Protein AF-0000000074730691 (afdb_homodimer)

Organism: NCBI:txid2562239

Secondary structure (DSSP, 8-state):
--EEEE----SS-GGGHHHHHHHHHHT--EEEE-TT-SSTTSSBGGGSSSHHHHT---SSS-B-SS-EEEE--TTS--EEEE-HHHHHHHHHHHHT---SSHHHHHHHHHHHHHHHHHHHHHHHHHSSS-TTS-GGGGHHHHHHHHHHHHHTHHHHHHHHHHHHHHHH-TTS-TTSSSS--HHHHHHHHHHHHHHHHH-STTTTTHHHHS--HHHHHHHHHHHTSHHHHHHHTSTTSPPP-SSS--/--EEEE----SS-GGGHHHHHHHHHHT--EEEE-TT-SSTTSSBGGGSSSHHHHT---SSS-B-SS-EEEE--TTS--EEEE-HHHHHHHHHHHHT---SSHHHHHHHHHHHHHHHHHHHHHHHHHSSS-TTS-GGGGHHHHHHHHHHHHHTHHHHHHHHHHHHHHHH-TTS-TTSSSS--HHHHHHHHHHHHHHHHH-STTTTTHHHHS--HHHHHHHHHHHTSHHHHHHHTSTTSPPP-SSS--

Radius of gyration: 21.45 Å; Cα contacts (8 Å, |Δi|>4): 894; chains: 2; bounding box: 54×54×55 Å

Nearest PDB structures (foldseek):
  3h1n-assembly1_A  TM=8.561E-01  e=8.899E-10  Bordetella bronchiseptica RB50
  4q5q-assembly1_A  TM=7.748E-01  e=6.238E-08  Dermatophagoides pteronyssinus
  1u3i-assembly1_A-2  TM=7.941E-01  e=4.385E-07  Schistosoma mansoni
  2c8u-assembly1_B  TM=7.578E-01  e=3.590E-07  Schistosoma haematobium
  2f8f-assembly1_A  TM=7.803E-01  e=9.282E-07  Schistosoma haematobium

Foldseek 3Di:
DFKEWEAAPDLACPLCVLVVLLCLLLVHDYYYDDPQCAELLRQALCHNPDPVSSVDDNHPDRHHHDGWIWGDDPPDDTDTYHDSLVSQQVSCVVRVQDFDDPQLNVLLSVLLVLLVVLLVVLLCLLVVPHSVDHSVVVVVSSLVSNLVCLVPVNLVSLVVQLVQLVVLPALAASSNGRGHGSSLSSLLLSLVLCQLQQCDVSNPHSSVVRPRVRSVRNNVSSCVSPSNVVVVPDPVHRHHPNRRSD/DFKEWEAAPDLACPLCVLVVLLCLLLVHDYYYDDPQCAELLRQALCHNPDPVSSVDDNHPDRHHHDGWIWGDDPPDDTDTYHDSLVSQQVSCVVRVQDFDDPQLNVLLSVLLVLLVVLLVVLLCLLVVPHSVDHSVVVVVSSLVSNLVCLVPVNLVSLVVQLVQLVVLPALAASSNGRGHGSSLSSLLLSLVLCQLQQCDVSNPHSSVVRPRVRSVRNNVSSCVSPSNVVVVPDPVHRHHPNRRSD

Solvent-accessible surface area (backbone atoms only — not comparable to full-atom values): 25293 Å² total; per-residue (Å²): 124,48,33,31,39,36,38,82,87,60,83,33,40,45,77,46,39,41,54,50,48,50,35,41,54,67,68,52,75,69,45,79,40,58,74,58,48,53,40,57,77,18,44,19,40,73,42,14,83,40,41,78,32,20,63,61,84,71,40,100,38,84,34,50,51,72,34,26,39,37,36,52,50,88,96,50,78,66,36,55,37,22,45,62,64,26,37,34,52,43,50,17,61,78,69,73,26,60,64,94,42,72,57,36,41,31,41,28,40,24,51,29,50,49,34,50,49,50,49,51,54,54,24,39,22,26,23,64,87,45,77,88,48,58,37,79,82,41,43,72,61,11,54,52,38,34,45,52,36,59,72,41,64,49,43,30,52,48,29,44,52,25,52,40,35,55,73,34,33,79,68,48,28,51,55,52,55,96,55,60,37,51,28,45,35,37,44,40,46,47,53,52,30,43,44,71,58,32,46,39,77,90,47,63,26,33,48,76,66,48,93,38,68,53,44,55,48,32,44,54,46,59,50,61,38,68,50,38,35,53,46,71,73,35,87,83,50,53,47,69,64,73,58,43,69,37,123,48,33,34,38,36,37,80,86,61,85,33,40,44,79,47,38,42,54,49,49,50,34,41,55,66,67,52,74,70,46,79,40,58,74,58,49,54,42,54,78,19,44,20,38,74,44,14,85,38,40,78,32,20,63,60,84,71,40,99,39,84,32,51,51,74,35,26,39,38,37,51,49,89,98,50,77,67,35,54,34,21,46,63,64,28,37,34,52,42,50,17,61,78,69,73,25,61,63,92,41,71,57,38,39,31,42,28,39,24,50,30,49,49,34,52,49,50,48,48,53,54,26,39,23,24,22,63,88,45,79,87,47,58,37,81,83,40,43,72,63,9,54,54,39,36,45,53,36,57,72,41,63,49,42,31,51,48,29,45,52,25,51,39,34,55,71,34,33,79,68,47,28,50,52,52,54,96,55,57,37,49,30,46,36,36,44,41,46,46,52,51,30,42,43,71,57,32,45,40,78,91,48,63,26,33,48,76,66,48,94,39,67,53,45,56,48,31,43,54,47,58,48,61,37,68,50,38,35,53,46,69,73,35,89,82,50,53,47,68,64,72,58,44,69,37

InterPro domains:
  IPR004046 Glutathione S-transferase, C-terminal [PF14497] (135-235)
  IPR010987 Glutathione S-transferase, C-terminal-like [PS50405] (101-240)
  IPR036249 Thioredoxin-like superfamily [SSF52833] (2-96)
  IPR036282 Glutathione S-transferase, C-terminal domain superfamily [SSF47616] (99-241)
  IPR050213 Glutathione S-transferase superfamily [PTHR11571] (4-235)

pLDDT: mean 95.88, std 3.87, range [75.12, 98.88]

Sequence (492 aa):
MEWTLVYHDGPFKGRVEPLKLLLEDAGAEYAVSHENLYGPEGLMDAFRGSAEAAVKDTAPFPVMFPPVLWHRPPGKEEVFVNQTAACLTYLATALGYQPASAAEQARVDQITQNCVDYIGEGRGSFHPVNNKESYSSQKEQADKASLEWSKSRMHIWLQHLEKVVKRSGLERPVAGGASVSCADFMLFHALDATEAQFNTEFYGKAWDAASVPGLKAYKAWMASRPKLQAYLASDRRKPWAGDSMMMEWTLVYHDGPFKGRVEPLKLLLEDAGAEYAVSHENLYGPEGLMDAFRGSAEAAVKDTAPFPVMFPPVLWHRPPGKEEVFVNQTAACLTYLATALGYQPASAAEQARVDQITQNCVDYIGEGRGSFHPVNNKESYSSQKEQADKASLEWSKSRMHIWLQHLEKVVKRSGLERPVAGGASVSCADFMLFHALDATEAQFNTEFYGKAWDAASVPGLKAYKAWMASRPKLQAYLASDRRKPWAGDSMM

Structure (mmCIF, N/CA/C/O backbone):
data_AF-0000000074730691-model_v1
#
loop_
_entity.id
_entity.type
_entity.pdbx_description
1 polymer 'GST C-terminal domain-containing protein'
#
loop_
_atom_site.group_PDB
_atom_site.id
_atom_site.type_symbol
_atom_site.label_atom_id
_atom_site.label_alt_id
_atom_site.label_comp_id
_atom_site.label_asym_id
_atom_site.label_entity_id
_atom_site.label_seq_id
_atom_site.pdbx_PDB_ins_code
_atom_site.Cartn_x
_atom_site.Cartn_y
_atom_site.Cartn_z
_atom_site.occupancy
_atom_site.B_iso_or_equiv
_atom_site.auth_seq_id
_atom_site.auth_comp_id
_atom_site.auth_asym_id
_atom_site.auth_atom_id
_atom_site.pdbx_PDB_model_num
ATOM 1 N N . MET A 1 1 ? -6.453 -7.918 26.797 1 75.12 1 MET A N 1
ATOM 2 C CA . MET A 1 1 ? -6.605 -6.645 26.094 1 75.12 1 MET A CA 1
ATOM 3 C C . MET A 1 1 ? -7.129 -6.863 24.672 1 75.12 1 MET A C 1
ATOM 5 O O . MET A 1 1 ? -6.645 -7.742 23.953 1 75.12 1 MET A O 1
ATOM 9 N N . GLU A 1 2 ? -8.102 -6.051 24.375 1 92.12 2 GLU A N 1
ATOM 10 C CA . GLU A 1 2 ? -8.812 -6.246 23.109 1 92.12 2 GLU A CA 1
ATOM 11 C C . GLU A 1 2 ? -7.945 -5.852 21.922 1 92.12 2 GLU A C 1
ATOM 13 O O . GLU A 1 2 ? -7.863 -6.586 20.938 1 92.12 2 GLU A O 1
ATOM 18 N N . TRP A 1 3 ? -7.211 -4.734 22.078 1 98.38 3 TRP A N 1
ATOM 19 C CA . TRP A 1 3 ? -6.359 -4.227 21 1 98.38 3 TRP A CA 1
ATOM 20 C C . TRP A 1 3 ? -4.887 -4.301 21.406 1 98.38 3 TRP A C 1
ATOM 22 O O . TRP A 1 3 ? -4.492 -3.775 22.438 1 98.38 3 T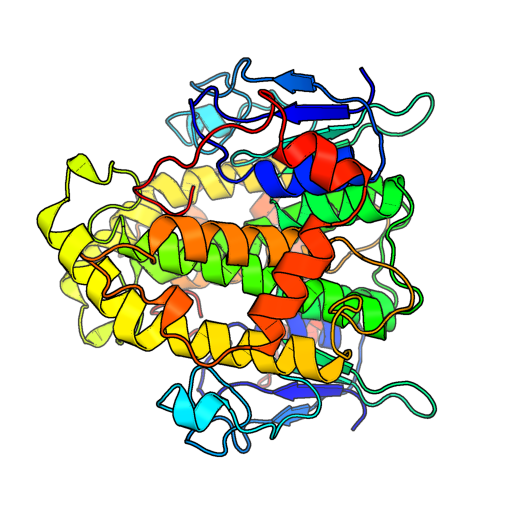RP A O 1
ATOM 32 N N . THR A 1 4 ? -4.059 -4.977 20.562 1 98.62 4 THR A N 1
ATOM 33 C CA . THR A 1 4 ? -2.607 -4.996 20.719 1 98.62 4 THR A CA 1
ATOM 34 C C . THR A 1 4 ? -1.917 -4.602 19.422 1 98.62 4 THR A C 1
ATOM 36 O O . THR A 1 4 ? -2.268 -5.098 18.344 1 98.62 4 THR A O 1
ATOM 39 N N . LEU A 1 5 ? -1.054 -3.646 19.531 1 98.62 5 LEU A N 1
ATOM 40 C CA . LEU A 1 5 ? -0.142 -3.32 18.438 1 98.62 5 LEU A CA 1
ATOM 41 C C . LEU A 1 5 ? 1.191 -4.039 18.609 1 98.62 5 LEU A C 1
ATOM 43 O O . LEU A 1 5 ? 1.876 -3.854 19.625 1 98.62 5 LEU A O 1
ATOM 47 N N . VAL A 1 6 ? 1.51 -4.914 17.656 1 98.38 6 VAL A N 1
ATOM 48 C CA . VAL A 1 6 ? 2.791 -5.613 17.672 1 98.38 6 VAL A CA 1
ATOM 49 C C . VAL A 1 6 ? 3.811 -4.84 16.828 1 98.38 6 VAL A C 1
ATOM 51 O O . VAL A 1 6 ? 3.645 -4.691 15.625 1 98.38 6 VAL A O 1
ATOM 54 N N . TYR A 1 7 ? 4.891 -4.344 17.484 1 97.38 7 TYR A N 1
ATOM 55 C CA . TYR A 1 7 ? 5.852 -3.475 16.812 1 97.38 7 TYR A CA 1
ATOM 56 C C . TYR A 1 7 ? 7.207 -3.527 17.5 1 97.38 7 TYR A C 1
ATOM 58 O O . TYR A 1 7 ? 7.332 -4.082 18.594 1 97.38 7 TYR A O 1
ATOM 66 N N . HIS A 1 8 ? 8.242 -2.93 16.906 1 94.31 8 HIS A N 1
ATOM 67 C CA . HIS A 1 8 ? 9.586 -2.861 17.453 1 94.31 8 HIS A CA 1
ATOM 68 C C . HIS A 1 8 ? 9.602 -2.111 18.781 1 94.31 8 HIS A C 1
ATOM 70 O O . HIS A 1 8 ? 8.82 -1.178 18.984 1 94.31 8 HIS A O 1
ATOM 76 N N . ASP A 1 9 ? 10.562 -2.475 19.625 1 88.88 9 ASP A N 1
ATOM 77 C CA . ASP A 1 9 ? 10.758 -1.773 20.891 1 88.88 9 ASP A CA 1
ATOM 78 C C . ASP A 1 9 ? 11.727 -0.601 20.734 1 88.88 9 ASP A C 1
ATOM 80 O O . ASP A 1 9 ? 12.508 -0.306 21.625 1 88.88 9 ASP A O 1
ATOM 84 N N . GLY A 1 10 ? 11.609 0.202 19.781 1 85.94 10 GLY A N 1
ATOM 85 C CA . GLY A 1 10 ? 12.516 1.321 19.578 1 85.94 10 GLY A CA 1
ATOM 86 C C . GLY A 1 10 ? 12.023 2.609 20.203 1 85.94 10 GLY A C 1
ATOM 87 O O . GLY A 1 10 ? 10.852 2.73 20.547 1 85.94 10 GLY A O 1
ATOM 88 N N . PRO A 1 11 ? 12.945 3.551 20.375 1 89.25 11 PRO A N 1
ATOM 89 C CA . PRO A 1 11 ? 12.633 4.82 21.031 1 89.25 11 PRO A CA 1
ATOM 90 C C . PRO A 1 11 ? 11.992 5.836 20.094 1 89.25 11 PRO A C 1
ATOM 92 O O . PRO A 1 11 ? 12.211 7.039 20.234 1 89.25 11 PRO A O 1
ATOM 95 N N . PHE A 1 12 ? 11.336 5.363 19.109 1 91.38 12 PHE A N 1
ATOM 96 C CA . PHE A 1 12 ? 10.805 6.285 18.109 1 91.38 12 PHE A CA 1
ATOM 97 C C . PHE A 1 12 ? 9.391 5.891 17.703 1 91.38 12 PHE A C 1
ATOM 99 O O . PHE A 1 12 ? 8.945 4.777 18 1 91.38 12 PHE A O 1
ATOM 106 N N . LYS A 1 13 ? 8.609 6.746 17.109 1 93.75 13 LYS A N 1
ATOM 107 C CA . LYS A 1 13 ? 7.219 6.562 16.688 1 93.75 13 LYS A CA 1
ATOM 108 C C . LYS A 1 13 ? 7.09 5.391 15.719 1 93.75 13 LYS A C 1
ATOM 110 O O . LYS A 1 13 ? 6.355 4.438 15.984 1 93.75 13 LYS A O 1
ATOM 115 N N . GLY A 1 14 ? 7.848 5.484 14.625 1 91.94 14 GLY A N 1
ATOM 116 C CA . GLY A 1 14 ? 7.867 4.441 13.617 1 91.94 14 GLY A CA 1
ATOM 117 C C . GLY A 1 14 ? 6.562 4.32 12.859 1 91.94 14 GLY A C 1
ATOM 118 O O . GLY A 1 14 ? 5.746 5.246 12.859 1 91.94 14 GLY A O 1
ATOM 119 N N . ARG A 1 15 ? 6.348 3.199 12.211 1 94.69 15 ARG A N 1
ATOM 120 C CA . ARG A 1 15 ? 5.234 2.984 11.297 1 94.69 15 ARG A CA 1
ATOM 121 C C . ARG A 1 15 ? 3.969 2.59 12.055 1 94.69 15 ARG A C 1
ATOM 123 O O . ARG A 1 15 ? 2.885 2.52 11.469 1 94.69 15 ARG A O 1
ATOM 130 N N . VAL A 1 16 ? 4.039 2.451 13.336 1 97.56 16 VAL A N 1
ATOM 131 C CA . VAL A 1 16 ? 2.9 2.049 14.156 1 97.56 16 VAL A CA 1
ATOM 132 C C . VAL A 1 16 ? 2.102 3.281 14.57 1 97.56 16 VAL A C 1
ATOM 134 O O . VAL A 1 16 ? 0.935 3.172 14.953 1 97.56 16 VAL A O 1
ATOM 137 N N . GLU A 1 17 ? 2.682 4.445 14.438 1 98.06 17 GLU A N 1
ATOM 138 C CA . GLU A 1 17 ? 2.131 5.668 15.016 1 98.06 17 GLU A CA 1
ATOM 139 C C . GLU A 1 17 ? 0.767 5.996 14.414 1 98.06 17 GLU A C 1
ATOM 141 O O . GLU A 1 17 ? -0.149 6.406 15.133 1 98.06 17 GLU A O 1
ATOM 146 N N . PRO A 1 18 ? 0.534 5.875 13.109 1 98.5 18 PRO A N 1
ATOM 147 C CA . PRO A 1 18 ? -0.805 6.172 12.594 1 98.5 18 PRO A CA 1
ATOM 148 C C . PRO A 1 18 ? -1.89 5.312 13.242 1 98.5 18 PRO A C 1
ATOM 150 O O . PRO A 1 18 ? -3.029 5.762 13.398 1 98.5 18 PRO A O 1
ATOM 153 N N . LEU A 1 19 ? -1.543 4.074 13.602 1 98.81 19 LEU A N 1
ATOM 154 C CA . LEU A 1 19 ? -2.504 3.211 14.281 1 98.81 19 LEU A CA 1
ATOM 155 C C . LEU A 1 19 ? -2.814 3.738 15.68 1 98.81 19 LEU A C 1
ATOM 157 O O . LEU A 1 19 ? -3.975 3.746 16.094 1 98.81 19 LEU A O 1
ATOM 161 N N . LYS A 1 20 ? -1.768 4.191 16.359 1 98.69 20 LYS A N 1
ATOM 162 C CA . LYS A 1 20 ? -1.961 4.793 17.672 1 98.69 20 LYS A CA 1
ATOM 163 C C . LYS A 1 20 ? -2.846 6.031 17.594 1 98.69 20 LYS A C 1
ATOM 165 O O . LYS A 1 20 ? -3.725 6.234 18.438 1 98.69 20 LYS A O 1
ATOM 170 N N . LEU A 1 21 ? -2.611 6.844 16.562 1 98.88 21 LEU A N 1
ATOM 171 C CA . LEU A 1 21 ? -3.391 8.07 16.406 1 98.88 21 LEU A CA 1
ATOM 172 C C . LEU A 1 21 ? -4.879 7.754 16.312 1 98.88 21 LEU A C 1
ATOM 174 O O . LEU A 1 21 ? -5.699 8.406 16.953 1 98.88 21 LEU A O 1
ATOM 178 N N . LEU A 1 22 ? -5.242 6.781 15.477 1 98.88 22 LEU A N 1
ATOM 179 C CA . LEU A 1 22 ? -6.648 6.43 15.305 1 98.88 22 LEU A CA 1
ATOM 180 C C . LEU A 1 22 ? -7.215 5.836 16.594 1 98.88 22 LEU A C 1
ATOM 182 O O . LEU A 1 22 ? -8.32 6.191 17.016 1 98.88 22 LEU A O 1
ATOM 186 N N . LEU A 1 23 ? -6.457 4.957 17.266 1 98.88 23 LEU A N 1
ATOM 187 C CA . LEU A 1 23 ? -6.898 4.348 18.531 1 98.88 23 LEU A CA 1
ATOM 188 C C . LEU A 1 23 ? -7.102 5.41 19.594 1 98.88 23 LEU A C 1
ATOM 190 O O . LEU A 1 23 ? -8.086 5.367 20.344 1 98.88 23 LEU A O 1
ATOM 194 N N . GLU A 1 24 ? -6.156 6.363 19.656 1 98.81 24 GLU A N 1
ATOM 195 C CA . GLU A 1 24 ? -6.258 7.461 20.609 1 98.81 24 GLU A CA 1
ATOM 196 C C . GLU A 1 24 ? -7.488 8.32 20.344 1 98.81 24 GLU A C 1
ATOM 198 O O . GLU A 1 24 ? -8.227 8.664 21.266 1 98.81 24 GLU A O 1
ATOM 203 N N . ASP A 1 25 ? -7.691 8.648 19.094 1 98.81 25 ASP A N 1
ATOM 204 C CA . ASP A 1 25 ? -8.844 9.469 18.734 1 98.81 25 ASP A CA 1
ATOM 205 C C . ASP A 1 25 ? -10.148 8.758 19.078 1 98.81 25 ASP A C 1
ATOM 207 O O . ASP A 1 25 ? -11.133 9.398 19.453 1 98.81 25 ASP A O 1
ATOM 211 N N . ALA A 1 26 ? -10.195 7.477 18.953 1 98.5 26 ALA A N 1
ATOM 212 C CA . ALA A 1 26 ? -11.375 6.668 19.234 1 98.5 26 ALA A CA 1
ATOM 213 C C . ALA A 1 26 ? -11.562 6.477 20.734 1 98.5 26 ALA A C 1
ATOM 215 O O . ALA A 1 26 ? -12.617 6.027 21.188 1 98.5 26 ALA A O 1
ATOM 216 N N . GLY A 1 27 ? -10.531 6.75 21.5 1 98.12 27 GLY A N 1
ATOM 217 C CA . GLY A 1 27 ? -10.578 6.508 22.938 1 98.12 27 GLY A CA 1
ATOM 218 C C . GLY A 1 27 ? -10.461 5.039 23.297 1 98.12 27 GLY A C 1
ATOM 219 O O . GLY A 1 27 ? -10.938 4.613 24.344 1 98.12 27 GLY A O 1
ATOM 220 N N . ALA A 1 28 ? -9.883 4.258 22.406 1 98 28 ALA A N 1
ATOM 221 C CA . ALA A 1 28 ? -9.742 2.822 22.641 1 98 28 ALA A CA 1
ATOM 222 C C . ALA A 1 28 ? -8.461 2.518 23.406 1 98 28 ALA A C 1
ATOM 224 O O . ALA A 1 28 ? -7.398 3.057 23.109 1 98 28 ALA A O 1
ATOM 225 N N . GLU A 1 29 ? -8.609 1.664 24.422 1 97.5 29 GLU A N 1
ATOM 226 C CA . GLU A 1 29 ? -7.426 1.18 25.125 1 97.5 29 GLU A CA 1
ATOM 227 C C . GLU A 1 29 ? -6.676 0.145 24.281 1 97.5 29 GLU A C 1
ATOM 229 O O . GLU A 1 29 ? -7.289 -0.693 23.625 1 97.5 29 GLU A O 1
ATOM 234 N N . TYR A 1 30 ? -5.348 0.269 24.344 1 98.31 30 TYR A N 1
ATOM 235 C CA . TYR A 1 30 ? -4.535 -0.683 23.594 1 98.31 30 TYR A CA 1
ATOM 236 C C . TYR A 1 30 ? -3.195 -0.92 24.281 1 98.31 30 TYR A C 1
ATOM 238 O O . TYR A 1 30 ? -2.766 -0.115 25.109 1 98.31 30 TYR A O 1
ATOM 246 N N . ALA A 1 31 ? -2.584 -2.037 23.891 1 97.69 31 ALA A N 1
ATOM 247 C CA . ALA A 1 31 ? -1.223 -2.352 24.328 1 97.69 31 ALA A CA 1
ATOM 248 C C . ALA A 1 31 ? -0.264 -2.365 23.141 1 97.69 31 ALA A C 1
ATOM 250 O O . ALA A 1 31 ? -0.681 -2.584 22 1 97.69 31 ALA A O 1
ATOM 251 N N . VAL A 1 32 ? 0.966 -2.104 23.406 1 96.94 32 VAL A N 1
ATOM 252 C CA . VAL A 1 32 ? 2.029 -2.314 22.438 1 96.94 32 VAL A CA 1
ATOM 253 C C . VAL A 1 32 ? 2.922 -3.471 22.875 1 96.94 32 VAL A C 1
ATOM 255 O O . VAL A 1 32 ? 3.426 -3.473 24 1 96.94 32 VAL A O 1
ATOM 258 N N . SER A 1 33 ? 3.047 -4.43 22 1 97.38 33 SER A N 1
ATOM 259 C CA . SER A 1 33 ? 3.857 -5.602 22.312 1 97.38 33 SER A CA 1
ATOM 260 C C . SER A 1 33 ? 5.066 -5.699 21.391 1 97.38 33 SER A C 1
ATOM 262 O O . SER A 1 33 ? 4.961 -5.43 20.188 1 97.38 33 SER A O 1
ATOM 264 N N . HIS A 1 34 ? 6.191 -6.125 21.953 1 96.88 34 HIS A N 1
ATOM 265 C CA . HIS A 1 34 ? 7.406 -6.371 21.203 1 96.88 34 HIS A CA 1
ATOM 266 C C . HIS A 1 34 ? 7.906 -7.797 21.406 1 96.88 34 HIS A C 1
ATOM 268 O O . HIS A 1 34 ? 9.086 -8.086 21.172 1 96.88 34 HIS A O 1
ATOM 274 N N . GLU A 1 35 ? 7.047 -8.594 21.75 1 95.69 35 GLU A N 1
ATOM 275 C CA . GLU A 1 35 ? 7.441 -9.953 22.109 1 95.69 35 GLU A CA 1
ATOM 276 C C . GLU A 1 35 ? 7.594 -10.828 20.859 1 95.69 35 GLU A C 1
ATOM 278 O O . GLU A 1 35 ? 6.785 -10.742 19.938 1 95.69 35 GLU A O 1
ATOM 283 N N . ASN A 1 36 ? 8.68 -11.609 20.781 1 96.44 36 ASN A N 1
ATOM 284 C CA . ASN A 1 36 ? 8.914 -12.68 19.812 1 96.44 36 ASN A CA 1
ATOM 285 C C . ASN A 1 36 ? 8.836 -12.164 18.375 1 96.44 36 ASN A C 1
ATOM 287 O O . ASN A 1 36 ? 8.234 -12.812 17.516 1 96.44 36 ASN A O 1
ATOM 291 N N . LEU A 1 37 ? 9.453 -11.086 18.141 1 96.19 37 LEU A N 1
ATOM 292 C CA . LEU A 1 37 ? 9.383 -10.484 16.812 1 96.19 37 LEU A CA 1
ATOM 293 C C . LEU A 1 37 ? 10.43 -11.094 15.883 1 96.19 37 LEU A C 1
ATOM 295 O O . LEU A 1 37 ? 10.242 -11.133 14.664 1 96.19 37 LEU A O 1
ATOM 299 N N . TYR A 1 38 ? 11.438 -11.562 16.438 1 94.88 38 TYR A N 1
ATOM 300 C CA . TYR A 1 38 ? 12.633 -11.875 15.672 1 94.88 38 TYR A CA 1
ATOM 301 C C . TYR A 1 38 ? 13.023 -13.344 15.828 1 94.88 38 TYR A C 1
ATOM 303 O O . TYR A 1 38 ? 12.555 -14.016 16.75 1 94.88 38 TYR A O 1
ATOM 311 N N . GLY A 1 39 ? 13.945 -13.773 14.891 1 95.94 39 GLY A N 1
ATOM 312 C CA . GLY A 1 39 ? 14.555 -15.086 15 1 95.94 39 GLY A CA 1
ATOM 313 C C . GLY A 1 39 ? 13.734 -16.188 14.352 1 95.94 39 GLY A C 1
ATOM 314 O O . GLY A 1 39 ? 12.617 -15.938 13.883 1 95.94 39 GLY A O 1
ATOM 315 N N . PRO A 1 40 ? 14.258 -17.344 14.266 1 95.38 40 PRO A N 1
ATOM 316 C CA . PRO A 1 40 ? 13.656 -18.453 13.523 1 95.38 40 PRO A CA 1
ATOM 317 C C . PRO A 1 40 ? 12.266 -18.828 14.031 1 95.38 40 PRO A C 1
ATOM 319 O O . PRO A 1 40 ? 11.461 -19.406 13.289 1 95.38 40 PRO A O 1
ATOM 322 N N . GLU A 1 41 ? 11.961 -18.484 15.266 1 95.5 41 GLU A N 1
ATOM 323 C CA . GLU A 1 41 ? 10.656 -18.797 15.844 1 95.5 41 GLU A CA 1
ATOM 324 C C . GLU A 1 41 ? 9.805 -17.547 16.016 1 95.5 41 GLU A C 1
ATOM 326 O O . GLU A 1 41 ? 8.742 -17.594 16.625 1 95.5 41 GLU A O 1
ATOM 331 N N . GLY A 1 42 ? 10.281 -16.453 15.516 1 97.19 42 GLY A N 1
ATOM 332 C CA . GLY A 1 42 ? 9.602 -15.18 15.672 1 97.19 42 GLY A CA 1
ATOM 333 C C . GLY A 1 42 ? 8.289 -15.117 14.914 1 97.19 42 GLY A C 1
ATOM 334 O O . GLY A 1 42 ? 7.996 -15.984 14.094 1 97.19 42 GLY A O 1
ATOM 335 N N . LEU A 1 43 ? 7.527 -14.055 15.18 1 97.62 43 LEU A N 1
ATOM 336 C CA . LEU A 1 43 ? 6.211 -13.859 14.578 1 97.62 43 LEU A CA 1
ATOM 337 C C . LEU A 1 43 ? 6.332 -13.367 13.141 1 97.62 43 LEU A C 1
ATOM 339 O O . LEU A 1 43 ? 5.457 -13.633 12.312 1 97.62 43 LEU A O 1
ATOM 343 N N . MET A 1 44 ? 7.41 -12.625 12.883 1 98 44 MET A N 1
ATOM 344 C CA . MET A 1 44 ? 7.547 -11.938 11.602 1 98 44 MET A CA 1
ATOM 345 C C . MET A 1 44 ? 8.352 -12.781 10.617 1 98 44 MET A C 1
ATOM 347 O O . MET A 1 44 ? 9.547 -13.008 10.82 1 98 44 MET A O 1
ATOM 351 N N . ASP A 1 45 ? 7.77 -13.117 9.5 1 97.88 45 ASP A N 1
ATOM 352 C CA . ASP A 1 45 ? 8.438 -13.984 8.531 1 97.88 45 ASP A CA 1
ATOM 353 C C . ASP A 1 45 ? 9.68 -13.32 7.957 1 97.88 45 ASP A C 1
ATOM 355 O O . ASP A 1 45 ? 10.688 -13.984 7.707 1 97.88 45 ASP A O 1
ATOM 359 N N . ALA A 1 46 ? 9.688 -12.023 7.805 1 96 46 ALA A N 1
ATOM 360 C CA . ALA A 1 46 ? 10.797 -11.273 7.219 1 96 46 ALA A CA 1
ATOM 361 C C . ALA A 1 46 ? 12.039 -11.336 8.109 1 96 46 ALA A C 1
ATOM 363 O O . ALA A 1 46 ? 13.148 -11.086 7.648 1 96 46 ALA A O 1
ATOM 364 N N . PHE A 1 47 ? 11.812 -11.664 9.352 1 95.75 47 PHE A N 1
ATOM 365 C CA . PHE A 1 47 ? 12.906 -11.555 10.297 1 95.75 47 PHE A CA 1
ATOM 366 C C . PHE A 1 47 ? 13.312 -12.93 10.82 1 95.75 47 PHE A C 1
ATOM 368 O O . PHE A 1 47 ? 13.984 -13.039 11.852 1 95.75 47 PHE A O 1
ATOM 375 N N . ARG A 1 48 ? 12.93 -13.922 10.148 1 95.81 48 ARG A N 1
ATOM 376 C CA . ARG A 1 48 ? 13.203 -15.273 10.617 1 95.81 48 ARG A CA 1
ATOM 377 C C . ARG A 1 48 ? 14.594 -15.734 10.188 1 95.81 48 ARG A C 1
ATOM 379 O O . ARG A 1 48 ? 15.086 -16.766 10.656 1 95.81 48 ARG A O 1
ATOM 386 N N . GLY A 1 49 ? 15.242 -15.078 9.281 1 91.5 49 GLY A N 1
ATOM 387 C CA . GLY A 1 49 ? 16.625 -15.305 8.93 1 91.5 49 GLY A CA 1
ATOM 388 C C . GLY A 1 49 ? 16.797 -16.156 7.688 1 91.5 49 GLY A C 1
ATOM 389 O O . GLY A 1 49 ? 17.844 -16.109 7.023 1 91.5 49 GLY A O 1
ATOM 390 N N . SER A 1 50 ? 15.789 -17.031 7.422 1 93.81 50 SER A N 1
ATOM 391 C CA . SER A 1 50 ? 15.883 -17.875 6.234 1 93.81 50 SER A CA 1
ATOM 392 C C . SER A 1 50 ? 14.508 -18.328 5.758 1 93.81 50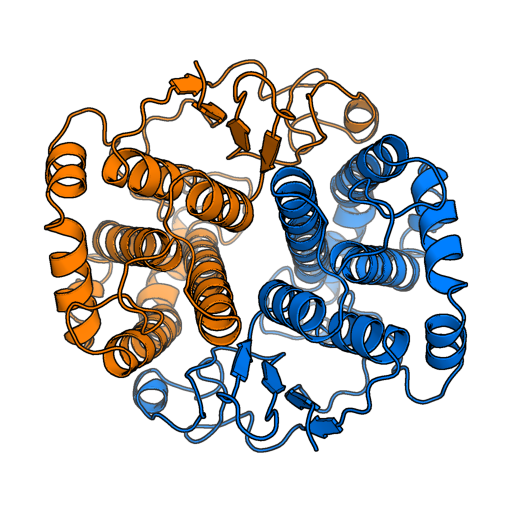 SER A C 1
ATOM 394 O O . SER A 1 50 ? 13.531 -18.266 6.512 1 93.81 50 SER A O 1
ATOM 396 N N . ALA A 1 51 ? 14.477 -18.75 4.5 1 93.69 51 ALA A N 1
ATOM 397 C CA . ALA A 1 51 ? 13.25 -19.312 3.953 1 93.69 51 ALA A CA 1
ATOM 398 C C . ALA A 1 51 ? 12.836 -20.578 4.711 1 93.69 51 ALA A C 1
ATOM 400 O O . ALA A 1 51 ? 11.641 -20.828 4.902 1 93.69 51 ALA A O 1
ATOM 401 N N . GLU A 1 52 ? 13.773 -21.391 5.141 1 94 52 GLU A N 1
ATOM 402 C CA . GLU A 1 52 ? 13.5 -22.594 5.906 1 94 52 GLU A CA 1
ATOM 403 C C . GLU A 1 52 ? 12.812 -22.266 7.227 1 94 52 GLU A C 1
ATOM 405 O O . GLU A 1 52 ? 11.875 -22.953 7.637 1 94 52 GLU A O 1
ATOM 410 N N . ALA A 1 53 ? 13.25 -21.219 7.758 1 93.81 53 ALA A N 1
ATOM 411 C CA . ALA A 1 53 ? 12.648 -20.797 9.023 1 93.81 53 ALA A CA 1
ATOM 412 C C . ALA A 1 53 ? 11.266 -20.203 8.805 1 93.81 53 ALA A C 1
ATOM 414 O O . ALA A 1 53 ? 10.398 -20.312 9.672 1 93.81 53 ALA A O 1
ATOM 415 N N . ALA A 1 54 ? 11.047 -19.672 7.633 1 93.06 54 ALA A N 1
ATOM 416 C CA . ALA A 1 54 ? 9.797 -18.984 7.332 1 93.06 54 ALA A CA 1
ATOM 417 C C . ALA A 1 54 ? 8.664 -19.984 7.109 1 93.06 54 ALA A C 1
ATOM 419 O O . ALA A 1 54 ? 7.492 -19.609 7.082 1 93.06 54 ALA A O 1
ATOM 420 N N . VAL A 1 55 ? 8.984 -21.281 7.113 1 94 55 VAL A N 1
ATOM 421 C CA . VAL A 1 55 ? 7.988 -22.328 6.891 1 94 55 VAL A CA 1
ATOM 422 C C . VAL A 1 55 ? 7.125 -22.484 8.141 1 94 55 VAL A C 1
ATOM 424 O O . VAL A 1 55 ? 5.949 -22.844 8.039 1 94 55 VAL A O 1
ATOM 427 N N . LYS A 1 56 ? 7.707 -22.141 9.25 1 93 56 LYS A N 1
ATOM 428 C CA . LYS A 1 56 ? 7.023 -22.359 10.523 1 93 56 LYS A CA 1
ATOM 429 C C . LYS A 1 56 ? 5.848 -21.391 10.68 1 93 56 LYS A C 1
ATOM 431 O O . LYS A 1 56 ? 5.953 -20.219 10.328 1 93 56 LYS A O 1
ATOM 436 N N . ASP A 1 57 ? 4.773 -21.953 11.094 1 92.06 57 ASP A N 1
ATOM 437 C CA . ASP A 1 57 ? 3.562 -21.172 11.344 1 92.06 57 ASP A CA 1
ATOM 438 C C . ASP A 1 57 ? 3.396 -20.875 12.828 1 92.06 57 ASP A C 1
ATOM 440 O O . ASP A 1 57 ? 2.795 -21.656 13.57 1 92.06 57 ASP A O 1
ATOM 444 N N . THR A 1 58 ? 3.846 -19.672 13.242 1 93.69 58 THR A N 1
ATOM 445 C CA . THR A 1 58 ? 3.939 -19.375 14.672 1 93.69 58 THR A CA 1
ATOM 446 C C . THR A 1 58 ? 3.002 -18.234 15.055 1 93.69 58 THR A C 1
ATOM 448 O O . THR A 1 58 ? 2.883 -17.891 16.234 1 93.69 58 THR A O 1
ATOM 451 N N . ALA A 1 59 ? 2.377 -17.594 14.109 1 95.81 59 ALA A N 1
ATOM 452 C CA . ALA A 1 59 ? 1.473 -16.469 14.352 1 95.81 59 ALA A CA 1
ATOM 453 C C . ALA A 1 59 ? 0.017 -16.891 14.172 1 95.81 59 ALA A C 1
ATOM 455 O O . ALA A 1 59 ? -0.271 -17.875 13.492 1 95.81 59 ALA A O 1
ATOM 456 N N . PRO A 1 60 ? -0.908 -16.172 14.797 1 95.88 60 PRO A N 1
ATOM 457 C CA . PRO A 1 60 ? -2.322 -16.484 14.57 1 95.88 60 PRO A CA 1
ATOM 458 C C . PRO A 1 60 ? -2.705 -16.469 13.094 1 95.88 60 PRO A C 1
ATOM 460 O O . PRO A 1 60 ? -3.551 -17.25 12.664 1 95.88 60 PRO A O 1
ATOM 463 N N . PHE A 1 61 ? -2.139 -15.641 12.336 1 96.88 61 PHE A N 1
ATOM 464 C CA . PHE A 1 61 ? -2.129 -15.57 10.883 1 96.88 61 PHE A CA 1
ATOM 465 C C . PHE A 1 61 ? -0.772 -15.102 10.367 1 96.88 61 PHE A C 1
ATOM 467 O O . PHE A 1 61 ? -0.119 -14.273 11 1 96.88 61 PHE A O 1
ATOM 474 N N . PRO A 1 62 ? -0.33 -15.633 9.227 1 97.69 62 PRO A N 1
ATOM 475 C CA . PRO A 1 62 ? 1.012 -15.266 8.766 1 97.69 62 PRO A CA 1
ATOM 476 C C . PRO A 1 62 ? 1.158 -13.766 8.516 1 97.69 62 PRO A C 1
ATOM 478 O O . PRO A 1 62 ? 0.323 -13.156 7.84 1 97.69 62 PRO A O 1
ATOM 481 N N . VAL A 1 63 ? 2.213 -13.148 9.086 1 98.5 63 VAL A N 1
ATOM 482 C CA . VAL A 1 63 ? 2.52 -11.734 8.875 1 98.5 63 VAL A CA 1
ATOM 483 C C . VAL A 1 63 ? 3.988 -11.578 8.492 1 98.5 63 VAL A C 1
ATOM 485 O O . VAL A 1 63 ? 4.848 -12.312 8.977 1 98.5 63 VAL A O 1
ATOM 488 N N . MET A 1 64 ? 4.27 -10.641 7.609 1 97.62 64 MET A N 1
ATOM 489 C CA . MET A 1 64 ? 5.609 -10.477 7.062 1 97.62 64 MET A CA 1
ATOM 490 C C . MET A 1 64 ? 6.453 -9.57 7.953 1 97.62 64 MET A C 1
ATOM 492 O O . MET A 1 64 ? 7.594 -9.898 8.281 1 97.62 64 MET A O 1
ATOM 496 N N . PHE A 1 65 ? 6.047 -8.43 8.289 1 96.5 65 PHE A N 1
ATOM 497 C CA . PHE A 1 65 ? 6.773 -7.426 9.055 1 96.5 65 PHE A CA 1
ATOM 498 C C . PHE A 1 65 ? 5.816 -6.566 9.875 1 96.5 65 PHE A C 1
ATOM 500 O O . PHE A 1 65 ? 4.613 -6.539 9.602 1 96.5 65 PHE A O 1
ATOM 507 N N . PRO A 1 66 ? 6.234 -5.984 10.953 1 97.12 66 PRO A N 1
ATOM 508 C CA . PRO A 1 66 ? 5.406 -5.055 11.727 1 97.12 66 PRO A CA 1
ATOM 509 C C . PRO A 1 66 ? 5.16 -3.736 11 1 97.12 66 PRO A C 1
ATOM 511 O O . PRO A 1 66 ? 5.902 -3.391 10.07 1 97.12 66 PRO A O 1
ATOM 514 N N . PRO A 1 67 ? 4.137 -2.986 11.375 1 97.94 67 PRO A N 1
ATOM 515 C CA . PRO A 1 67 ? 3.238 -3.199 12.508 1 97.94 67 PRO A CA 1
ATOM 516 C C . PRO A 1 67 ? 2.182 -4.266 12.234 1 97.94 67 PRO A C 1
ATOM 518 O O . PRO A 1 67 ? 1.815 -4.496 11.078 1 97.94 67 PRO A O 1
ATOM 521 N N . VAL A 1 68 ? 1.812 -4.906 13.297 1 98.75 68 VAL A N 1
ATOM 522 C CA . VAL A 1 68 ? 0.71 -5.863 13.266 1 98.75 68 VAL A CA 1
ATOM 523 C C . VAL A 1 68 ? -0.382 -5.422 14.242 1 98.75 68 VAL A C 1
ATOM 525 O O . VAL A 1 68 ? -0.091 -4.996 15.359 1 98.75 68 VAL A O 1
ATOM 528 N N . LEU A 1 69 ? -1.595 -5.395 13.758 1 98.88 69 LEU A N 1
ATOM 529 C CA . LEU A 1 69 ? -2.768 -5.195 14.602 1 98.88 69 LEU A CA 1
ATOM 530 C C . LEU A 1 69 ? -3.354 -6.531 15.039 1 98.88 69 LEU A C 1
ATOM 532 O O . LEU A 1 69 ? -3.678 -7.379 14.203 1 98.88 69 LEU A O 1
ATOM 536 N N . TRP A 1 70 ? -3.361 -6.77 16.281 1 98.69 70 TRP A N 1
ATOM 537 C CA . TRP A 1 70 ? -3.959 -7.949 16.906 1 98.69 70 TRP A CA 1
ATOM 538 C C . TRP A 1 70 ? -5.227 -7.582 17.672 1 98.69 70 TRP A C 1
ATOM 540 O O . TRP A 1 70 ? -5.156 -6.938 18.719 1 98.69 70 TRP A O 1
ATOM 550 N N . HIS A 1 71 ? -6.387 -7.895 17.094 1 98.75 71 HIS A N 1
ATOM 551 C CA . HIS A 1 71 ? -7.68 -7.617 17.719 1 98.75 71 HIS A CA 1
ATOM 552 C C . HIS A 1 71 ? -8.359 -8.898 18.172 1 98.75 71 HIS A C 1
ATOM 554 O O . HIS A 1 71 ? -8.547 -9.828 17.375 1 98.75 71 HIS A O 1
ATOM 560 N N . ARG A 1 72 ? -8.695 -9.016 19.438 1 97.5 72 ARG A N 1
ATOM 561 C CA . ARG A 1 72 ? -9.352 -10.172 20.047 1 97.5 72 ARG A CA 1
ATOM 562 C C . ARG A 1 72 ? -10.703 -9.789 20.641 1 97.5 72 ARG A C 1
ATOM 564 O O . ARG A 1 72 ? -10.891 -9.852 21.859 1 97.5 72 ARG A O 1
ATOM 571 N N . PRO A 1 73 ? -11.633 -9.5 19.688 1 95 73 PRO A N 1
ATOM 572 C CA . PRO A 1 73 ? -12.953 -9.117 20.188 1 95 73 PRO A CA 1
ATOM 573 C C . PRO A 1 73 ? -13.703 -10.289 20.828 1 95 73 PRO A C 1
ATOM 575 O O . PRO A 1 73 ? -13.664 -11.406 20.312 1 95 73 PRO A O 1
ATOM 578 N N . PRO A 1 74 ? -14.445 -10.008 21.938 1 92.31 74 PRO A N 1
ATOM 579 C CA . PRO A 1 74 ? -15.195 -11.094 22.562 1 92.31 74 PRO A CA 1
ATOM 580 C C . PRO A 1 74 ? -16.25 -11.703 21.641 1 92.31 74 PRO A C 1
ATOM 582 O O . PRO A 1 74 ? -17.078 -10.984 21.078 1 92.31 74 PRO A O 1
ATOM 585 N N . GLY A 1 75 ? -16.25 -12.953 21.438 1 92.06 75 GLY A N 1
ATOM 586 C CA . GLY A 1 75 ? -17.281 -13.688 20.703 1 92.06 75 GLY A CA 1
ATOM 587 C C . GLY A 1 75 ? -17.141 -13.578 19.203 1 92.06 75 GLY A C 1
ATOM 588 O O . GLY A 1 75 ? -18.031 -13.992 18.453 1 92.06 75 GLY A O 1
ATOM 589 N N . LYS A 1 76 ? -16.062 -12.953 18.75 1 91.69 76 LYS A N 1
ATOM 590 C CA . LYS A 1 76 ? -15.867 -12.781 17.312 1 91.69 76 LYS A CA 1
ATOM 591 C C . LYS A 1 76 ? -14.508 -13.32 16.875 1 91.69 76 LYS A C 1
ATOM 593 O O . LYS A 1 76 ? -13.695 -13.719 17.703 1 91.69 76 LYS A O 1
ATOM 598 N N . GLU A 1 77 ? -14.359 -13.453 15.602 1 93.5 77 GLU A N 1
ATOM 599 C CA . GLU A 1 77 ? -13.109 -13.93 15.023 1 93.5 77 GLU A CA 1
ATOM 600 C C . GLU A 1 77 ? -11.953 -12.984 15.352 1 93.5 77 GLU A C 1
ATOM 602 O O . GLU A 1 77 ? -12.102 -11.758 15.266 1 93.5 77 GLU A O 1
ATOM 607 N N . GLU A 1 78 ? -10.852 -13.586 15.773 1 96 78 GLU A N 1
ATOM 608 C CA . GLU A 1 78 ? -9.617 -12.844 16.016 1 96 78 GLU A CA 1
ATOM 609 C C . GLU A 1 78 ? -9.031 -12.312 14.711 1 96 78 GLU A C 1
ATOM 611 O O . GLU A 1 78 ? -9.141 -12.961 13.664 1 96 78 GLU A O 1
ATOM 616 N N . VAL A 1 79 ? -8.484 -11.055 14.828 1 98.19 79 VAL A N 1
ATOM 617 C CA . VAL A 1 79 ? -7.836 -10.453 13.664 1 98.19 79 VAL A CA 1
ATOM 618 C C . VAL A 1 79 ? -6.363 -10.203 13.969 1 98.19 79 VAL A C 1
ATOM 620 O O . VAL A 1 79 ? -6.031 -9.547 14.961 1 98.19 79 VAL A O 1
ATOM 623 N N . PHE A 1 80 ? -5.465 -10.773 13.188 1 98.5 80 PHE A N 1
ATOM 624 C CA . PHE A 1 80 ? -4.016 -10.609 13.242 1 98.5 80 PHE A CA 1
ATOM 625 C C . PHE A 1 80 ? -3.457 -10.258 11.867 1 98.5 80 PHE A C 1
ATOM 627 O O . PHE A 1 80 ? -3.205 -11.148 11.055 1 98.5 80 PHE A O 1
ATOM 634 N N . VAL A 1 81 ? -3.258 -8.859 11.664 1 98.31 81 VAL A N 1
ATOM 635 C CA . VAL A 1 81 ? -2.92 -8.453 10.305 1 98.31 81 VAL A CA 1
ATOM 636 C C . VAL A 1 81 ? -1.812 -7.406 10.336 1 98.31 81 VAL A C 1
ATOM 638 O O . VAL A 1 81 ? -1.724 -6.613 11.281 1 98.31 81 VAL A O 1
ATOM 641 N N . ASN A 1 82 ? -0.986 -7.453 9.312 1 98.56 82 ASN A N 1
ATOM 642 C CA . ASN A 1 82 ? 0.04 -6.43 9.141 1 98.56 82 ASN A CA 1
ATOM 643 C C . ASN A 1 82 ? -0.338 -5.438 8.047 1 98.56 82 ASN A C 1
ATOM 645 O O . ASN A 1 82 ? -1.47 -5.445 7.559 1 98.56 82 ASN A O 1
ATOM 649 N N . GLN A 1 83 ? 0.594 -4.555 7.637 1 98.44 83 GLN A N 1
ATOM 650 C CA . GLN A 1 83 ? 0.431 -3.471 6.676 1 98.44 83 GLN A CA 1
ATOM 651 C C . GLN A 1 83 ? -0.329 -2.301 7.289 1 98.44 83 GLN A C 1
ATOM 653 O O . GLN A 1 83 ? -1.516 -2.418 7.602 1 98.44 83 GLN A O 1
ATOM 658 N N . THR A 1 84 ? 0.301 -1.184 7.336 1 98.38 84 THR A N 1
ATOM 659 C CA . THR A 1 84 ? -0.249 0.005 7.98 1 98.38 84 THR A CA 1
ATOM 660 C C . THR A 1 84 ? -1.625 0.34 7.41 1 98.38 84 THR A C 1
ATOM 662 O O . THR A 1 84 ? -2.584 0.533 8.164 1 98.38 84 THR A O 1
ATOM 665 N N . ALA A 1 85 ? -1.764 0.324 6.102 1 98.5 85 ALA A N 1
ATOM 666 C CA . ALA A 1 85 ? -3.031 0.692 5.477 1 98.5 85 ALA A CA 1
ATOM 667 C C . ALA A 1 85 ? -4.121 -0.327 5.801 1 98.5 85 ALA A C 1
ATOM 669 O O . ALA A 1 85 ? -5.27 0.043 6.055 1 98.5 85 ALA A O 1
ATOM 670 N N . ALA A 1 86 ? -3.766 -1.629 5.809 1 98.69 86 ALA A N 1
ATOM 671 C CA . ALA A 1 86 ? -4.734 -2.67 6.145 1 98.69 86 ALA A CA 1
ATOM 672 C C . ALA A 1 86 ? -5.18 -2.555 7.598 1 98.69 86 ALA A C 1
ATOM 674 O O . ALA A 1 86 ? -6.367 -2.676 7.902 1 98.69 86 ALA A O 1
ATOM 675 N N . CYS A 1 87 ? -4.223 -2.314 8.477 1 98.88 87 CYS A N 1
ATOM 676 C CA . CYS A 1 87 ? -4.527 -2.131 9.891 1 98.88 87 CYS A CA 1
ATOM 677 C C . CYS A 1 87 ? -5.469 -0.951 10.102 1 98.88 87 CYS A C 1
ATOM 679 O O . CYS A 1 87 ? -6.461 -1.063 10.82 1 98.88 87 CYS A O 1
ATOM 681 N N . LEU A 1 88 ? -5.164 0.127 9.414 1 98.88 88 LEU A N 1
ATOM 682 C CA . LEU A 1 88 ? -5.957 1.343 9.555 1 98.88 88 LEU A CA 1
ATOM 683 C C . LEU A 1 88 ? -7.379 1.123 9.047 1 98.88 88 LEU A C 1
ATOM 685 O O . LEU A 1 88 ? -8.344 1.579 9.672 1 98.88 88 LEU A O 1
ATOM 689 N N . THR A 1 89 ? -7.488 0.439 7.934 1 98.5 89 THR A N 1
ATOM 690 C CA . THR A 1 89 ? -8.812 0.156 7.391 1 98.5 89 THR A CA 1
ATOM 691 C C . THR A 1 89 ? -9.625 -0.69 8.359 1 98.5 89 THR A C 1
ATOM 693 O O . THR A 1 89 ? -10.812 -0.424 8.586 1 98.5 89 THR A O 1
ATOM 696 N N . TYR A 1 90 ? -9.016 -1.668 8.953 1 98.69 90 TYR A N 1
ATOM 697 C CA . TYR A 1 90 ? -9.734 -2.512 9.906 1 98.69 90 TYR A CA 1
ATOM 698 C C . TYR A 1 90 ? -10.133 -1.717 11.148 1 98.69 90 TYR A C 1
ATOM 700 O O . TYR A 1 90 ? -11.258 -1.834 11.625 1 98.69 90 TYR A O 1
ATOM 708 N N . LEU A 1 91 ? -9.203 -0.919 11.664 1 98.81 91 LEU A N 1
ATOM 709 C CA . LEU A 1 91 ? -9.508 -0.075 12.82 1 98.81 91 LEU A CA 1
ATOM 710 C C . LEU A 1 91 ? -10.695 0.833 12.523 1 98.81 91 LEU A C 1
ATOM 712 O O . LEU A 1 91 ? -11.586 0.988 13.359 1 98.81 91 LEU A O 1
ATOM 716 N N . ALA A 1 92 ? -10.641 1.402 11.344 1 98.62 92 ALA A N 1
ATOM 717 C CA . ALA A 1 92 ? -11.719 2.305 10.961 1 98.62 92 ALA A CA 1
ATOM 718 C C . ALA A 1 92 ? -13.07 1.585 10.977 1 98.62 92 ALA A C 1
ATOM 720 O O . ALA A 1 92 ? -14.062 2.127 11.453 1 98.62 92 ALA A O 1
ATOM 721 N N . THR A 1 93 ? -13.062 0.387 10.453 1 97.31 93 THR A N 1
ATOM 722 C CA . THR A 1 93 ? -14.281 -0.411 10.406 1 97.31 93 THR A CA 1
ATOM 723 C C . THR A 1 93 ? -14.742 -0.765 11.82 1 97.31 93 THR A C 1
ATOM 725 O O . THR A 1 93 ? -15.922 -0.611 12.148 1 97.31 93 THR A O 1
ATOM 728 N N . ALA A 1 94 ? -13.875 -1.157 12.656 1 97.56 94 ALA A N 1
ATOM 729 C CA . ALA A 1 94 ? -14.195 -1.669 13.984 1 97.56 94 ALA A CA 1
ATOM 730 C C . ALA A 1 94 ? -14.594 -0.535 14.922 1 97.56 94 ALA A C 1
ATOM 732 O O . ALA A 1 94 ? -15.383 -0.738 15.852 1 97.56 94 ALA A O 1
ATOM 733 N N . LEU A 1 95 ? -14.109 0.705 14.648 1 98.19 95 LEU A N 1
ATOM 734 C CA . LEU A 1 95 ? -14.25 1.759 15.648 1 98.19 95 LEU A CA 1
ATOM 735 C C . LEU A 1 95 ? -15.141 2.881 15.133 1 98.19 95 LEU A C 1
ATOM 737 O O . LEU A 1 95 ? -15.258 3.934 15.766 1 98.19 95 LEU A O 1
ATOM 741 N N . GLY A 1 96 ? -15.719 2.746 13.953 1 97.44 96 GLY A N 1
ATOM 742 C CA . GLY A 1 96 ? -16.75 3.664 13.5 1 97.44 96 GLY A CA 1
ATOM 743 C C . GLY A 1 96 ? -16.203 4.832 12.703 1 97.44 96 GLY A C 1
ATOM 744 O O . GLY A 1 96 ? -16.734 5.945 12.781 1 97.44 96 GLY A O 1
ATOM 745 N N . TYR A 1 97 ? -15.125 4.625 11.961 1 98.25 97 TYR A N 1
ATOM 746 C CA . TYR A 1 97 ? -14.516 5.664 11.141 1 98.25 97 TYR A CA 1
ATOM 747 C C . TYR A 1 97 ? -14.734 5.391 9.656 1 98.25 97 TYR A C 1
ATOM 749 O O . TYR A 1 97 ? -14.023 5.926 8.805 1 98.25 97 TYR A O 1
ATOM 757 N N . GLN A 1 98 ? -15.664 4.543 9.297 1 95.88 98 GLN A N 1
ATOM 758 C CA . GLN A 1 98 ? -15.875 4.117 7.918 1 95.88 98 GLN A CA 1
ATOM 759 C C . GLN A 1 98 ? -16.531 5.219 7.094 1 95.88 98 GLN A C 1
ATOM 761 O O . GLN A 1 98 ? -17.406 5.934 7.59 1 95.88 98 GLN A O 1
ATOM 766 N N . PRO A 1 99 ? -16.125 5.359 5.836 1 95.81 99 PRO A N 1
ATOM 767 C CA . PRO A 1 99 ? -16.812 6.277 4.918 1 95.81 99 PRO A CA 1
ATOM 768 C C . PRO A 1 99 ? -18.25 5.871 4.641 1 95.81 99 PRO A C 1
ATOM 770 O O . PRO A 1 99 ? -18.625 4.715 4.863 1 95.81 99 PRO A O 1
ATOM 773 N N . ALA A 1 100 ? -19 6.793 4.074 1 95.25 100 ALA A N 1
ATOM 774 C CA . ALA A 1 100 ? -20.438 6.594 3.904 1 95.25 100 ALA A CA 1
ATOM 775 C C . ALA A 1 100 ? -20.75 5.98 2.541 1 95.25 100 ALA A C 1
ATOM 777 O O . ALA A 1 100 ? -21.859 5.492 2.312 1 95.25 100 ALA A O 1
ATOM 778 N N . SER A 1 101 ? -19.828 6.078 1.62 1 96 101 SER A N 1
ATOM 779 C CA . SER A 1 101 ? -20.062 5.578 0.27 1 96 101 SER A CA 1
ATOM 780 C C . SER A 1 101 ? -18.828 4.879 -0.289 1 96 101 SER A C 1
ATOM 782 O O . SER A 1 101 ? -17.719 5.066 0.214 1 96 101 SER A O 1
ATOM 784 N N . ALA A 1 102 ? -19.062 4.086 -1.32 1 95.69 102 ALA A N 1
ATOM 785 C CA . ALA A 1 102 ? -17.969 3.393 -1.995 1 95.69 102 ALA A CA 1
ATOM 786 C C . ALA A 1 102 ? -17 4.387 -2.625 1 95.69 102 ALA A C 1
ATOM 788 O O . ALA A 1 102 ? -15.789 4.152 -2.645 1 95.69 102 ALA A O 1
ATOM 789 N N . ALA A 1 103 ? -17.531 5.473 -3.145 1 97 103 ALA A N 1
ATOM 790 C CA . ALA A 1 103 ? -16.688 6.5 -3.75 1 97 103 ALA A CA 1
ATOM 791 C C . ALA A 1 103 ? -15.789 7.16 -2.705 1 97 103 ALA A C 1
ATOM 793 O O . ALA A 1 103 ? -14.594 7.367 -2.941 1 97 103 ALA A O 1
ATOM 794 N N . GLU A 1 104 ? -16.359 7.465 -1.576 1 97.5 104 GLU A N 1
ATOM 795 C CA . GLU A 1 104 ? -15.57 8.031 -0.489 1 97.5 104 GLU A CA 1
ATOM 796 C C . GLU A 1 104 ? -14.508 7.047 -0.008 1 97.5 104 GLU A C 1
ATOM 798 O O . GLU A 1 104 ? -13.367 7.434 0.255 1 97.5 104 GLU A O 1
ATOM 803 N N . GLN A 1 105 ? -14.922 5.789 0.073 1 97.88 105 GLN A N 1
ATOM 804 C CA . GLN A 1 105 ? -13.977 4.758 0.483 1 97.88 105 GLN A CA 1
ATOM 805 C C . GLN A 1 105 ? -12.805 4.664 -0.494 1 97.88 105 GLN A C 1
ATOM 807 O O . GLN A 1 105 ? -11.656 4.492 -0.081 1 97.88 105 GLN A O 1
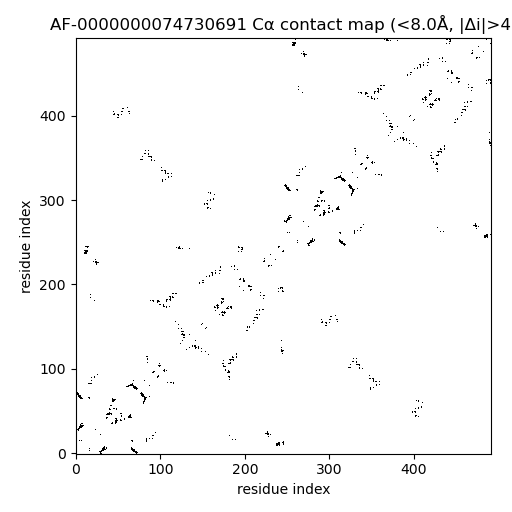ATOM 812 N N . ALA A 1 106 ? -13.062 4.793 -1.76 1 98.25 106 ALA A N 1
ATOM 813 C CA . ALA A 1 106 ? -12.008 4.754 -2.764 1 98.25 106 ALA A CA 1
ATOM 814 C C . ALA A 1 106 ? -11 5.883 -2.549 1 98.25 106 ALA A C 1
ATOM 816 O O . ALA A 1 106 ? -9.789 5.672 -2.635 1 98.25 106 ALA A O 1
ATOM 817 N N . ARG A 1 107 ? -11.5 7.035 -2.256 1 98.25 107 ARG A N 1
ATOM 818 C CA . ARG A 1 107 ? -10.617 8.172 -1.988 1 98.25 107 ARG A CA 1
ATOM 819 C C . ARG A 1 107 ? -9.812 7.949 -0.71 1 98.25 107 ARG A C 1
ATOM 821 O O . ARG A 1 107 ? -8.625 8.25 -0.66 1 98.25 107 ARG A O 1
ATOM 828 N N . VAL A 1 108 ? -10.5 7.414 0.29 1 98.75 108 VAL A N 1
ATOM 829 C CA . VAL A 1 108 ? -9.828 7.113 1.549 1 98.75 108 VAL A CA 1
ATOM 830 C C . VAL A 1 108 ? -8.656 6.168 1.295 1 98.75 108 VAL A C 1
ATOM 832 O O . VAL A 1 108 ? -7.535 6.414 1.753 1 98.75 108 VAL A O 1
ATOM 835 N N . ASP A 1 109 ? -8.93 5.137 0.527 1 98.69 109 ASP A N 1
ATOM 836 C CA . ASP A 1 109 ? -7.906 4.137 0.245 1 98.69 109 ASP A CA 1
ATOM 837 C C . ASP A 1 109 ? -6.746 4.742 -0.541 1 98.69 109 ASP A C 1
ATOM 839 O O . ASP A 1 109 ? -5.578 4.5 -0.22 1 98.69 109 ASP A O 1
ATOM 843 N N . GLN A 1 110 ? -7.027 5.52 -1.511 1 98.81 110 GLN A N 1
ATOM 844 C CA . GLN A 1 110 ? -5.984 6.148 -2.314 1 98.81 110 GLN A CA 1
ATOM 845 C C . GLN A 1 110 ? -5.113 7.07 -1.462 1 98.81 110 GLN A C 1
ATOM 847 O O . GLN A 1 110 ? -3.885 7.012 -1.531 1 98.81 110 GLN A O 1
ATOM 852 N N . ILE A 1 111 ? -5.773 7.922 -0.702 1 98.81 111 ILE A N 1
ATOM 853 C CA . ILE A 1 111 ? -5.047 8.906 0.091 1 98.81 111 ILE A CA 1
ATOM 854 C C . ILE A 1 111 ? -4.16 8.195 1.108 1 98.81 111 ILE A C 1
ATOM 856 O O . ILE A 1 111 ? -2.99 8.555 1.274 1 98.81 111 ILE A O 1
ATOM 860 N N . THR A 1 112 ? -4.734 7.164 1.742 1 98.88 112 THR A N 1
ATOM 861 C CA . THR A 1 112 ? -3.98 6.391 2.725 1 98.88 112 THR A CA 1
ATOM 862 C C . THR A 1 112 ? -2.752 5.754 2.084 1 98.88 112 THR A C 1
ATOM 864 O O . THR A 1 112 ? -1.637 5.895 2.59 1 98.88 112 THR A O 1
ATOM 867 N N . GLN A 1 113 ? -2.949 5.16 0.961 1 98.69 113 GLN A N 1
ATOM 868 C CA . GLN A 1 113 ? -1.858 4.457 0.293 1 98.69 113 GLN A CA 1
ATOM 869 C C . GLN A 1 113 ? -0.834 5.438 -0.268 1 98.69 113 GLN A C 1
ATOM 871 O O . GLN A 1 113 ? 0.367 5.164 -0.262 1 98.69 113 GLN A O 1
ATOM 876 N N . ASN A 1 114 ? -1.286 6.555 -0.797 1 98.75 114 ASN A N 1
ATOM 877 C CA . ASN A 1 114 ? -0.357 7.582 -1.249 1 98.75 114 ASN A CA 1
ATOM 878 C C . ASN A 1 114 ? 0.514 8.094 -0.105 1 98.75 114 ASN A C 1
ATOM 880 O O . ASN A 1 114 ? 1.707 8.336 -0.289 1 98.75 114 ASN A O 1
ATOM 884 N N . CYS A 1 115 ? -0.09 8.242 1.042 1 98.75 115 CYS A N 1
ATOM 885 C CA . CYS A 1 115 ? 0.68 8.68 2.201 1 98.75 115 CYS A CA 1
ATOM 886 C C . CYS A 1 115 ? 1.715 7.633 2.594 1 98.75 115 CYS A C 1
ATOM 888 O O . CYS A 1 115 ? 2.834 7.973 2.98 1 98.75 115 CYS A O 1
ATOM 890 N N . VAL A 1 116 ? 1.314 6.383 2.498 1 98.19 116 VAL A N 1
ATOM 891 C CA . VAL A 1 116 ? 2.252 5.301 2.777 1 98.19 116 VAL A CA 1
ATOM 892 C C . VAL A 1 116 ? 3.422 5.363 1.796 1 98.19 116 VAL A C 1
ATOM 894 O O . VAL A 1 116 ? 4.582 5.254 2.197 1 98.19 116 VAL A O 1
ATOM 897 N N . ASP A 1 117 ? 3.125 5.574 0.523 1 97.44 117 ASP A N 1
ATOM 898 C CA . ASP A 1 117 ? 4.16 5.703 -0.496 1 97.44 117 ASP A CA 1
ATOM 899 C C . ASP A 1 117 ? 5.055 6.914 -0.225 1 97.44 117 ASP A C 1
ATOM 901 O O . ASP A 1 117 ? 6.27 6.848 -0.414 1 97.44 117 ASP A O 1
ATOM 905 N N . TYR A 1 118 ? 4.461 8.016 0.149 1 98.25 118 TYR A N 1
ATOM 906 C CA . TYR A 1 118 ? 5.188 9.242 0.455 1 98.25 118 TYR A CA 1
ATOM 907 C C . TYR A 1 118 ? 6.211 9.016 1.558 1 98.25 118 TYR A C 1
ATOM 909 O O . TYR A 1 118 ? 7.387 9.359 1.405 1 98.25 118 TYR A O 1
ATOM 917 N N . ILE A 1 119 ? 5.758 8.383 2.615 1 97.19 119 ILE A N 1
ATOM 918 C CA . ILE A 1 119 ? 6.652 8.078 3.73 1 97.19 119 ILE A CA 1
ATOM 919 C C . ILE A 1 119 ? 7.738 7.109 3.271 1 97.19 119 ILE A C 1
ATOM 921 O O . ILE A 1 119 ? 8.906 7.258 3.641 1 97.19 119 ILE A O 1
ATOM 925 N N . GLY A 1 120 ? 7.309 6.141 2.49 1 95.06 120 GLY A N 1
ATOM 926 C CA . GLY A 1 120 ? 8.273 5.188 1.966 1 95.06 120 GLY A CA 1
ATOM 927 C C . GLY A 1 120 ? 9.359 5.836 1.133 1 95.06 120 GLY A C 1
ATOM 928 O O . GLY A 1 120 ? 10.539 5.512 1.286 1 95.06 120 GLY A O 1
ATOM 929 N N . GLU A 1 121 ? 8.992 6.727 0.245 1 94.56 121 GLU A N 1
ATOM 930 C CA . GLU A 1 121 ? 9.969 7.438 -0.582 1 94.56 121 GLU A CA 1
ATOM 931 C C . GLU A 1 121 ? 10.891 8.297 0.272 1 94.56 121 GLU A C 1
ATOM 933 O O . GLU A 1 121 ? 12.109 8.32 0.053 1 94.56 121 GLU A O 1
ATOM 938 N N . GLY A 1 122 ? 10.328 9.031 1.183 1 95.62 122 GLY A N 1
ATOM 939 C CA . GLY A 1 122 ? 11.133 9.828 2.09 1 95.62 122 GLY A CA 1
ATOM 940 C C . GLY A 1 122 ? 12.141 9 2.875 1 95.62 122 GLY A C 1
ATOM 941 O O . GLY A 1 122 ? 13.32 9.352 2.945 1 95.62 122 GLY A O 1
ATOM 942 N N . ARG A 1 123 ? 11.641 7.883 3.451 1 94.62 123 ARG A N 1
ATOM 943 C CA . ARG A 1 123 ? 12.531 6.988 4.184 1 94.62 123 ARG A CA 1
ATOM 944 C C . ARG A 1 123 ? 13.648 6.473 3.285 1 94.62 123 ARG A C 1
ATOM 946 O O . ARG A 1 123 ? 14.797 6.348 3.725 1 94.62 123 ARG A O 1
ATOM 953 N N . GLY A 1 124 ? 13.305 6.152 2.057 1 92.81 124 GLY A N 1
ATOM 954 C CA . GLY A 1 124 ? 14.297 5.68 1.104 1 92.81 124 GLY A CA 1
ATOM 955 C C . GLY A 1 124 ? 15.43 6.672 0.876 1 92.81 124 GLY A C 1
ATOM 956 O O . GLY A 1 124 ? 16.578 6.273 0.661 1 92.81 124 GLY A O 1
ATOM 957 N N . SER A 1 125 ? 15.133 7.945 0.919 1 94.12 125 SER A N 1
ATOM 958 C CA . SER A 1 125 ? 16.156 8.961 0.706 1 94.12 125 SER A CA 1
ATOM 959 C C . SER A 1 125 ? 17.156 9 1.861 1 94.12 125 SER A C 1
ATOM 961 O O . SER A 1 125 ? 18.281 9.461 1.698 1 94.12 125 SER A O 1
ATOM 963 N N . PHE A 1 126 ? 16.734 8.484 3.072 1 94.94 126 PHE A N 1
ATOM 964 C CA . PHE A 1 126 ? 17.609 8.406 4.227 1 94.94 126 PHE A CA 1
ATOM 965 C C . PHE A 1 126 ? 18.422 7.113 4.211 1 94.94 126 PHE A C 1
ATOM 967 O O . PHE A 1 126 ? 19.375 6.961 4.969 1 94.94 126 PHE A O 1
ATOM 974 N N . HIS A 1 127 ? 18 6.156 3.367 1 92.44 127 HIS A N 1
ATOM 975 C CA . HIS A 1 127 ? 18.656 4.855 3.234 1 92.44 127 HIS A CA 1
ATOM 976 C C . HIS A 1 127 ? 18.906 4.512 1.77 1 92.44 127 HIS A C 1
ATOM 978 O O . HIS A 1 127 ? 18.484 3.455 1.296 1 92.44 127 HIS A O 1
ATOM 984 N N . PRO A 1 128 ? 19.734 5.293 1.06 1 89.5 128 PRO A N 1
ATOM 985 C CA . PRO A 1 128 ? 19.797 5.215 -0.401 1 89.5 128 PRO A CA 1
ATOM 986 C C . PRO A 1 128 ? 20.688 4.062 -0.884 1 89.5 128 PRO A C 1
ATOM 988 O O . PRO A 1 128 ? 20.578 3.65 -2.043 1 89.5 128 PRO A O 1
ATOM 991 N N . VAL A 1 129 ? 21.594 3.588 -0.064 1 85.81 129 VAL A N 1
ATOM 992 C CA . VAL A 1 129 ? 22.531 2.549 -0.482 1 85.81 129 VAL A CA 1
ATOM 993 C C . VAL A 1 129 ? 21.969 1.173 -0.147 1 85.81 129 VAL A C 1
ATOM 995 O O . VAL A 1 129 ? 21.844 0.317 -1.024 1 85.81 129 VAL A O 1
ATOM 998 N N . ASN A 1 130 ? 21.672 0.993 1.08 1 82.56 130 ASN A N 1
ATOM 999 C CA . ASN A 1 130 ? 21.078 -0.232 1.599 1 82.56 130 ASN A CA 1
ATOM 1000 C C . ASN A 1 130 ? 19.906 0.068 2.541 1 82.56 130 ASN A C 1
ATOM 1002 O O . ASN A 1 130 ? 20.125 0.545 3.658 1 82.56 130 ASN A O 1
ATOM 1006 N N . ASN A 1 131 ? 18.766 -0.304 2.066 1 79.94 131 ASN A N 1
ATOM 1007 C CA . ASN A 1 131 ? 17.562 0.064 2.801 1 79.94 131 ASN A CA 1
ATOM 1008 C C . ASN A 1 131 ? 17.438 -0.721 4.102 1 79.94 131 ASN A C 1
ATOM 1010 O O . ASN A 1 131 ? 16.594 -0.408 4.941 1 79.94 131 ASN A O 1
ATOM 1014 N N . LYS A 1 132 ? 18.328 -1.672 4.32 1 79.62 132 LYS A N 1
ATOM 1015 C CA . LYS A 1 132 ? 18.281 -2.477 5.539 1 79.62 132 LYS A CA 1
ATOM 1016 C C . LYS A 1 132 ? 19.297 -1.996 6.562 1 79.62 132 LYS A C 1
ATOM 1018 O O . LYS A 1 132 ? 19.266 -2.414 7.723 1 79.62 132 LYS A O 1
ATOM 1023 N N . GLU A 1 133 ? 20.094 -1.092 6.129 1 82.06 133 GLU A N 1
ATOM 1024 C CA . GLU A 1 133 ? 21.141 -0.577 7.016 1 82.06 133 GLU A CA 1
ATOM 1025 C C . GLU A 1 133 ? 20.734 0.764 7.621 1 82.06 133 GLU A C 1
ATOM 1027 O O . GLU A 1 133 ? 19.812 1.418 7.133 1 82.06 133 GLU A O 1
ATOM 1032 N N . SER A 1 134 ? 21.453 1.099 8.625 1 84.5 134 SER A N 1
ATOM 1033 C CA . SER A 1 134 ? 21.125 2.326 9.344 1 84.5 134 SER A CA 1
ATOM 1034 C C . SER A 1 134 ? 21.562 3.559 8.555 1 84.5 134 SER A C 1
ATOM 1036 O O . SER A 1 134 ? 22.469 3.486 7.719 1 84.5 134 SER A O 1
ATOM 1038 N N . TYR A 1 135 ? 20.859 4.691 8.852 1 87.31 135 TYR A N 1
ATOM 1039 C CA . TYR A 1 135 ? 21.25 5.992 8.328 1 87.31 135 TYR A CA 1
ATOM 1040 C C . TYR A 1 135 ? 22.719 6.281 8.609 1 87.31 135 TYR A C 1
ATOM 1042 O O . TYR A 1 135 ? 23.453 6.73 7.723 1 87.31 135 TYR A O 1
ATOM 1050 N N . SER A 1 136 ? 23.141 5.941 9.773 1 88.81 136 SER A N 1
ATOM 1051 C CA . SER A 1 136 ? 24.484 6.273 10.219 1 88.81 136 SER A CA 1
ATOM 1052 C C . SER A 1 136 ? 25.547 5.539 9.391 1 88.81 136 SER A C 1
ATOM 1054 O O . SER A 1 136 ? 26.625 6.066 9.156 1 88.81 136 SER A O 1
ATOM 1056 N N . SER A 1 137 ? 25.234 4.398 8.859 1 91.56 137 SER A N 1
ATOM 1057 C CA . SER A 1 137 ? 26.203 3.59 8.117 1 91.56 137 SER A CA 1
ATOM 1058 C C . SER A 1 137 ? 26.328 4.074 6.676 1 91.56 137 SER A C 1
ATOM 1060 O O . SER A 1 137 ? 27.25 3.662 5.957 1 91.56 137 SER A O 1
ATOM 1062 N N . GLN A 1 138 ? 25.484 5 6.312 1 93.62 138 GLN A N 1
ATOM 1063 C CA . GLN A 1 138 ? 25.5 5.555 4.965 1 93.62 138 GLN A CA 1
ATOM 1064 C C . GLN A 1 138 ? 25.172 7.047 4.984 1 93.62 138 GLN A C 1
ATOM 1066 O O . GLN A 1 138 ? 24.438 7.543 4.125 1 93.62 138 GLN A O 1
ATOM 1071 N N . LYS A 1 139 ? 25.719 7.738 5.879 1 94.88 139 LYS A N 1
ATOM 1072 C CA . LYS A 1 139 ? 25.328 9.102 6.227 1 94.88 139 LYS A CA 1
ATOM 1073 C C . LYS A 1 139 ? 25.594 10.062 5.074 1 94.88 139 LYS A C 1
ATOM 1075 O O . LYS A 1 139 ? 24.75 10.906 4.75 1 94.88 139 LYS A O 1
ATOM 1080 N N . GLU A 1 140 ? 26.719 10 4.449 1 96 140 GLU A N 1
ATOM 1081 C CA . GLU A 1 140 ? 27.062 10.93 3.377 1 96 140 GLU A CA 1
ATOM 1082 C C . GLU A 1 140 ? 26.094 10.812 2.209 1 96 140 GLU A C 1
ATOM 1084 O O . GLU A 1 140 ? 25.578 11.82 1.729 1 96 140 GLU A O 1
ATOM 1089 N N . GLN A 1 141 ? 25.844 9.609 1.77 1 94.94 141 GLN A N 1
ATOM 1090 C CA . GLN A 1 141 ? 24.906 9.375 0.673 1 94.94 141 GLN A CA 1
ATOM 1091 C 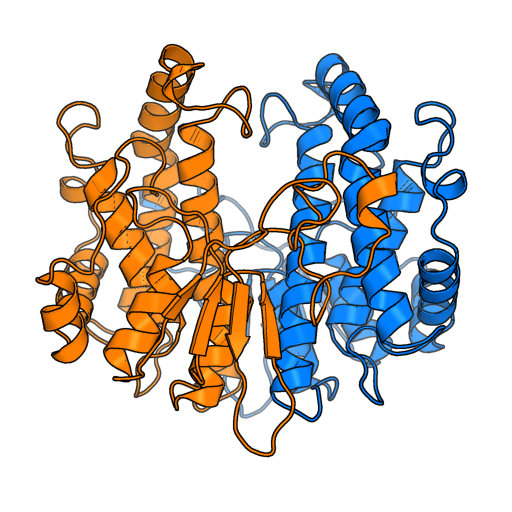C . GLN A 1 141 ? 23.484 9.727 1.081 1 94.94 141 GLN A C 1
ATOM 1093 O O . GLN A 1 141 ? 22.719 10.266 0.279 1 94.94 141 GLN A O 1
ATOM 1098 N N . ALA A 1 142 ? 23.203 9.445 2.324 1 95.56 142 ALA A N 1
ATOM 1099 C CA . ALA A 1 142 ? 21.859 9.711 2.846 1 95.56 142 ALA A CA 1
ATOM 1100 C C . ALA A 1 142 ? 21.594 11.219 2.922 1 95.56 142 ALA A C 1
ATOM 1102 O O . ALA A 1 142 ? 20.516 11.68 2.545 1 95.56 142 ALA A O 1
ATOM 1103 N N . ASP A 1 143 ? 22.562 11.969 3.412 1 96.69 143 ASP A N 1
ATOM 1104 C CA . ASP A 1 143 ? 22.422 13.414 3.508 1 96.69 143 ASP A CA 1
ATOM 1105 C C . ASP A 1 143 ? 22.203 14.039 2.129 1 96.69 143 ASP A C 1
ATOM 1107 O O . ASP A 1 143 ? 21.328 14.898 1.959 1 96.69 143 ASP A O 1
ATOM 1111 N N . LYS A 1 144 ? 22.969 13.57 1.22 1 96.88 144 LYS A N 1
ATOM 1112 C CA . LYS A 1 144 ? 22.844 14.086 -0.14 1 96.88 144 LYS A CA 1
ATOM 1113 C C . LYS A 1 144 ? 21.484 13.734 -0.732 1 96.88 144 LYS A C 1
ATOM 1115 O O . LYS A 1 144 ? 20.797 14.594 -1.29 1 96.88 144 LYS A O 1
ATOM 1120 N N . ALA A 1 145 ? 21.047 12.539 -0.637 1 95.69 145 ALA A N 1
ATOM 1121 C CA . ALA A 1 145 ? 19.812 12.047 -1.236 1 95.69 145 ALA A CA 1
ATOM 1122 C C . ALA A 1 145 ? 18.594 12.695 -0.579 1 95.69 145 ALA A C 1
ATOM 1124 O O . ALA A 1 145 ? 17.641 13.07 -1.263 1 95.69 145 ALA A O 1
ATOM 1125 N N . SER A 1 146 ? 18.641 12.742 0.727 1 97 146 SER A N 1
ATOM 1126 C CA . SER A 1 146 ? 17.516 13.312 1.435 1 97 146 SER A CA 1
ATOM 1127 C C . SER A 1 146 ? 17.391 14.812 1.163 1 97 146 SER A C 1
ATOM 1129 O O . SER A 1 146 ? 16.281 15.344 1.089 1 97 146 SER A O 1
ATOM 1131 N N . LEU A 1 147 ? 18.5 15.477 1.051 1 97.62 147 LEU A N 1
ATOM 1132 C CA . LEU A 1 147 ? 18.469 16.891 0.696 1 97.62 147 LEU A CA 1
ATOM 1133 C C . LEU A 1 147 ? 17.875 17.094 -0.695 1 97.62 147 LEU A C 1
ATOM 1135 O O . LEU A 1 147 ? 17.031 17.969 -0.896 1 97.62 147 LEU A O 1
ATOM 1139 N N . GLU A 1 148 ? 18.344 16.297 -1.629 1 96.62 148 GLU A N 1
ATOM 1140 C CA . GLU A 1 148 ? 17.812 16.391 -2.986 1 96.62 148 GLU A CA 1
ATOM 1141 C C . GLU A 1 148 ? 16.312 16.094 -3.018 1 96.62 148 GLU A C 1
ATOM 1143 O O . GLU A 1 148 ? 15.555 16.797 -3.689 1 96.62 148 GLU A O 1
ATOM 1148 N N . TRP A 1 149 ? 15.93 15.062 -2.342 1 96.44 149 TRP A N 1
ATOM 1149 C CA . TRP A 1 149 ? 14.516 14.703 -2.252 1 96.44 149 TRP A CA 1
ATOM 1150 C C . TRP A 1 149 ? 13.695 15.859 -1.682 1 96.44 149 TRP A C 1
ATOM 1152 O O . TRP A 1 149 ? 12.633 16.188 -2.203 1 96.44 149 TRP A O 1
ATOM 1162 N N . SER A 1 150 ? 14.188 16.531 -0.625 1 97.25 150 SER A N 1
ATOM 1163 C CA . SER A 1 150 ? 13.484 17.609 0.078 1 97.25 150 SER A CA 1
ATOM 1164 C C . SER A 1 150 ? 13.344 18.844 -0.8 1 97.25 150 SER A C 1
ATOM 1166 O O . SER A 1 150 ? 12.469 19.672 -0.57 1 97.25 150 SER A O 1
ATOM 1168 N N . LYS A 1 151 ? 14.133 18.875 -1.87 1 96.69 151 LYS A N 1
ATOM 1169 C CA . LYS A 1 151 ? 14.133 20.062 -2.729 1 96.69 151 LYS A CA 1
ATOM 1170 C C . LYS A 1 151 ? 13.273 19.828 -3.973 1 96.69 151 LYS A C 1
ATOM 1172 O O . LYS A 1 151 ? 12.922 20.781 -4.672 1 96.69 151 LYS A O 1
ATOM 1177 N N . SER A 1 152 ? 12.898 18.594 -4.219 1 95.44 152 SER A N 1
ATOM 1178 C CA . SER A 1 152 ? 12.25 18.328 -5.5 1 95.44 152 SER A CA 1
ATOM 1179 C C . SER A 1 152 ? 11.023 17.438 -5.324 1 95.44 152 SER A C 1
ATOM 1181 O O . SER A 1 152 ? 9.922 17.953 -5.09 1 95.44 152 SER A O 1
ATOM 1183 N N . ARG A 1 153 ? 11.25 16.109 -5.223 1 95.94 153 ARG A N 1
ATOM 1184 C CA . ARG A 1 153 ? 10.18 15.125 -5.211 1 95.94 153 ARG A CA 1
ATOM 1185 C C . ARG A 1 153 ? 9.211 15.383 -4.059 1 95.94 153 ARG A C 1
ATOM 1187 O O . ARG A 1 153 ? 7.996 15.234 -4.211 1 95.94 153 ARG A O 1
ATOM 1194 N N . MET A 1 154 ? 9.719 15.773 -2.891 1 97.81 154 MET A N 1
ATOM 1195 C CA . MET A 1 154 ? 8.883 16.062 -1.728 1 97.81 154 MET A CA 1
ATOM 1196 C C . MET A 1 154 ? 7.863 17.141 -2.043 1 97.81 154 MET A C 1
ATOM 1198 O O . MET A 1 154 ? 6.707 17.062 -1.631 1 97.81 154 MET A O 1
ATOM 1202 N N . HIS A 1 155 ? 8.234 18.109 -2.824 1 97.88 155 HIS A N 1
ATOM 1203 C CA . HIS A 1 155 ? 7.352 19.234 -3.119 1 97.88 155 HIS A CA 1
ATOM 1204 C C . HIS A 1 155 ? 6.254 18.828 -4.098 1 97.88 155 HIS A C 1
ATOM 1206 O O . HIS A 1 155 ? 5.137 19.344 -4.031 1 97.88 155 HIS A O 1
ATOM 1212 N N . ILE A 1 156 ? 6.543 17.922 -4.992 1 97.62 156 ILE A N 1
ATOM 1213 C CA . ILE A 1 156 ? 5.5 17.391 -5.867 1 97.62 156 ILE A CA 1
ATOM 1214 C C . ILE A 1 156 ? 4.449 16.672 -5.035 1 97.62 156 ILE A C 1
ATOM 1216 O O . ILE A 1 156 ? 3.248 16.875 -5.223 1 97.62 156 ILE A O 1
ATOM 1220 N N . TRP A 1 157 ? 4.91 15.859 -4.094 1 98.5 157 TRP A N 1
ATOM 1221 C CA . TRP A 1 157 ? 4.004 15.164 -3.18 1 98.5 157 TRP A CA 1
ATOM 1222 C C . TRP A 1 157 ? 3.154 16.156 -2.396 1 98.5 157 TRP A C 1
ATOM 1224 O O . TRP A 1 157 ? 1.936 16 -2.291 1 98.5 157 TRP A O 1
ATOM 1234 N N . LEU A 1 158 ? 3.816 17.156 -1.84 1 98.62 158 LEU A N 1
ATOM 1235 C CA . LEU A 1 158 ? 3.104 18.125 -1.011 1 98.62 158 LEU A CA 1
ATOM 1236 C C . LEU A 1 158 ? 2.061 18.875 -1.829 1 98.62 158 LEU A C 1
ATOM 1238 O O . LEU A 1 158 ? 0.952 19.125 -1.351 1 98.62 158 LEU A O 1
ATOM 1242 N N . GLN A 1 159 ? 2.404 19.203 -3.049 1 98.38 159 GLN A N 1
ATOM 1243 C CA . GLN A 1 159 ? 1.431 19.891 -3.898 1 98.38 159 GLN A CA 1
ATOM 1244 C C . GLN A 1 159 ? 0.265 18.969 -4.246 1 98.38 159 GLN A C 1
ATOM 1246 O O . GLN A 1 159 ? -0.884 19.406 -4.309 1 98.38 159 GLN A O 1
ATOM 1251 N N . HIS A 1 160 ? 0.541 17.719 -4.5 1 98.44 160 HIS A N 1
ATOM 1252 C CA . HIS A 1 160 ? -0.521 16.75 -4.707 1 98.44 160 HIS A CA 1
ATOM 1253 C C . HIS A 1 160 ? -1.475 16.703 -3.518 1 98.44 160 HIS A C 1
ATOM 1255 O O . HIS A 1 160 ? -2.693 16.781 -3.689 1 98.44 160 HIS A O 1
ATOM 1261 N N . LEU A 1 161 ? -0.916 16.594 -2.332 1 98.31 161 LEU A N 1
ATOM 1262 C CA . LEU A 1 161 ? -1.718 16.484 -1.117 1 98.31 161 LEU A CA 1
ATOM 1263 C C . LEU A 1 161 ? -2.455 17.797 -0.837 1 98.31 161 LEU A C 1
ATOM 1265 O O . LEU A 1 161 ? -3.574 17.781 -0.317 1 98.31 161 LEU A O 1
ATOM 1269 N N . GLU A 1 162 ? -1.844 18.891 -1.182 1 98.19 162 GLU A N 1
ATOM 1270 C CA . GLU A 1 162 ? -2.5 20.203 -1.079 1 98.19 162 GLU A CA 1
ATOM 1271 C C . GLU A 1 162 ? -3.768 20.25 -1.926 1 98.19 162 GLU A C 1
ATOM 1273 O O . GLU A 1 162 ? -4.809 20.719 -1.471 1 98.19 162 GLU A O 1
ATOM 1278 N N . LYS A 1 163 ? -3.68 19.719 -3.146 1 97.06 163 LYS A N 1
ATOM 1279 C CA . LYS A 1 163 ? -4.852 19.656 -4.016 1 97.06 163 LYS A CA 1
ATOM 1280 C C . LYS A 1 163 ? -5.945 18.781 -3.4 1 97.06 163 LYS A C 1
ATOM 1282 O O . LYS A 1 163 ? -7.129 19.125 -3.465 1 97.06 163 LYS A O 1
ATOM 1287 N N . VAL A 1 164 ? -5.547 17.719 -2.805 1 97.31 164 VAL A N 1
ATOM 1288 C CA . VAL A 1 164 ? -6.5 16.797 -2.197 1 97.31 164 VAL A CA 1
ATOM 1289 C C . VAL A 1 164 ? -7.242 17.5 -1.061 1 97.31 164 VAL A C 1
ATOM 1291 O O . VAL A 1 164 ? -8.469 17.438 -0.982 1 97.31 164 VAL A O 1
ATOM 1294 N N . VAL A 1 165 ? -6.535 18.172 -0.201 1 97.25 165 VAL A N 1
ATOM 1295 C CA . VAL A 1 165 ? -7.133 18.844 0.946 1 97.25 165 VAL A CA 1
ATOM 1296 C C . VAL A 1 165 ? -8.039 19.969 0.466 1 97.25 165 VAL A C 1
ATOM 1298 O O . VAL A 1 165 ? -9.117 20.188 1.024 1 97.25 165 VAL A O 1
ATOM 1301 N N . LYS A 1 166 ? -7.629 20.641 -0.547 1 95.31 166 LYS A N 1
ATOM 1302 C CA . LYS A 1 166 ? -8.422 21.75 -1.075 1 95.31 166 LYS A CA 1
ATOM 1303 C C . LYS A 1 166 ? -9.727 21.25 -1.684 1 95.31 166 LYS A C 1
ATOM 1305 O O . LYS A 1 166 ? -10.766 21.906 -1.584 1 95.31 166 LYS A O 1
ATOM 1310 N N . ARG A 1 167 ? -9.695 20.109 -2.25 1 93.62 167 ARG A N 1
ATOM 1311 C CA . ARG A 1 167 ? -10.883 19.516 -2.846 1 93.62 167 ARG A CA 1
ATOM 1312 C C . ARG A 1 167 ? -11.938 19.219 -1.782 1 93.62 167 ARG A C 1
ATOM 1314 O O . ARG A 1 167 ? -13.133 19.297 -2.047 1 93.62 167 ARG A O 1
ATOM 1321 N N . SER A 1 168 ? -11.523 18.781 -0.664 1 91.31 168 SER A N 1
ATOM 1322 C CA . SER A 1 168 ? -12.438 18.438 0.412 1 91.31 168 SER A CA 1
ATOM 1323 C C . SER A 1 168 ? -12.945 19.672 1.136 1 91.31 168 SER A C 1
ATOM 1325 O O . SER A 1 168 ? -14 19.641 1.773 1 91.31 168 SER A O 1
ATOM 1327 N N . GLY A 1 169 ? -12.219 20.766 1.059 1 89.06 169 GLY A N 1
ATOM 1328 C CA . GLY A 1 169 ? -12.461 21.953 1.862 1 89.06 169 GLY A CA 1
ATOM 1329 C C . GLY A 1 169 ? -11.531 22.062 3.053 1 89.06 169 GLY A C 1
ATOM 1330 O O . GLY A 1 169 ? -11.047 21.047 3.57 1 89.06 169 GLY A O 1
ATOM 1331 N N . LEU A 1 170 ? -11.273 23.266 3.453 1 84.88 170 LEU A N 1
ATOM 1332 C CA . LEU A 1 170 ? -10.297 23.516 4.504 1 84.88 170 LEU A CA 1
ATOM 1333 C C . LEU A 1 170 ? -10.812 23.031 5.855 1 84.88 170 LEU A C 1
ATOM 1335 O O . LEU A 1 170 ? -11.992 23.203 6.172 1 84.88 170 LEU A O 1
ATOM 1339 N N . GLU A 1 171 ? -9.938 22.375 6.547 1 91.5 171 GLU A N 1
ATOM 1340 C CA . GLU A 1 171 ? -10.219 21.891 7.895 1 91.5 171 GLU A CA 1
ATOM 1341 C C . GLU A 1 171 ? -11.422 20.953 7.902 1 91.5 171 GLU A C 1
ATOM 1343 O O . GLU A 1 171 ? -12.344 21.125 8.695 1 91.5 171 GLU A O 1
ATOM 1348 N N . ARG A 1 172 ? -11.391 20.031 6.961 1 95.69 172 ARG A N 1
ATOM 1349 C CA . ARG A 1 172 ? -12.414 19 6.77 1 95.69 172 ARG A CA 1
ATOM 1350 C C . ARG A 1 172 ? -11.773 17.641 6.527 1 95.69 172 ARG A C 1
ATOM 1352 O O . ARG A 1 172 ? -10.594 17.562 6.18 1 95.69 172 ARG A O 1
ATOM 1359 N N . PRO A 1 173 ? -12.594 16.594 6.719 1 98.12 173 PRO A N 1
ATOM 1360 C CA . PRO A 1 173 ? -12.055 15.273 6.379 1 98.12 173 PRO A CA 1
ATOM 1361 C C . PRO A 1 173 ? -11.539 15.195 4.945 1 98.12 173 PRO A C 1
ATOM 1363 O O . PRO A 1 173 ? -12.219 15.641 4.016 1 98.12 173 PRO A O 1
ATOM 1366 N N . VAL A 1 174 ? -10.398 14.617 4.738 1 98.12 174 VAL A N 1
ATOM 1367 C CA . VAL A 1 174 ? -9.617 14.789 3.523 1 98.12 174 VAL A CA 1
ATOM 1368 C C . VAL A 1 174 ? -10.273 14.031 2.371 1 98.12 174 VAL A C 1
ATOM 1370 O O . VAL A 1 174 ? -10.117 14.406 1.207 1 98.12 174 VAL A O 1
ATOM 1373 N N . ALA A 1 175 ? -11.055 13.023 2.705 1 96.12 175 ALA A N 1
ATOM 1374 C CA . ALA A 1 175 ? -11.688 12.25 1.639 1 96.12 175 ALA A CA 1
ATOM 1375 C C . ALA A 1 175 ? -13.016 12.867 1.226 1 96.12 175 ALA A C 1
ATOM 1377 O O . ALA A 1 175 ? -13.688 12.359 0.322 1 96.12 175 ALA A O 1
ATOM 1378 N N . GLY A 1 176 ? -13.516 13.938 1.858 1 92.81 176 GLY A N 1
ATOM 1379 C CA . GLY A 1 176 ? -14.672 14.719 1.459 1 92.81 176 GLY A CA 1
ATOM 1380 C C . GLY A 1 176 ? -15.93 14.344 2.219 1 92.81 176 GLY A C 1
ATOM 1381 O O 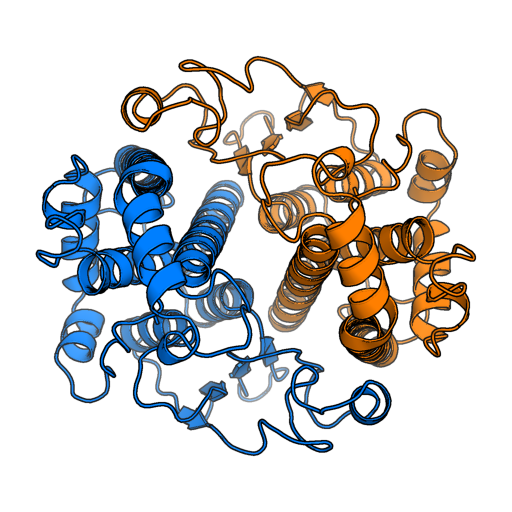. GLY A 1 176 ? -17 14.914 1.979 1 92.81 176 GLY A O 1
ATOM 1382 N N . GLY A 1 177 ? -15.953 13.438 3.121 1 92.62 177 GLY A N 1
ATOM 1383 C CA . GLY A 1 177 ? -17.125 13.039 3.885 1 92.62 177 GLY A CA 1
ATOM 1384 C C . GLY A 1 177 ? -17.359 13.891 5.117 1 92.62 177 GLY A C 1
ATOM 1385 O O . GLY A 1 177 ? -16.672 14.891 5.32 1 92.62 177 GLY A O 1
ATOM 1386 N N . ALA A 1 178 ? -18.359 13.477 5.859 1 94.44 178 ALA A N 1
ATOM 1387 C CA . ALA A 1 178 ? -18.797 14.25 7.02 1 94.44 178 ALA A CA 1
ATOM 1388 C C . ALA A 1 178 ? -17.906 13.969 8.234 1 94.44 178 ALA A C 1
ATOM 1390 O O . ALA A 1 178 ? -17.844 14.773 9.164 1 94.44 178 ALA A O 1
ATOM 1391 N N . SER A 1 179 ? -17.266 12.859 8.156 1 96.19 179 SER A N 1
ATOM 1392 C CA . SER A 1 179 ? -16.469 12.438 9.305 1 96.19 179 SER A CA 1
ATOM 1393 C C . SER A 1 179 ? -15.055 12.031 8.883 1 96.19 179 SER A C 1
ATOM 1395 O O . SER A 1 179 ? -14.836 11.625 7.738 1 96.19 179 SER A O 1
ATOM 1397 N N . VAL A 1 180 ? -14.133 12.148 9.852 1 98 180 VAL A N 1
ATOM 1398 C CA . VAL A 1 180 ? -12.766 11.719 9.578 1 98 180 VAL A CA 1
ATOM 1399 C C . VAL A 1 180 ? -12.734 10.211 9.336 1 98 180 VAL A C 1
ATOM 1401 O O . VAL A 1 180 ? -13.586 9.477 9.852 1 98 180 VAL A O 1
ATOM 1404 N N . SER A 1 181 ? -11.836 9.836 8.539 1 98.56 181 SER A N 1
ATOM 1405 C CA . SER A 1 181 ? -11.539 8.438 8.227 1 98.56 181 SER A CA 1
ATOM 1406 C C . SER A 1 181 ? -10.094 8.086 8.562 1 98.56 181 SER A C 1
ATOM 1408 O O . SER A 1 181 ? -9.352 8.922 9.086 1 98.56 181 SER A O 1
ATOM 1410 N N . CYS A 1 182 ? -9.703 6.84 8.258 1 98.75 182 CYS A N 1
ATOM 1411 C CA . CYS A 1 182 ? -8.328 6.449 8.547 1 98.75 182 CYS A CA 1
ATOM 1412 C C . CYS A 1 182 ? -7.344 7.25 7.707 1 98.75 182 CYS A C 1
ATOM 1414 O O . CYS A 1 182 ? -6.199 7.461 8.109 1 98.75 182 CYS A O 1
ATOM 1416 N N . ALA A 1 183 ? -7.781 7.766 6.559 1 98.88 183 ALA A N 1
ATOM 1417 C CA . ALA A 1 183 ? -6.918 8.57 5.703 1 98.88 183 ALA A CA 1
ATOM 1418 C C . ALA A 1 183 ? -6.453 9.836 6.426 1 98.88 183 ALA A C 1
ATOM 1420 O O . ALA A 1 183 ? -5.348 10.32 6.191 1 98.88 183 ALA A O 1
ATOM 1421 N N . ASP A 1 184 ? -7.277 10.375 7.25 1 98.88 184 ASP A N 1
ATOM 1422 C CA . ASP A 1 184 ? -6.945 11.609 7.949 1 98.88 184 ASP A CA 1
ATOM 1423 C C . ASP A 1 184 ? -5.801 11.398 8.938 1 98.88 184 ASP A C 1
ATOM 1425 O O . ASP A 1 184 ? -4.918 12.25 9.07 1 98.88 184 ASP A O 1
ATOM 1429 N N . PHE A 1 185 ? -5.789 10.258 9.57 1 98.88 185 PHE A N 1
ATOM 1430 C CA . PHE A 1 185 ? -4.734 9.961 10.531 1 98.88 185 PHE A CA 1
ATOM 1431 C C . PHE A 1 185 ? -3.42 9.664 9.82 1 98.88 185 PHE A C 1
ATOM 1433 O O . PHE A 1 185 ? -2.352 10.07 10.289 1 98.88 185 PHE A O 1
ATOM 1440 N N . MET A 1 186 ? -3.537 8.984 8.719 1 98.88 186 MET A N 1
ATOM 1441 C CA . MET A 1 186 ? -2.33 8.695 7.953 1 98.88 186 MET A CA 1
ATOM 1442 C C . MET A 1 186 ? -1.735 9.969 7.363 1 98.88 186 MET A C 1
ATOM 1444 O O . MET A 1 186 ? -0.518 10.156 7.383 1 98.88 186 MET A O 1
ATOM 1448 N N . LEU A 1 187 ? -2.602 10.812 6.82 1 98.81 187 LEU A N 1
ATOM 1449 C CA . LEU A 1 187 ? -2.119 12.062 6.258 1 98.81 187 LEU A CA 1
ATOM 1450 C C . LEU A 1 187 ? -1.522 12.953 7.344 1 98.81 187 LEU A C 1
ATOM 1452 O O . LEU A 1 187 ? -0.458 13.547 7.148 1 98.81 187 LEU A O 1
ATOM 1456 N N . PHE A 1 188 ? -2.184 13.039 8.484 1 98.81 188 PHE A N 1
ATOM 1457 C CA . PHE A 1 188 ? -1.622 13.812 9.594 1 98.81 188 PHE A CA 1
ATOM 1458 C C . PHE A 1 188 ? -0.224 13.312 9.938 1 98.81 188 PHE A C 1
ATOM 1460 O O . PHE A 1 188 ? 0.703 14.109 10.094 1 98.81 188 PHE A O 1
ATOM 1467 N N . HIS A 1 189 ? -0.085 12.016 10.055 1 98.69 189 HIS A N 1
ATOM 1468 C CA . HIS A 1 189 ? 1.208 11.43 10.391 1 98.69 189 HIS A CA 1
ATOM 1469 C C . HIS A 1 189 ? 2.266 11.805 9.359 1 98.69 189 HIS A C 1
ATOM 1471 O O . HIS A 1 189 ? 3.393 12.156 9.711 1 98.69 189 HIS A O 1
ATOM 1477 N N . ALA A 1 190 ? 1.916 11.719 8.109 1 98.5 190 ALA A N 1
ATOM 1478 C CA . ALA A 1 190 ? 2.848 12.031 7.031 1 98.5 190 ALA A CA 1
ATOM 1479 C C . ALA A 1 190 ? 3.309 13.484 7.113 1 98.5 190 ALA A C 1
ATOM 1481 O O . ALA A 1 190 ? 4.496 13.781 6.953 1 98.5 190 ALA A O 1
ATOM 1482 N N . LEU A 1 191 ? 2.371 14.359 7.348 1 98.5 191 LEU A N 1
ATOM 1483 C CA . LEU A 1 191 ? 2.697 15.781 7.43 1 98.5 191 LEU A CA 1
ATOM 1484 C C . LEU A 1 191 ? 3.535 16.078 8.672 1 98.5 191 LEU A C 1
ATOM 1486 O O . LEU A 1 191 ? 4.488 16.859 8.609 1 98.5 191 LEU A O 1
ATOM 1490 N N . ASP A 1 192 ? 3.141 15.43 9.75 1 98.12 192 ASP A N 1
ATOM 1491 C CA . ASP A 1 192 ? 3.902 15.578 10.992 1 98.12 192 ASP A CA 1
ATOM 1492 C C . ASP A 1 192 ? 5.336 15.086 10.812 1 98.12 192 ASP A C 1
ATOM 1494 O O . ASP A 1 192 ? 6.281 15.727 11.281 1 98.12 192 ASP A O 1
ATOM 1498 N N . ALA A 1 193 ? 5.531 13.992 10.172 1 97.81 193 ALA A N 1
ATOM 1499 C CA . ALA A 1 193 ? 6.855 13.461 9.867 1 97.81 193 ALA A CA 1
ATOM 1500 C C . ALA A 1 193 ? 7.648 14.43 8.992 1 97.81 193 ALA A C 1
ATOM 1502 O O . ALA A 1 193 ? 8.852 14.625 9.195 1 97.81 193 ALA A O 1
ATOM 1503 N N . THR A 1 194 ? 6.984 15.016 8.023 1 98.06 194 THR A N 1
ATOM 1504 C CA . THR A 1 194 ? 7.617 15.953 7.098 1 98.06 194 THR A CA 1
ATOM 1505 C C . THR A 1 194 ? 8.148 17.172 7.844 1 98.06 194 THR A C 1
ATOM 1507 O O . THR A 1 194 ? 9.305 17.562 7.66 1 98.06 194 THR A O 1
ATOM 1510 N N . GLU A 1 195 ? 7.309 17.719 8.648 1 97.75 195 GLU A N 1
ATOM 1511 C CA . GLU A 1 195 ? 7.719 18.875 9.43 1 97.75 195 GLU A CA 1
ATOM 1512 C C . GLU A 1 195 ? 8.883 18.531 10.359 1 97.75 195 GLU A C 1
ATOM 1514 O O . GLU A 1 195 ? 9.852 19.281 10.445 1 97.75 195 GLU A O 1
ATOM 1519 N N . ALA A 1 196 ? 8.781 17.422 11 1 96.69 196 ALA A N 1
ATOM 1520 C CA . ALA A 1 196 ? 9.789 17.016 11.977 1 96.69 196 ALA A CA 1
ATOM 1521 C C . ALA A 1 196 ? 11.141 16.781 11.297 1 96.69 196 ALA A C 1
ATOM 1523 O O . ALA A 1 196 ? 12.188 17.125 11.852 1 96.69 196 ALA A O 1
ATOM 1524 N N . GLN A 1 197 ? 11.125 16.219 10.133 1 96.19 197 GLN A N 1
ATOM 1525 C CA . GLN A 1 197 ? 12.375 15.766 9.516 1 96.19 197 GLN A CA 1
ATOM 1526 C C . GLN A 1 197 ? 12.969 16.844 8.617 1 96.19 197 GLN A C 1
ATOM 1528 O O . GLN A 1 197 ? 14.195 16.969 8.523 1 96.19 197 GLN A O 1
ATOM 1533 N N . PHE A 1 198 ? 12.133 17.641 7.996 1 97.31 198 PHE A N 1
ATOM 1534 C CA . PHE A 1 198 ? 12.656 18.438 6.887 1 97.31 198 PHE A CA 1
ATOM 1535 C C . PHE A 1 198 ? 12.547 19.922 7.188 1 97.31 198 PHE A C 1
ATOM 1537 O O . PHE A 1 198 ? 12.719 20.766 6.293 1 97.31 198 PHE A O 1
ATOM 1544 N N . ASN A 1 199 ? 12.273 20.281 8.43 1 96.81 199 ASN A N 1
ATOM 1545 C CA . ASN A 1 199 ? 12.148 21.688 8.766 1 96.81 199 ASN A CA 1
ATOM 1546 C C . ASN A 1 199 ? 13.336 22.188 9.578 1 96.81 199 ASN A C 1
ATOM 1548 O O . ASN A 1 199 ? 13.18 22.984 10.508 1 96.81 199 ASN A O 1
ATOM 1552 N N . THR A 1 200 ? 14.508 21.75 9.273 1 96.44 200 THR A N 1
ATOM 1553 C CA . THR A 1 200 ? 15.766 22.234 9.844 1 96.44 200 THR A CA 1
ATOM 1554 C C . THR A 1 200 ? 16.5 23.141 8.859 1 96.44 200 THR A C 1
ATOM 1556 O O . THR A 1 200 ? 16.141 23.203 7.684 1 96.44 200 THR A O 1
ATOM 1559 N N . GLU A 1 201 ? 17.641 23.719 9.367 1 97.5 201 GLU A N 1
ATOM 1560 C CA . GLU A 1 201 ? 18.453 24.562 8.5 1 97.5 201 GLU A CA 1
ATOM 1561 C C . GLU A 1 201 ? 19.125 23.75 7.402 1 97.5 201 GLU A C 1
ATOM 1563 O O . GLU A 1 201 ? 19.297 24.219 6.281 1 97.5 201 GLU A O 1
ATOM 1568 N N . PHE A 1 202 ? 19.453 22.547 7.699 1 96.56 202 PHE A N 1
ATOM 1569 C CA . PHE A 1 202 ? 20.109 21.672 6.73 1 96.56 202 PHE A CA 1
ATOM 1570 C C . PHE A 1 202 ? 19.219 21.469 5.504 1 96.56 202 PHE A C 1
ATOM 1572 O O . PHE A 1 202 ? 19.719 21.453 4.375 1 96.56 202 PHE A O 1
ATOM 1579 N N . TYR A 1 203 ? 17.938 21.438 5.742 1 97.38 203 TYR A N 1
ATOM 1580 C CA . TYR A 1 203 ? 17 21.188 4.652 1 97.38 203 TYR A CA 1
ATOM 1581 C C . TYR A 1 203 ? 16.359 22.484 4.184 1 97.38 203 TYR A C 1
ATOM 1583 O O . TYR A 1 203 ? 15.344 22.469 3.477 1 97.38 203 TYR A O 1
ATOM 1591 N N . GLY A 1 204 ? 16.844 23.656 4.672 1 97.5 204 GLY A N 1
ATOM 1592 C CA . GLY A 1 204 ? 16.328 24.953 4.277 1 97.5 204 GLY A CA 1
ATOM 1593 C C . GLY A 1 204 ? 14.93 25.219 4.809 1 97.5 204 GLY A C 1
ATOM 1594 O O . GLY A 1 204 ? 14.133 25.891 4.152 1 97.5 204 GLY A O 1
ATOM 1595 N N . LYS A 1 205 ? 14.609 24.625 5.914 1 98.06 205 LYS A N 1
ATOM 1596 C CA . LYS A 1 205 ? 13.266 24.766 6.457 1 98.06 205 LYS A CA 1
ATOM 1597 C C . LYS A 1 205 ? 12.211 24.438 5.402 1 98.06 205 LYS A C 1
ATOM 1599 O O . LYS A 1 205 ? 11.281 25.219 5.191 1 98.06 205 LYS A O 1
ATOM 1604 N N . ALA A 1 206 ? 12.312 23.297 4.777 1 97.75 206 ALA A N 1
ATOM 1605 C CA . ALA A 1 206 ? 11.578 22.953 3.566 1 97.75 206 ALA A CA 1
ATOM 1606 C C . ALA A 1 206 ? 10.07 22.922 3.828 1 97.75 206 ALA A C 1
ATOM 1608 O O . ALA A 1 206 ? 9.281 23.281 2.957 1 97.75 206 ALA A O 1
ATOM 1609 N N . TRP A 1 207 ? 9.648 22.453 5.016 1 97.81 207 TRP A N 1
ATOM 1610 C CA . TRP A 1 207 ? 8.227 22.453 5.348 1 97.81 207 TRP A CA 1
ATOM 1611 C C . TRP A 1 207 ? 7.684 23.875 5.426 1 97.81 207 TRP A C 1
ATOM 1613 O O . TRP A 1 207 ? 6.676 24.188 4.797 1 97.81 207 TRP A O 1
ATOM 1623 N N . ASP A 1 208 ? 8.406 24.688 6.148 1 97.94 208 ASP A N 1
ATOM 1624 C CA . ASP A 1 208 ? 7.984 26.078 6.277 1 97.94 208 ASP A CA 1
ATOM 1625 C C . ASP A 1 208 ? 8.008 26.781 4.922 1 97.94 208 ASP A C 1
ATOM 1627 O O . ASP A 1 208 ? 7.141 27.625 4.637 1 97.94 208 ASP A O 1
ATOM 1631 N N . ALA A 1 209 ? 8.922 26.438 4.082 1 97.38 209 ALA A N 1
ATOM 1632 C CA . ALA A 1 209 ? 9.125 27.094 2.797 1 97.38 209 ALA A CA 1
ATOM 1633 C C . ALA A 1 209 ? 8.109 26.625 1.765 1 97.38 209 ALA A C 1
ATOM 1635 O O . ALA A 1 209 ? 7.902 27.281 0.74 1 97.38 209 ALA A O 1
ATOM 1636 N N . ALA A 1 210 ? 7.547 25.453 1.988 1 97.38 210 ALA A N 1
ATOM 1637 C CA . ALA A 1 210 ? 6.598 24.891 1.024 1 97.38 210 ALA A CA 1
ATOM 1638 C C . ALA A 1 210 ? 5.336 25.75 0.946 1 97.38 210 ALA A C 1
ATOM 1640 O O . ALA A 1 210 ? 4.809 26.188 1.972 1 97.38 210 ALA A O 1
ATOM 1641 N N . SER A 1 211 ? 4.816 26.094 -0.266 1 96.81 211 SER A N 1
ATOM 1642 C CA . SER A 1 211 ? 3.586 26.844 -0.481 1 96.81 211 SER A CA 1
ATOM 1643 C C . SER A 1 211 ? 2.367 25.922 -0.448 1 96.81 211 SER A C 1
ATOM 1645 O O . SER A 1 211 ? 1.697 25.734 -1.466 1 96.81 211 SER A O 1
ATOM 1647 N N . VAL A 1 212 ? 2.066 25.438 0.73 1 97.75 212 VAL A N 1
ATOM 1648 C CA . VAL A 1 212 ? 0.959 24.5 0.918 1 97.75 212 VAL A CA 1
ATOM 1649 C C . VAL A 1 212 ? 0.134 24.922 2.135 1 97.75 212 VAL A C 1
ATOM 1651 O O . VAL A 1 212 ? -0.018 24.156 3.084 1 97.75 212 VAL A O 1
ATOM 1654 N N . PRO A 1 213 ? -0.508 26.109 2.094 1 97.69 213 PRO A N 1
ATOM 1655 C CA . PRO A 1 213 ? -1.24 26.625 3.256 1 97.69 213 PRO A CA 1
ATOM 1656 C C . PRO A 1 213 ? -2.416 25.734 3.65 1 97.69 213 PRO A C 1
ATOM 1658 O O . PRO A 1 213 ? -2.756 25.641 4.832 1 97.69 213 PRO A O 1
ATOM 1661 N N . GLY A 1 214 ? -3.053 25.109 2.697 1 97.62 214 GLY A N 1
ATOM 1662 C CA . GLY A 1 214 ? -4.137 24.188 3.008 1 97.62 214 GLY A CA 1
ATOM 1663 C C . GLY A 1 214 ? -3.699 23.016 3.855 1 97.62 214 GLY A C 1
ATOM 1664 O O . GLY A 1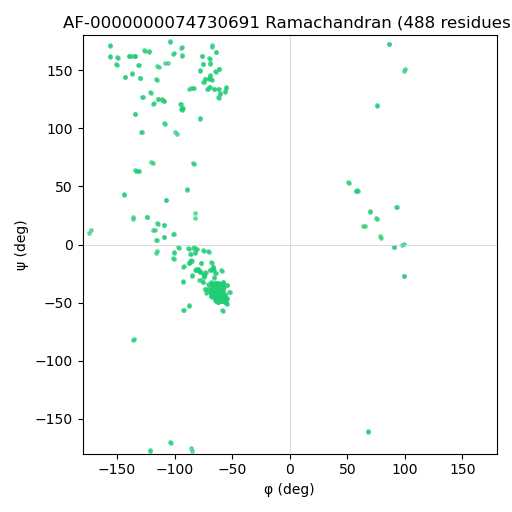 214 ? -4.387 22.641 4.805 1 97.62 214 GLY A O 1
ATOM 1665 N N . LEU A 1 215 ? -2.547 22.453 3.516 1 98.19 215 LEU A N 1
ATOM 1666 C CA . LEU A 1 215 ? -2.014 21.328 4.277 1 98.19 215 LEU A CA 1
ATOM 1667 C C . LEU A 1 215 ? -1.658 21.75 5.695 1 98.19 215 LEU A C 1
ATOM 1669 O O . LEU A 1 215 ? -1.878 21 6.648 1 98.19 215 LEU A O 1
ATOM 1673 N N . LYS A 1 216 ? -1.042 22.938 5.754 1 98.25 216 LYS A N 1
ATOM 1674 C CA . LYS A 1 216 ? -0.649 23.422 7.07 1 98.25 216 LYS A CA 1
ATOM 1675 C C . LYS A 1 216 ? -1.869 23.656 7.957 1 98.25 216 LYS A C 1
ATOM 1677 O O . LYS A 1 216 ? -1.875 23.266 9.125 1 98.25 216 LYS A O 1
ATOM 1682 N N . ALA A 1 217 ? -2.914 24.234 7.406 1 98.31 217 ALA A N 1
ATOM 1683 C CA . ALA A 1 217 ? -4.16 24.422 8.141 1 98.31 217 ALA A CA 1
ATOM 1684 C C . ALA A 1 217 ? -4.793 23.078 8.5 1 98.31 217 ALA A C 1
ATOM 1686 O O . ALA A 1 217 ? -5.305 22.891 9.609 1 98.31 217 ALA A O 1
ATOM 1687 N N . TYR A 1 218 ? -4.777 22.141 7.562 1 98.38 218 TYR A N 1
ATOM 1688 C CA . TYR A 1 218 ? -5.324 20.797 7.773 1 98.38 218 TYR A CA 1
ATOM 1689 C C . TYR A 1 218 ? -4.609 20.094 8.914 1 98.38 218 TYR A C 1
ATOM 1691 O O . TYR A 1 218 ? -5.25 19.469 9.766 1 98.38 218 TYR A O 1
ATOM 1699 N N . LYS A 1 219 ? -3.305 20.156 8.891 1 98.62 219 LYS A N 1
ATOM 1700 C CA . LYS A 1 219 ? -2.514 19.516 9.945 1 98.62 219 LYS A CA 1
ATOM 1701 C C . LYS A 1 219 ? -2.879 20.078 11.32 1 98.62 219 LYS A C 1
ATOM 1703 O O . LYS A 1 219 ? -3.057 19.312 12.273 1 98.62 219 LYS A O 1
ATOM 1708 N N . ALA A 1 220 ? -2.932 21.375 11.406 1 98.25 220 ALA A N 1
ATOM 1709 C CA . ALA A 1 220 ? -3.299 22.016 12.664 1 98.25 220 ALA A CA 1
ATOM 1710 C C . ALA A 1 220 ? -4.703 21.609 13.102 1 98.25 220 ALA A C 1
ATOM 1712 O O . ALA A 1 220 ? -4.945 21.375 14.289 1 98.25 220 ALA A O 1
ATOM 1713 N N . TRP A 1 221 ? -5.59 21.547 12.164 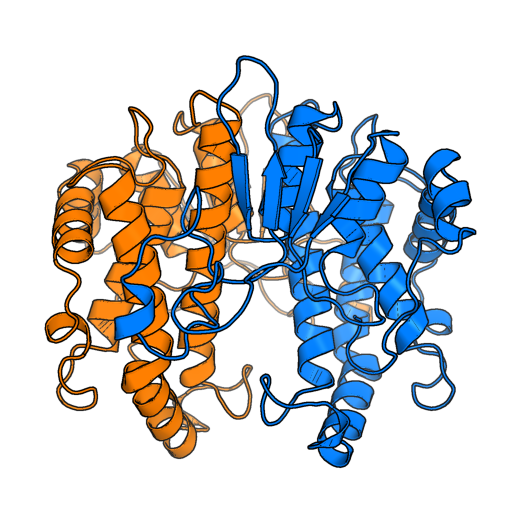1 98.38 221 TRP A N 1
ATOM 1714 C CA . TRP A 1 221 ? -6.969 21.156 12.43 1 98.38 221 TRP A CA 1
ATOM 1715 C C . TRP A 1 221 ? -7.027 19.734 12.984 1 98.38 221 TRP A C 1
ATOM 1717 O O . TRP A 1 221 ? -7.695 19.484 13.992 1 98.38 221 TRP A O 1
ATOM 1727 N N . MET A 1 222 ? -6.383 18.797 12.391 1 98.5 222 MET A N 1
ATOM 1728 C CA . MET A 1 222 ? -6.348 17.422 12.875 1 98.5 222 MET A CA 1
ATOM 1729 C C . MET A 1 222 ? -5.742 17.344 14.273 1 98.5 222 MET A C 1
ATOM 1731 O O . MET A 1 222 ? -6.242 16.625 15.133 1 98.5 222 MET A O 1
ATOM 1735 N N . ALA A 1 223 ? -4.703 18.094 14.508 1 98.25 223 ALA A N 1
ATOM 1736 C CA . ALA A 1 223 ? -3.998 18.078 15.789 1 98.25 223 ALA A CA 1
ATOM 1737 C C . ALA A 1 223 ? -4.883 18.625 16.906 1 98.25 223 ALA A C 1
ATOM 1739 O O . ALA A 1 223 ? -4.629 18.359 18.094 1 98.25 223 ALA A O 1
ATOM 1740 N N . SER A 1 224 ? -5.867 19.375 16.547 1 98.06 224 SER A N 1
ATOM 1741 C CA . SER A 1 224 ? -6.695 20.062 17.547 1 98.06 224 SER A CA 1
ATOM 1742 C C . SER A 1 224 ? -7.828 19.156 18.031 1 98.06 224 SER A C 1
ATOM 1744 O O . SER A 1 224 ? -8.555 19.5 18.953 1 98.06 224 SER A O 1
ATOM 1746 N N . ARG A 1 225 ? -8.008 17.984 17.391 1 98.06 225 ARG A N 1
ATOM 1747 C CA . ARG A 1 225 ? -9.008 17.047 17.891 1 98.06 225 ARG A CA 1
ATOM 1748 C C . ARG A 1 225 ? -8.742 16.703 19.359 1 98.06 225 ARG A C 1
ATOM 1750 O O . ARG A 1 225 ? -7.617 16.359 19.719 1 98.06 225 ARG A O 1
ATOM 1757 N N . PRO A 1 226 ? -9.727 16.781 20.156 1 97.69 226 PRO A N 1
ATOM 1758 C CA . PRO A 1 226 ? -9.5 16.797 21.609 1 97.69 226 PRO A CA 1
ATOM 1759 C C . PRO A 1 226 ? -8.68 15.602 22.094 1 97.69 226 PRO A C 1
ATOM 1761 O O . PRO A 1 226 ? -7.676 15.781 22.797 1 97.69 226 PRO A O 1
ATOM 1764 N N . LYS A 1 227 ? -9.031 14.398 21.75 1 98.06 227 LYS A N 1
ATOM 1765 C CA . LYS A 1 227 ? -8.312 13.227 22.234 1 98.06 227 LYS A CA 1
ATOM 1766 C C . LYS A 1 227 ? -6.93 13.125 21.609 1 98.06 227 LYS A C 1
ATOM 1768 O O . LYS A 1 227 ? -5.984 12.664 22.25 1 98.06 227 LYS A O 1
ATOM 1773 N N . LEU A 1 228 ? -6.797 13.523 20.375 1 98.06 228 LEU A N 1
ATOM 1774 C CA . LEU A 1 228 ? -5.488 13.531 19.719 1 98.06 228 LEU A CA 1
ATOM 1775 C C . LEU A 1 228 ? -4.574 14.578 20.359 1 98.06 228 LEU A C 1
ATOM 1777 O O . LEU A 1 228 ? -3.385 14.32 20.547 1 98.06 228 LEU A O 1
ATOM 1781 N N . GLN A 1 229 ? -5.141 15.711 20.594 1 98 229 GLN A N 1
ATOM 1782 C CA . GLN A 1 229 ? -4.375 16.781 21.219 1 98 229 GLN A CA 1
ATOM 1783 C C . GLN A 1 229 ? -3.783 16.328 22.547 1 98 229 GLN A C 1
ATOM 1785 O O . GLN A 1 229 ? -2.617 16.594 22.844 1 98 229 GLN A O 1
ATOM 1790 N N . ALA A 1 230 ? -4.582 15.617 23.328 1 98.06 230 ALA A N 1
ATOM 1791 C CA . ALA A 1 230 ? -4.125 15.094 24.625 1 98.06 230 ALA A CA 1
ATOM 1792 C C . ALA A 1 230 ? -2.994 14.086 24.422 1 98.06 230 ALA A C 1
ATOM 1794 O O . ALA A 1 230 ? -1.99 14.125 25.141 1 98.06 230 ALA A O 1
ATOM 1795 N N . TYR A 1 231 ? -3.166 13.172 23.484 1 98.5 231 TYR A N 1
ATOM 1796 C CA . TYR A 1 231 ? -2.145 12.172 23.188 1 98.5 231 TYR A CA 1
ATOM 1797 C C . TYR A 1 231 ? -0.852 12.836 22.719 1 98.5 231 TYR A C 1
ATOM 1799 O O . TYR A 1 231 ? 0.236 12.469 23.172 1 98.5 231 TYR A O 1
ATOM 1807 N N . LEU A 1 232 ? -0.978 13.867 21.844 1 98.12 232 LEU A N 1
ATOM 1808 C CA . LEU A 1 232 ? 0.18 14.539 21.266 1 98.12 232 LEU A CA 1
ATOM 1809 C C . LEU A 1 232 ? 0.981 15.273 22.328 1 98.12 232 LEU A C 1
ATOM 1811 O O . LEU A 1 232 ? 2.188 15.477 22.172 1 98.12 232 LEU A O 1
ATOM 1815 N N . ALA A 1 233 ? 0.368 15.594 23.422 1 97.31 233 ALA A N 1
ATOM 1816 C CA . ALA A 1 233 ? 1.018 16.312 24.5 1 97.31 233 ALA A CA 1
ATOM 1817 C C . ALA A 1 233 ? 1.515 15.352 25.578 1 97.31 233 ALA A C 1
ATOM 1819 O O . ALA A 1 233 ? 2.172 15.766 26.547 1 97.31 233 ALA A O 1
ATOM 1820 N N . SER A 1 234 ? 1.249 14.078 25.406 1 97.12 234 SER A N 1
ATOM 1821 C CA . SER A 1 234 ? 1.548 13.109 26.453 1 97.12 234 SER A CA 1
ATOM 1822 C C . SER A 1 234 ? 2.914 12.469 26.234 1 97.12 234 SER A C 1
ATOM 1824 O O . SER A 1 234 ? 3.477 12.547 25.141 1 97.12 234 SER A O 1
ATOM 1826 N N . ASP A 1 235 ? 3.393 11.703 27.297 1 94.56 235 ASP A N 1
ATOM 1827 C CA . ASP A 1 235 ? 4.66 10.977 27.234 1 94.56 235 ASP A CA 1
ATOM 1828 C C . ASP A 1 235 ? 4.5 9.656 26.484 1 94.56 235 ASP A C 1
ATOM 1830 O O . ASP A 1 235 ? 5.488 8.977 26.203 1 94.56 235 ASP A O 1
ATOM 1834 N N . ARG A 1 236 ? 3.283 9.375 26.109 1 94.88 236 ARG A N 1
ATOM 1835 C CA . ARG A 1 236 ? 3.037 8.148 25.359 1 94.88 236 ARG A CA 1
ATOM 1836 C C . ARG A 1 236 ? 3.441 8.305 23.891 1 94.88 236 ARG A C 1
ATOM 1838 O O . ARG A 1 236 ? 3.615 7.316 23.188 1 94.88 236 ARG A O 1
ATOM 1845 N N . ARG A 1 237 ? 3.434 9.547 23.5 1 96.69 237 ARG A N 1
ATOM 1846 C CA . ARG A 1 237 ? 3.891 9.828 22.141 1 96.69 237 ARG A CA 1
ATOM 1847 C C . ARG A 1 237 ? 5.414 9.797 22.047 1 96.69 237 ARG A C 1
ATOM 1849 O O . ARG A 1 237 ? 6.086 10.695 22.547 1 96.69 237 ARG A O 1
ATOM 1856 N N . LYS A 1 238 ? 5.969 8.789 21.422 1 95.62 238 LYS A N 1
ATOM 1857 C CA . LYS A 1 238 ? 7.418 8.672 21.297 1 95.62 238 LYS A CA 1
ATOM 1858 C C . LYS A 1 238 ? 7.977 9.742 20.359 1 95.62 238 LYS A C 1
ATOM 1860 O O . LYS A 1 238 ? 7.262 10.25 19.484 1 95.62 238 LYS A O 1
ATOM 1865 N N . PRO A 1 239 ? 9.234 10.07 20.516 1 94.94 239 PRO A N 1
ATOM 1866 C CA . PRO A 1 239 ? 9.844 11.07 19.641 1 94.94 239 PRO A CA 1
ATOM 1867 C C . PRO A 1 239 ? 10.156 10.523 18.25 1 94.94 239 PRO A C 1
ATOM 1869 O O . PRO A 1 239 ? 10.156 9.312 18.047 1 94.94 239 PRO A O 1
ATOM 1872 N N . TRP A 1 240 ? 10.344 11.445 17.344 1 94.69 240 TRP A N 1
ATOM 1873 C CA . TRP A 1 240 ? 10.852 11.07 16.031 1 94.69 240 TRP A CA 1
ATOM 1874 C C . TRP A 1 240 ? 12.305 10.609 16.125 1 94.69 240 TRP A C 1
ATOM 1876 O O . TRP A 1 240 ? 13.094 11.172 16.891 1 94.69 240 TRP A O 1
ATOM 1886 N N . ALA A 1 241 ? 12.672 9.633 15.273 1 88.69 241 ALA A N 1
ATOM 1887 C CA . ALA A 1 241 ? 14.055 9.172 15.219 1 88.69 241 ALA A CA 1
ATOM 1888 C C . ALA A 1 241 ? 14.977 10.266 14.68 1 88.69 241 ALA A C 1
ATOM 1890 O O . ALA A 1 241 ? 16.156 10.336 15.055 1 88.69 241 ALA A O 1
ATOM 1891 N N . GLY A 1 242 ? 14.492 11.078 13.758 1 86.19 242 GLY A N 1
ATOM 1892 C CA . GLY A 1 242 ? 15.258 12.195 13.227 1 86.19 242 GLY A CA 1
ATOM 1893 C C . GLY A 1 242 ? 16.078 11.82 12 1 86.19 242 GLY A C 1
ATOM 1894 O O . GLY A 1 242 ? 16.75 12.672 11.422 1 86.19 242 GLY A O 1
ATOM 1895 N N . ASP A 1 243 ? 15.984 10.484 11.633 1 84.69 243 ASP A N 1
ATOM 1896 C CA . ASP A 1 243 ? 16.859 10.07 10.547 1 84.69 243 ASP A CA 1
ATOM 1897 C C . ASP A 1 243 ? 16.125 9.18 9.547 1 84.69 243 ASP A C 1
ATOM 1899 O O . ASP A 1 243 ? 16.75 8.461 8.766 1 84.69 243 ASP A O 1
ATOM 1903 N N . SER A 1 244 ? 14.805 9.211 9.414 1 85.12 244 SER A N 1
ATOM 1904 C CA . SER A 1 244 ? 14.172 8.242 8.531 1 85.12 244 SER A CA 1
ATOM 1905 C C . SER A 1 244 ? 12.672 8.516 8.383 1 85.12 244 SER A C 1
ATOM 1907 O O . SER A 1 244 ? 11.922 7.668 7.895 1 85.12 244 SER A O 1
ATOM 1909 N N . MET A 1 245 ? 12.227 9.586 8.836 1 88.31 245 MET A N 1
ATOM 1910 C CA . MET A 1 245 ? 10.812 9.945 8.867 1 88.31 245 MET A CA 1
ATOM 1911 C C . MET A 1 245 ? 10.031 9.016 9.797 1 88.31 245 MET A C 1
ATOM 1913 O O . MET A 1 245 ? 8.828 8.844 9.633 1 88.31 245 MET A O 1
ATOM 1917 N N . MET A 1 246 ? 10.742 8.297 10.633 1 85.94 246 MET A N 1
ATOM 1918 C CA . MET A 1 246 ? 10.125 7.379 11.586 1 85.94 246 MET A CA 1
ATOM 1919 C C . MET A 1 246 ? 10.234 7.926 13.008 1 85.94 246 MET A C 1
ATOM 1921 O O . MET A 1 246 ? 11.125 8.719 13.312 1 85.94 246 MET A O 1
ATOM 1925 N N . MET B 1 1 ? -18.109 4.754 -21.812 1 75.31 1 MET B N 1
ATOM 1926 C CA . MET B 1 1 ? -17.688 3.51 -21.172 1 75.31 1 MET B CA 1
ATOM 1927 C C . MET B 1 1 ? -17.641 3.662 -19.656 1 75.31 1 MET B C 1
ATOM 1929 O O . MET B 1 1 ? -17.125 4.656 -19.141 1 75.31 1 MET B O 1
ATOM 1933 N N . GLU B 1 2 ? -18.203 2.658 -19.016 1 92.19 2 GLU B N 1
ATOM 1934 C CA . GLU B 1 2 ? -18.391 2.74 -17.578 1 92.19 2 GLU B CA 1
ATOM 1935 C C . GLU B 1 2 ? -17.062 2.6 -16.844 1 92.19 2 GLU B C 1
ATOM 1937 O O . GLU B 1 2 ? -16.75 3.377 -15.938 1 92.19 2 GLU B O 1
ATOM 1942 N N . TRP B 1 3 ? -16.219 1.663 -17.328 1 98.38 3 TRP B N 1
ATOM 1943 C CA . TRP B 1 3 ? -14.922 1.406 -16.703 1 98.38 3 TRP B CA 1
ATOM 1944 C C . TRP B 1 3 ? -13.781 1.785 -17.656 1 98.38 3 TRP B C 1
ATOM 1946 O O . TRP B 1 3 ? -13.727 1.312 -18.797 1 98.38 3 TRP B O 1
ATOM 1956 N N . THR B 1 4 ? -12.852 2.666 -17.188 1 98.62 4 THR B N 1
ATOM 1957 C CA . THR B 1 4 ? -11.625 3 -17.906 1 98.62 4 THR B CA 1
ATOM 1958 C C . THR B 1 4 ? -10.406 2.824 -17 1 98.62 4 THR B C 1
ATOM 1960 O O . THR B 1 4 ? -10.406 3.283 -15.859 1 98.62 4 THR B O 1
ATOM 1963 N N . LEU B 1 5 ? -9.477 2.07 -17.484 1 98.62 5 LEU B N 1
ATOM 1964 C CA . LEU B 1 5 ? -8.156 2.006 -16.859 1 98.62 5 LEU B CA 1
ATOM 1965 C C . LEU B 1 5 ? -7.199 2.996 -17.516 1 98.62 5 LEU B C 1
ATOM 1967 O O . LEU B 1 5 ? -6.949 2.926 -18.719 1 98.62 5 LEU B O 1
ATOM 1971 N N . VAL B 1 6 ? -6.719 3.963 -16.719 1 98.38 6 VAL B N 1
ATOM 1972 C CA . VAL B 1 6 ? -5.738 4.926 -17.203 1 98.38 6 VAL B CA 1
ATOM 1973 C C . VAL B 1 6 ? -4.328 4.441 -16.875 1 98.38 6 VAL B C 1
ATOM 1975 O O . VAL B 1 6 ? -3.965 4.312 -15.711 1 98.38 6 VAL B O 1
ATOM 1978 N N . TYR B 1 7 ? -3.516 4.16 -17.922 1 97.38 7 TYR B N 1
ATOM 1979 C CA . TYR B 1 7 ? -2.199 3.561 -17.719 1 97.38 7 TYR B CA 1
ATOM 1980 C C . TYR B 1 7 ? -1.277 3.881 -18.891 1 97.38 7 TYR B C 1
ATOM 1982 O O . TYR B 1 7 ? -1.723 4.398 -19.922 1 97.38 7 TYR B O 1
ATOM 1990 N N . HIS B 1 8 ? 0.007 3.555 -18.781 1 94.31 8 HIS B N 1
ATOM 1991 C CA . HIS B 1 8 ? 1.007 3.762 -19.828 1 94.31 8 HIS B CA 1
ATOM 1992 C C . HIS B 1 8 ? 0.66 2.979 -21.078 1 94.31 8 HIS B C 1
ATOM 1994 O O . HIS B 1 8 ? 0.096 1.885 -21 1 94.31 8 HIS B O 1
ATOM 2000 N N . ASP B 1 9 ? 1.1 3.527 -22.219 1 89.12 9 ASP B N 1
ATOM 2001 C CA . ASP B 1 9 ? 0.925 2.834 -23.484 1 89.12 9 ASP B CA 1
ATOM 2002 C C . ASP B 1 9 ? 2.111 1.918 -23.781 1 89.12 9 ASP B C 1
ATOM 2004 O O . ASP B 1 9 ? 2.551 1.811 -24.922 1 89.12 9 ASP B O 1
ATOM 2008 N N . GLY B 1 10 ? 2.557 1.145 -22.906 1 85.81 10 GLY B N 1
ATOM 2009 C CA . GLY B 1 10 ? 3.689 0.264 -23.125 1 85.81 10 GLY B CA 1
ATOM 2010 C C . GLY B 1 10 ? 3.285 -1.126 -23.578 1 85.81 10 GLY B C 1
ATOM 2011 O O . GLY B 1 10 ? 2.123 -1.515 -23.438 1 85.81 10 GLY B O 1
ATOM 2012 N N . PRO B 1 11 ? 4.242 -1.847 -24.125 1 89.19 11 PRO B N 1
ATOM 2013 C CA . PRO B 1 11 ? 3.98 -3.176 -24.688 1 89.19 11 PRO B CA 1
ATOM 2014 C C . PRO B 1 11 ? 3.979 -4.27 -23.609 1 89.19 11 PRO B C 1
ATOM 2016 O O . PRO B 1 11 ? 4.242 -5.438 -23.922 1 89.19 11 PRO B O 1
ATOM 2019 N N . PHE B 1 12 ? 3.76 -3.904 -22.438 1 91.31 12 PHE B N 1
ATOM 2020 C CA . PHE B 1 12 ? 3.879 -4.883 -21.359 1 91.31 12 PHE B CA 1
ATOM 2021 C C . PHE B 1 12 ? 2.695 -4.785 -20.406 1 91.31 12 PHE B C 1
ATOM 2023 O O . PHE B 1 12 ? 1.943 -3.811 -20.438 1 91.31 12 PHE B O 1
ATOM 2030 N N . LYS B 1 13 ? 2.414 -5.777 -19.578 1 93.69 13 LYS B N 1
ATOM 2031 C CA . LYS B 1 13 ? 1.306 -5.883 -18.641 1 93.69 13 LYS B CA 1
ATOM 2032 C C . LYS B 1 13 ? 1.321 -4.73 -17.641 1 93.69 13 LYS B C 1
ATOM 2034 O O . LYS B 1 13 ? 0.354 -3.975 -17.531 1 93.69 13 LYS B O 1
ATOM 2039 N N . GLY B 1 14 ? 2.443 -4.598 -16.938 1 91.81 14 GLY B N 1
ATOM 2040 C CA . GLY B 1 14 ? 2.637 -3.535 -15.969 1 91.81 14 GLY B CA 1
ATOM 2041 C C . GLY B 1 14 ? 1.741 -3.672 -14.75 1 91.81 14 GLY B C 1
ATOM 2042 O O . GLY B 1 14 ? 1.213 -4.75 -14.477 1 91.81 14 GLY B O 1
ATOM 2043 N N . ARG B 1 15 ? 1.548 -2.6 -14.031 1 94.69 15 ARG B N 1
ATOM 2044 C CA . ARG B 1 15 ? 0.873 -2.596 -12.734 1 94.69 15 ARG B CA 1
ATOM 2045 C C . ARG B 1 15 ? -0.641 -2.533 -12.906 1 94.69 15 ARG B C 1
ATOM 2047 O O . ARG B 1 15 ? -1.389 -2.689 -11.945 1 94.69 15 ARG B O 1
ATOM 2054 N N . VAL B 1 16 ? -1.116 -2.432 -14.109 1 97.5 16 VAL B N 1
ATOM 2055 C CA . VAL B 1 16 ? -2.545 -2.33 -14.383 1 97.5 16 VAL B CA 1
ATOM 2056 C C . VAL B 1 16 ? -3.148 -3.727 -14.508 1 97.5 16 VAL B C 1
ATOM 2058 O O . VAL B 1 16 ? -4.363 -3.898 -14.391 1 97.5 16 VAL B O 1
ATOM 2061 N N . GLU B 1 17 ? -2.324 -4.727 -14.672 1 98.06 17 GLU B N 1
ATOM 2062 C CA . GLU B 1 17 ? -2.773 -6.066 -15.047 1 98.06 17 GLU B CA 1
ATOM 2063 C C . GLU B 1 17 ? -3.678 -6.66 -13.969 1 98.06 17 GLU B C 1
ATOM 2065 O O . GLU B 1 17 ? -4.688 -7.297 -14.289 1 98.06 17 GLU B O 1
ATOM 2070 N N . PRO B 1 18 ? -3.402 -6.539 -12.672 1 98.5 18 PRO B N 1
ATOM 2071 C CA . PRO B 1 18 ? -4.324 -7.105 -11.688 1 98.5 18 PRO B CA 1
ATOM 2072 C C . PRO B 1 18 ? -5.738 -6.539 -11.805 1 98.5 18 PRO B C 1
ATOM 2074 O O . PRO B 1 18 ? -6.715 -7.234 -11.516 1 98.5 18 PRO B O 1
ATOM 2077 N N . LEU B 1 19 ? -5.84 -5.273 -12.211 1 98.81 19 LEU B N 1
ATOM 2078 C CA . LEU B 1 19 ? -7.156 -4.68 -12.406 1 98.81 19 LEU B CA 1
ATOM 2079 C C . LEU B 1 19 ? -7.871 -5.324 -13.594 1 98.81 19 LEU B C 1
ATOM 2081 O O . LEU B 1 19 ? -9.07 -5.609 -13.523 1 98.81 19 LEU B O 1
ATOM 2085 N N . LYS B 1 20 ? -7.109 -5.562 -14.656 1 98.69 20 LYS B N 1
ATOM 2086 C CA . LYS B 1 20 ? -7.672 -6.25 -15.82 1 98.69 20 LYS B CA 1
ATOM 2087 C C . LYS B 1 20 ? -8.148 -7.652 -15.453 1 98.69 20 LYS B C 1
ATOM 2089 O O . LYS B 1 20 ? -9.219 -8.078 -15.883 1 98.69 20 LYS B O 1
ATOM 2094 N N . LEU B 1 21 ? -7.352 -8.344 -14.641 1 98.88 21 LEU B N 1
ATOM 2095 C CA . LEU B 1 21 ? -7.711 -9.703 -14.242 1 98.88 21 LEU B CA 1
ATOM 2096 C C . LEU B 1 21 ? -9.07 -9.727 -13.547 1 98.88 21 LEU B C 1
ATOM 2098 O O . LEU B 1 21 ? -9.914 -10.57 -13.852 1 98.88 21 LEU B O 1
ATOM 2102 N N . LEU B 1 22 ? -9.281 -8.82 -12.594 1 98.88 22 LEU B N 1
ATOM 2103 C CA . LEU B 1 22 ? -10.547 -8.781 -11.867 1 98.88 22 LEU B CA 1
ATOM 2104 C C . LEU B 1 22 ? -11.688 -8.391 -12.797 1 98.88 22 LEU B C 1
ATOM 2106 O O . LEU B 1 22 ? -12.758 -9 -12.758 1 98.88 22 LEU B O 1
ATOM 2110 N N . LEU B 1 23 ? -11.477 -7.395 -13.688 1 98.88 23 LEU B N 1
ATOM 2111 C CA . LEU B 1 23 ? -12.5 -6.961 -14.633 1 98.88 23 LEU B CA 1
ATOM 2112 C C . LEU B 1 23 ? -12.867 -8.086 -15.586 1 98.88 23 LEU B C 1
ATOM 2114 O O . LEU B 1 23 ? -14.047 -8.297 -15.875 1 98.88 23 LEU B O 1
ATOM 2118 N N . GLU B 1 24 ? -11.836 -8.805 -16.062 1 98.81 24 GLU B N 1
ATOM 2119 C CA . GLU B 1 24 ? -12.062 -9.945 -16.953 1 98.81 24 GLU B CA 1
ATOM 2120 C C . GLU B 1 24 ? -12.867 -11.039 -16.25 1 98.81 24 GLU B C 1
ATOM 2122 O O . GLU B 1 24 ? -13.812 -11.578 -16.828 1 98.81 24 GLU B O 1
ATOM 2127 N N . ASP B 1 25 ? -12.477 -11.352 -15.039 1 98.81 25 ASP B N 1
ATOM 2128 C CA . ASP B 1 25 ? -13.18 -12.391 -14.289 1 98.81 25 ASP B CA 1
ATOM 2129 C C . ASP B 1 25 ? -14.641 -12 -14.055 1 98.81 25 ASP B C 1
ATOM 2131 O O . ASP B 1 25 ? -15.516 -12.867 -14.039 1 98.81 25 ASP B O 1
ATOM 2135 N N . ALA B 1 26 ? -14.906 -10.766 -13.859 1 98.5 26 ALA B N 1
ATOM 2136 C CA . ALA B 1 26 ? -16.25 -10.25 -13.617 1 98.5 26 ALA B CA 1
ATOM 2137 C C . ALA B 1 26 ? -17.062 -10.172 -14.914 1 98.5 26 ALA B C 1
ATOM 2139 O O . ALA B 1 26 ? -18.281 -9.992 -14.883 1 98.5 26 ALA B O 1
ATOM 2140 N N . GLY B 1 27 ? -16.391 -10.242 -16.031 1 98.19 27 GLY B N 1
ATOM 2141 C CA . GLY B 1 27 ? -17.047 -10.086 -17.312 1 98.19 27 GLY B CA 1
ATOM 2142 C C . GLY B 1 27 ? -17.406 -8.641 -17.625 1 98.19 27 GLY B C 1
ATOM 2143 O O . GLY B 1 27 ? -18.344 -8.383 -18.391 1 98.19 27 GLY B O 1
ATOM 2144 N N . ALA B 1 28 ? -16.734 -7.703 -17 1 98 28 ALA B N 1
ATOM 2145 C CA . ALA B 1 28 ? -17.016 -6.285 -17.203 1 98 28 ALA B CA 1
ATOM 2146 C C . ALA B 1 28 ? -16.25 -5.742 -18.406 1 98 28 ALA B C 1
ATOM 2148 O O . ALA B 1 28 ? -15.055 -6.016 -18.562 1 98 28 ALA B O 1
ATOM 2149 N N . GLU B 1 29 ? -16.969 -4.988 -19.219 1 97.5 29 GLU B N 1
ATOM 2150 C CA . GLU B 1 29 ? -16.297 -4.285 -20.312 1 97.5 29 GLU B CA 1
ATOM 2151 C C . GLU B 1 29 ? -15.531 -3.074 -19.797 1 97.5 29 GLU B C 1
ATOM 2153 O O . GLU B 1 29 ? -16 -2.365 -18.906 1 97.5 29 GLU B O 1
ATOM 2158 N N . TYR B 1 30 ? -14.336 -2.91 -20.391 1 98.31 30 TYR B N 1
ATOM 2159 C CA . TYR B 1 30 ? -13.523 -1.77 -19.969 1 98.31 30 TYR B CA 1
ATOM 2160 C C . TYR B 1 30 ? -12.656 -1.272 -21.125 1 98.31 30 TYR B C 1
ATOM 2162 O O . TYR B 1 30 ? -12.422 -1.999 -22.094 1 98.31 30 TYR B O 1
ATOM 2170 N N . ALA B 1 31 ? -12.211 -0.024 -20.969 1 97.69 31 ALA B N 1
ATOM 2171 C CA . ALA B 1 31 ? -11.234 0.566 -21.875 1 97.69 31 ALA B CA 1
ATOM 2172 C C . ALA B 1 31 ? -9.914 0.846 -21.172 1 97.69 31 ALA B C 1
ATOM 2174 O O . ALA B 1 31 ? -9.883 1.01 -19.953 1 97.69 31 ALA B O 1
ATOM 2175 N N . VAL B 1 32 ? -8.875 0.844 -21.906 1 97 32 VAL B N 1
ATOM 2176 C CA . VAL B 1 32 ? -7.586 1.336 -21.422 1 97 32 VAL B CA 1
ATOM 2177 C C . VAL B 1 32 ? -7.23 2.639 -22.141 1 97 32 VAL B C 1
ATOM 2179 O O . VAL B 1 32 ? -7.242 2.705 -23.375 1 97 32 VAL B O 1
ATOM 2182 N N . SER B 1 33 ? -6.969 3.656 -21.328 1 97.31 33 SER B N 1
ATOM 2183 C CA . SER B 1 33 ? -6.633 4.965 -21.891 1 97.31 33 SER B CA 1
ATOM 2184 C C . SER B 1 33 ? -5.207 5.367 -21.516 1 97.31 33 SER B C 1
ATOM 2186 O O . SER B 1 33 ? -4.766 5.145 -20.391 1 97.31 33 SER B O 1
ATOM 2188 N N . HIS B 1 34 ? -4.531 6.016 -22.469 1 96.81 34 HIS B N 1
ATOM 2189 C CA . HIS B 1 34 ? -3.195 6.551 -22.25 1 96.81 34 HIS B CA 1
ATOM 2190 C C . HIS B 1 34 ? -3.143 8.047 -22.562 1 96.81 34 HIS B C 1
ATOM 2192 O O . HIS B 1 34 ? -2.068 8.594 -22.812 1 96.81 34 HIS B O 1
ATOM 2198 N N . GLU B 1 35 ? -4.219 8.625 -22.484 1 95.75 35 GLU B N 1
ATOM 2199 C CA . GLU B 1 35 ? -4.309 10.023 -22.906 1 95.75 35 GLU B CA 1
ATOM 2200 C C . GLU B 1 35 ? -3.873 10.969 -21.797 1 95.75 35 GLU B C 1
ATOM 2202 O O . GLU B 1 35 ? -4.211 10.75 -20.625 1 95.75 35 GLU B O 1
ATOM 2207 N N . ASN B 1 36 ? -3.051 11.961 -22.125 1 96.44 36 ASN B N 1
ATOM 2208 C CA . ASN B 1 36 ? -2.701 13.102 -21.281 1 96.44 36 ASN B CA 1
ATOM 2209 C C . ASN B 1 36 ? -2.098 12.656 -19.953 1 96.44 36 ASN B C 1
ATOM 2211 O O . ASN B 1 36 ? -2.445 13.195 -18.906 1 96.44 36 ASN B O 1
ATOM 2215 N N . LEU B 1 37 ? -1.212 11.758 -20.016 1 96.19 37 LEU B N 1
ATOM 2216 C CA . LEU B 1 37 ? -0.627 11.219 -18.797 1 96.19 37 LEU B CA 1
ATOM 2217 C C . LEU B 1 37 ? 0.532 12.094 -18.312 1 96.19 37 LEU B C 1
ATOM 2219 O O . LEU B 1 37 ? 0.822 12.141 -17.125 1 96.19 37 LEU B O 1
ATOM 2223 N N . TYR B 1 38 ? 1.126 12.742 -19.203 1 94.94 38 TYR B N 1
ATOM 2224 C CA . TYR B 1 38 ? 2.43 13.344 -18.938 1 94.94 38 TYR B CA 1
ATOM 2225 C C . TYR B 1 38 ? 2.4 14.844 -19.172 1 94.94 38 TYR B C 1
ATOM 2227 O O . TYR B 1 38 ? 1.472 15.359 -19.812 1 94.94 38 TYR B O 1
ATOM 2235 N N . GLY B 1 39 ? 3.508 15.516 -18.656 1 96.06 39 GLY B N 1
ATOM 2236 C CA . GLY B 1 39 ? 3.725 16.922 -18.938 1 96.06 39 GLY B CA 1
ATOM 2237 C C . GLY B 1 39 ? 3.006 17.844 -17.969 1 96.06 39 GLY B C 1
ATOM 2238 O O . GLY B 1 39 ? 2.252 17.375 -17.109 1 96.06 39 GLY B O 1
ATOM 2239 N N . PRO B 1 40 ? 3.248 19.078 -18.047 1 95.44 40 PRO B N 1
ATOM 2240 C CA . PRO B 1 40 ? 2.762 20.062 -17.078 1 95.44 40 PRO B CA 1
ATOM 2241 C C . PRO B 1 40 ? 1.238 20.094 -16.969 1 95.44 40 PRO B C 1
ATOM 2243 O O . PRO B 1 40 ? 0.69 20.5 -15.945 1 95.44 40 PRO B O 1
ATOM 2246 N N . GLU B 1 41 ? 0.563 19.641 -18 1 95.62 41 GLU B N 1
ATOM 2247 C CA . GLU B 1 41 ? -0.896 19.641 -18 1 95.62 41 GLU B CA 1
ATOM 2248 C C . GLU B 1 41 ? -1.452 18.234 -17.891 1 95.62 41 GLU B C 1
ATOM 2250 O O . GLU B 1 41 ? -2.656 18.016 -18.031 1 95.62 41 GLU B O 1
ATOM 2255 N N . GLY B 1 42 ? -0.606 17.297 -17.688 1 97.31 42 GLY B N 1
ATOM 2256 C CA . GLY B 1 42 ? -1.004 15.891 -17.625 1 97.31 42 GLY B CA 1
ATOM 2257 C C . GLY B 1 42 ? -1.853 15.562 -16.406 1 97.31 42 GLY B C 1
ATOM 2258 O O . GLY B 1 42 ? -1.997 16.391 -15.508 1 97.31 42 GLY B O 1
ATOM 2259 N N . LEU B 1 43 ? -2.385 14.336 -16.391 1 97.69 43 LEU B N 1
ATOM 2260 C CA . LEU B 1 43 ? -3.277 13.883 -15.336 1 97.69 43 LEU B CA 1
ATOM 2261 C C . LEU B 1 43 ? -2.486 13.5 -14.094 1 97.69 43 LEU B C 1
ATOM 2263 O O . LEU B 1 43 ? -2.996 13.594 -12.977 1 97.69 43 LEU B O 1
ATOM 2267 N N . MET B 1 44 ? -1.252 13.031 -14.32 1 98.06 44 MET B N 1
ATOM 2268 C CA . MET B 1 44 ? -0.472 12.438 -13.234 1 98.06 44 MET B CA 1
ATOM 2269 C C . MET B 1 44 ? 0.451 13.477 -12.609 1 98.06 44 MET B C 1
ATOM 2271 O O . MET B 1 44 ? 1.391 13.953 -13.25 1 98.06 44 MET B O 1
ATOM 2275 N N . ASP B 1 45 ? 0.308 13.734 -11.344 1 97.94 45 ASP B N 1
ATOM 2276 C CA . ASP B 1 45 ? 1.082 14.773 -10.672 1 97.94 45 ASP B CA 1
ATOM 2277 C C . ASP B 1 45 ? 2.568 14.422 -10.656 1 97.94 45 ASP B C 1
ATOM 2279 O O . ASP B 1 45 ? 3.422 15.305 -10.773 1 97.94 45 ASP B O 1
ATOM 2283 N N . ALA B 1 46 ? 2.914 13.172 -10.57 1 96.06 46 ALA B N 1
ATOM 2284 C CA . ALA B 1 46 ? 4.301 12.711 -10.492 1 96.06 46 ALA B CA 1
ATOM 2285 C C . ALA B 1 46 ? 5.047 13 -11.789 1 96.06 46 ALA B C 1
ATOM 2287 O O . ALA B 1 46 ? 6.281 13.016 -11.812 1 96.06 46 ALA B O 1
ATOM 2288 N N . PHE B 1 47 ? 4.301 13.219 -12.828 1 95.88 47 PHE B N 1
ATOM 2289 C CA . PHE B 1 47 ? 4.938 13.312 -14.141 1 95.88 47 PHE B CA 1
ATOM 2290 C C . PHE B 1 47 ? 4.785 14.711 -14.719 1 95.88 47 PHE B C 1
ATOM 2292 O O . PHE B 1 47 ? 4.945 14.906 -15.93 1 95.88 47 PHE B O 1
ATOM 2299 N N . ARG B 1 48 ? 4.5 15.625 -13.922 1 95.94 48 ARG B N 1
ATOM 2300 C CA . ARG B 1 48 ? 4.25 16.969 -14.414 1 95.94 48 ARG B CA 1
ATOM 2301 C C . ARG B 1 48 ? 5.551 17.75 -14.547 1 95.94 48 ARG B C 1
ATOM 2303 O O . ARG B 1 48 ? 5.57 18.859 -15.109 1 95.94 48 ARG B O 1
ATOM 2310 N N . GLY B 1 49 ? 6.625 17.312 -14.008 1 91.44 49 GLY B N 1
ATOM 2311 C CA . GLY B 1 49 ? 7.949 17.875 -14.227 1 91.44 49 GLY B CA 1
ATOM 2312 C C . GLY B 1 49 ? 8.398 18.797 -13.117 1 91.44 49 GLY B C 1
ATOM 2313 O O . GLY B 1 49 ? 9.602 19 -12.914 1 91.44 49 GLY B O 1
ATOM 2314 N N . SER B 1 50 ? 7.391 19.422 -12.43 1 93.88 50 SER B N 1
ATOM 2315 C CA . SER B 1 50 ? 7.754 20.312 -11.336 1 93.88 50 SER B CA 1
ATOM 2316 C C . SER B 1 50 ? 6.613 20.453 -10.336 1 93.88 50 SER B C 1
ATOM 2318 O O . SER B 1 50 ? 5.461 20.141 -10.648 1 93.88 50 SER B O 1
ATOM 2320 N N . ALA B 1 51 ? 6.98 20.938 -9.148 1 93.69 51 ALA B N 1
ATOM 2321 C CA . ALA B 1 51 ? 5.973 21.219 -8.141 1 93.69 51 ALA B CA 1
ATOM 2322 C C . ALA B 1 51 ? 5.02 22.312 -8.609 1 93.69 51 ALA B C 1
ATOM 2324 O O . ALA B 1 51 ? 3.824 22.281 -8.312 1 93.69 51 ALA B O 1
ATOM 2325 N N . GLU B 1 52 ? 5.5 23.297 -9.336 1 93.94 52 GLU B N 1
ATOM 2326 C CA . GLU B 1 52 ? 4.676 24.375 -9.875 1 93.94 52 GLU B CA 1
ATOM 2327 C C . GLU B 1 52 ? 3.619 23.844 -10.836 1 93.94 52 GLU B C 1
ATOM 2329 O O . GLU B 1 52 ? 2.475 24.297 -10.82 1 93.94 52 GLU B O 1
ATOM 2334 N N . ALA B 1 53 ? 4.031 22.906 -11.531 1 93.94 53 ALA B N 1
ATOM 2335 C CA . ALA B 1 53 ? 3.096 22.297 -12.484 1 93.94 53 ALA B CA 1
ATOM 2336 C C . ALA B 1 53 ? 2.076 21.422 -11.766 1 93.94 53 ALA B C 1
ATOM 2338 O O . ALA B 1 53 ? 0.938 21.281 -12.219 1 93.94 53 ALA B O 1
ATOM 2339 N N . ALA B 1 54 ? 2.467 20.891 -10.625 1 93.31 54 ALA B N 1
ATOM 2340 C CA . ALA B 1 54 ? 1.617 19.969 -9.883 1 93.31 54 ALA B CA 1
ATOM 2341 C C . ALA B 1 54 ? 0.478 20.703 -9.188 1 93.31 54 ALA B C 1
ATOM 2343 O O . ALA B 1 54 ? -0.479 20.078 -8.719 1 93.31 54 ALA B O 1
ATOM 2344 N N . VAL B 1 55 ? 0.479 22.016 -9.25 1 94.06 55 VAL B N 1
ATOM 2345 C CA . VAL B 1 55 ? -0.544 22.828 -8.594 1 94.06 55 VAL B CA 1
ATOM 2346 C C . VAL B 1 55 ? -1.851 22.75 -9.383 1 94.06 55 VAL B C 1
ATOM 2348 O O . VAL B 1 55 ? -2.938 22.844 -8.805 1 94.06 55 VAL B O 1
ATOM 2351 N N . LYS B 1 56 ? -1.708 22.5 -10.656 1 93.19 56 LYS B N 1
ATOM 2352 C CA . LYS B 1 56 ? -2.873 22.516 -11.539 1 93.19 56 LYS B CA 1
ATOM 2353 C C . LYS B 1 56 ? -3.768 21.297 -11.273 1 93.19 56 LYS B C 1
ATOM 2355 O O . LYS B 1 56 ? -3.273 20.188 -11.078 1 93.19 56 LYS B O 1
ATOM 2360 N N . ASP B 1 57 ? -5.004 21.578 -11.18 1 92.38 57 ASP B N 1
ATOM 2361 C CA . ASP B 1 57 ? -6.008 20.547 -10.969 1 92.38 57 ASP B CA 1
ATOM 2362 C C . ASP B 1 57 ? -6.66 20.141 -12.289 1 92.38 57 ASP B C 1
ATOM 2364 O O . ASP B 1 57 ? -7.656 20.734 -12.711 1 92.38 57 ASP B O 1
ATOM 2368 N N . THR B 1 58 ? -6.148 19.062 -12.906 1 93.81 58 THR B N 1
ATOM 2369 C CA . THR B 1 58 ? -6.543 18.719 -14.266 1 93.81 58 THR B CA 1
ATOM 2370 C C . THR B 1 58 ? -7.27 17.391 -14.305 1 93.81 58 THR B C 1
ATOM 2372 O O . THR B 1 58 ? -7.711 16.938 -15.375 1 93.81 58 THR B O 1
ATOM 2375 N N . ALA B 1 59 ? -7.367 16.672 -13.227 1 95.94 59 ALA B N 1
ATOM 2376 C CA . ALA B 1 59 ? -8.016 15.359 -13.141 1 95.94 59 ALA B CA 1
ATOM 2377 C C . ALA B 1 59 ? -9.336 15.453 -12.383 1 95.94 59 ALA B C 1
ATOM 2379 O O . ALA B 1 59 ? -9.539 16.375 -11.586 1 95.94 59 ALA B O 1
ATOM 2380 N N . PRO B 1 60 ? -10.242 14.531 -12.625 1 95.94 60 PRO B N 1
ATOM 2381 C CA . PRO B 1 60 ? -11.477 14.523 -11.844 1 95.94 60 PRO B CA 1
ATOM 2382 C C . PRO B 1 60 ? -11.234 14.484 -10.344 1 95.94 60 PRO B C 1
ATOM 2384 O O . PRO B 1 60 ? -11.992 15.086 -9.57 1 95.94 60 PRO B O 1
ATOM 2387 N N . PHE B 1 61 ? -10.25 13.844 -9.906 1 96.94 61 PHE B N 1
ATOM 2388 C CA . PHE B 1 61 ? -9.641 13.844 -8.578 1 96.94 61 PHE B CA 1
ATOM 2389 C C . PHE B 1 61 ? -8.125 13.719 -8.672 1 96.94 61 PHE B C 1
ATOM 2391 O O . PHE B 1 61 ? -7.609 13.023 -9.555 1 96.94 61 PHE B O 1
ATOM 2398 N N . PRO B 1 62 ? -7.398 14.383 -7.777 1 97.69 62 PRO B N 1
ATOM 2399 C CA . PRO B 1 62 ? -5.938 14.344 -7.906 1 97.69 62 PRO B CA 1
ATOM 2400 C C . PRO B 1 62 ? -5.375 12.93 -7.809 1 97.69 62 PRO B C 1
ATOM 2402 O O . PRO B 1 62 ? -5.715 12.188 -6.879 1 97.69 62 PRO B O 1
ATOM 2405 N N . VAL B 1 63 ? -4.523 12.539 -8.758 1 98.5 63 VAL B N 1
ATOM 2406 C CA . VAL B 1 63 ? -3.852 11.242 -8.758 1 98.5 63 VAL B CA 1
ATOM 2407 C C . VAL B 1 63 ? -2.355 11.438 -8.984 1 98.5 63 VAL B C 1
ATOM 2409 O O . VAL B 1 63 ? -1.945 12.328 -9.734 1 98.5 63 VAL B O 1
ATOM 2412 N N . MET B 1 64 ? -1.56 10.633 -8.336 1 97.69 64 MET B N 1
ATOM 2413 C CA . MET B 1 64 ? -0.109 10.805 -8.359 1 97.69 64 MET B CA 1
ATOM 2414 C C . MET B 1 64 ? 0.501 10.07 -9.547 1 97.69 64 MET B C 1
ATOM 2416 O O . MET B 1 64 ? 1.326 10.625 -10.273 1 97.69 64 MET B O 1
ATOM 2420 N N . PHE B 1 65 ? 0.253 8.859 -9.758 1 96.62 65 PHE B N 1
ATOM 2421 C CA . PHE B 1 65 ? 0.821 8.008 -10.797 1 96.62 65 PHE B CA 1
ATOM 2422 C C . PHE B 1 65 ? -0.163 6.914 -11.195 1 96.62 65 PHE B C 1
ATOM 2424 O O . PHE B 1 65 ? -1.116 6.629 -10.469 1 96.62 65 PHE B O 1
ATOM 2431 N N . PRO B 1 66 ? -0.082 6.379 -12.383 1 97.12 66 PRO B N 1
ATOM 2432 C CA . PRO B 1 66 ? -0.919 5.254 -12.805 1 97.12 66 PRO B CA 1
ATOM 2433 C C . PRO B 1 66 ? -0.559 3.951 -12.094 1 97.12 66 PRO B C 1
ATOM 2435 O O . PRO B 1 66 ? 0.542 3.824 -11.555 1 97.12 66 PRO B O 1
ATOM 2438 N N . PRO B 1 67 ? -1.453 2.98 -12.078 1 97.94 67 PRO B N 1
ATOM 2439 C CA . PRO B 1 67 ? -2.75 2.93 -12.758 1 97.94 67 PRO B CA 1
ATOM 2440 C C . PRO B 1 67 ? -3.822 3.744 -12.039 1 97.94 67 PRO B C 1
ATOM 2442 O O . PRO B 1 67 ? -3.744 3.943 -10.82 1 97.94 67 PRO B O 1
ATOM 2445 N N . VAL B 1 68 ? -4.715 4.219 -12.836 1 98.75 68 VAL B N 1
ATOM 2446 C CA . VAL B 1 68 ? -5.898 4.906 -12.32 1 98.75 68 VAL B CA 1
ATOM 2447 C C . VAL B 1 68 ? -7.156 4.191 -12.805 1 98.75 68 VAL B C 1
ATOM 2449 O O . VAL B 1 68 ? -7.246 3.791 -13.969 1 98.75 68 VAL B O 1
ATOM 2452 N N . LEU B 1 69 ? -8.047 3.926 -11.891 1 98.88 69 LEU B N 1
ATOM 2453 C CA . LEU B 1 69 ? -9.383 3.434 -12.211 1 98.88 69 LEU B CA 1
ATOM 2454 C C . LEU B 1 69 ? -10.375 4.586 -12.32 1 98.88 69 LEU B C 1
ATOM 2456 O O . LEU B 1 69 ? -10.516 5.375 -11.383 1 98.88 69 LEU B O 1
ATOM 2460 N N . TRP B 1 70 ? -10.93 4.762 -13.461 1 98.69 70 TRP B N 1
ATOM 2461 C CA . TRP B 1 70 ? -11.969 5.75 -13.727 1 98.69 70 TRP B CA 1
ATOM 2462 C C . TRP B 1 70 ? -13.312 5.07 -13.945 1 98.69 70 TRP B C 1
ATOM 2464 O O . TRP B 1 70 ? -13.531 4.41 -14.969 1 98.69 70 TRP B O 1
ATOM 2474 N N . HIS B 1 71 ? -14.195 5.145 -12.945 1 98.75 71 HIS B N 1
ATOM 2475 C CA . HIS B 1 71 ? -15.523 4.559 -13.008 1 98.75 71 HIS B CA 1
ATOM 2476 C C . HIS B 1 71 ? -16.594 5.637 -13.102 1 98.75 71 HIS B C 1
ATOM 2478 O O . HIS B 1 71 ? -16.656 6.531 -12.258 1 98.75 71 HIS B O 1
ATOM 2484 N N . ARG B 1 72 ? -17.453 5.621 -14.125 1 97.69 72 ARG B N 1
ATOM 2485 C CA . ARG B 1 72 ? -18.531 6.574 -14.367 1 97.69 72 ARG B CA 1
ATOM 2486 C C . ARG B 1 72 ? -19.875 5.871 -14.406 1 97.69 72 ARG B C 1
ATOM 2488 O O . ARG B 1 72 ? -20.531 5.848 -15.453 1 97.69 72 ARG B O 1
ATOM 2495 N N . PRO B 1 73 ? -20.266 5.426 -13.18 1 95 73 PRO B N 1
ATOM 2496 C CA . PRO B 1 73 ? -21.562 4.742 -13.148 1 95 73 PRO B CA 1
ATOM 2497 C C . PRO B 1 73 ? -22.734 5.688 -13.383 1 95 73 PRO B C 1
ATOM 2499 O O . PRO B 1 73 ? -22.734 6.809 -12.867 1 95 73 PRO B O 1
ATOM 2502 N N . PRO B 1 74 ? -23.766 5.195 -14.109 1 92.44 74 PRO B N 1
ATOM 2503 C CA . PRO B 1 74 ? -24.922 6.062 -14.344 1 92.44 74 PRO B CA 1
ATOM 2504 C C . PRO B 1 74 ? -25.641 6.457 -13.047 1 92.44 74 PRO B C 1
ATOM 2506 O O . PRO B 1 74 ? -25.984 5.59 -12.25 1 92.44 74 PRO B O 1
ATOM 2509 N N . GLY B 1 75 ? -25.844 7.684 -12.805 1 92.06 75 GLY B N 1
ATOM 2510 C CA . GLY B 1 75 ? -26.641 8.203 -11.695 1 92.06 75 GLY B CA 1
ATOM 2511 C C . GLY B 1 75 ? -25.906 8.188 -10.375 1 92.06 75 GLY B C 1
ATOM 2512 O O . GLY B 1 75 ? -26.5 8.414 -9.32 1 92.06 75 GLY B O 1
ATOM 2513 N N . LYS B 1 76 ? -24.609 7.852 -10.414 1 91.69 76 LYS B N 1
ATOM 2514 C CA . LYS B 1 76 ? -23.844 7.789 -9.18 1 91.69 76 LYS B CA 1
ATOM 2515 C C . LYS B 1 76 ? -22.578 8.641 -9.281 1 91.69 76 LYS B C 1
ATOM 2517 O O . LYS B 1 76 ? -22.266 9.164 -10.352 1 91.69 76 LYS B O 1
ATOM 2522 N N . GLU B 1 77 ? -21.969 8.852 -8.164 1 93.62 77 GLU B N 1
ATOM 2523 C CA . GLU B 1 77 ? -20.719 9.625 -8.109 1 93.62 77 GLU B CA 1
ATOM 2524 C C . GLU B 1 77 ? -19.609 8.945 -8.906 1 93.62 77 GLU B C 1
ATOM 2526 O O . GLU B 1 77 ? -19.453 7.723 -8.836 1 93.62 77 GLU B O 1
ATOM 2531 N N . GLU B 1 78 ? -18.938 9.766 -9.695 1 96.06 78 GLU B N 1
ATOM 2532 C CA . GLU B 1 78 ? -17.766 9.305 -10.438 1 96.06 78 GLU B CA 1
ATOM 2533 C C . GLU B 1 78 ? -16.609 8.984 -9.492 1 96.06 78 GLU B C 1
ATOM 2535 O O . GLU B 1 78 ? -16.438 9.641 -8.461 1 96.06 78 GLU B O 1
ATOM 2540 N N . VAL B 1 79 ? -15.875 7.871 -9.891 1 98.25 79 VAL B N 1
ATOM 2541 C CA . VAL B 1 79 ? -14.711 7.48 -9.102 1 98.25 79 VAL B CA 1
ATOM 2542 C C . VAL B 1 79 ? -13.453 7.543 -9.977 1 98.25 79 VAL B C 1
ATOM 2544 O O . VAL B 1 79 ? -13.406 6.938 -11.047 1 98.25 79 VAL B O 1
ATOM 2547 N N . PHE B 1 80 ? -12.469 8.344 -9.586 1 98.5 80 PHE B N 1
ATOM 2548 C CA . PHE B 1 80 ? -11.156 8.5 -10.219 1 98.5 80 PHE B CA 1
ATOM 2549 C C . PHE B 1 80 ? -10.039 8.344 -9.188 1 98.5 80 PHE B C 1
ATOM 2551 O O . PHE B 1 80 ? -9.695 9.305 -8.5 1 98.5 80 PHE B O 1
ATOM 2558 N N . VAL B 1 81 ? -9.477 7.027 -9.148 1 98.31 81 VAL B N 1
ATOM 2559 C CA . VAL B 1 81 ? -8.547 6.77 -8.055 1 98.31 81 VAL B CA 1
ATOM 2560 C C . VAL B 1 81 ? -7.336 5.996 -8.57 1 98.31 81 VAL B C 1
ATOM 2562 O O . VAL B 1 81 ? -7.453 5.203 -9.508 1 98.31 81 VAL B O 1
ATOM 2565 N N . ASN B 1 82 ? -6.211 6.285 -7.961 1 98.5 82 ASN B N 1
ATOM 2566 C CA . ASN B 1 82 ? -5 5.527 -8.258 1 98.5 82 ASN B CA 1
ATOM 2567 C C . ASN B 1 82 ? -4.68 4.527 -7.148 1 98.5 82 ASN B C 1
ATOM 2569 O O . ASN B 1 82 ? -5.492 4.309 -6.25 1 98.5 82 ASN B O 1
ATOM 2573 N N . GLN B 1 83 ? -3.494 3.896 -7.184 1 98.44 83 GLN B N 1
ATOM 2574 C CA . GLN B 1 83 ? -3.014 2.848 -6.289 1 98.44 83 GLN B CA 1
ATOM 2575 C C . GLN B 1 83 ? -3.674 1.509 -6.609 1 98.44 83 GLN B C 1
ATOM 2577 O O . GLN B 1 83 ? -4.879 1.345 -6.418 1 98.44 83 GLN B O 1
ATOM 2582 N N . THR B 1 84 ? -2.887 0.562 -6.945 1 98.38 84 THR B N 1
ATOM 2583 C CA . THR B 1 84 ? -3.365 -0.749 -7.371 1 98.38 84 THR B CA 1
ATOM 2584 C C . THR B 1 84 ? -4.293 -1.353 -6.32 1 98.38 84 THR B C 1
ATOM 2586 O O . THR B 1 84 ? -5.402 -1.789 -6.641 1 98.38 84 THR B O 1
ATOM 2589 N N . ALA B 1 85 ? -3.906 -1.308 -5.066 1 98.5 85 ALA B N 1
ATOM 2590 C CA . ALA B 1 85 ? -4.711 -1.917 -4.008 1 98.5 85 ALA B CA 1
ATOM 2591 C C . ALA B 1 85 ? -6.035 -1.183 -3.832 1 98.5 85 ALA B C 1
ATOM 2593 O O . ALA B 1 85 ? -7.078 -1.81 -3.631 1 98.5 85 ALA B O 1
ATOM 2594 N N . ALA B 1 86 ? -6.012 0.152 -3.912 1 98.69 86 ALA B N 1
ATOM 2595 C CA . ALA B 1 86 ? -7.238 0.935 -3.791 1 98.69 86 ALA B CA 1
ATOM 2596 C C . ALA B 1 86 ? -8.188 0.655 -4.953 1 98.69 86 ALA B C 1
ATOM 2598 O O . ALA B 1 86 ? -9.391 0.496 -4.758 1 98.69 86 ALA B O 1
ATOM 2599 N N . CYS B 1 87 ? -7.621 0.597 -6.152 1 98.88 87 CYS B N 1
ATOM 2600 C CA . CYS B 1 87 ? -8.406 0.282 -7.34 1 98.88 87 CYS B CA 1
ATOM 2601 C C . CYS B 1 87 ? -9.07 -1.085 -7.211 1 98.88 87 CYS B C 1
ATOM 2603 O O . CYS B 1 87 ? -10.266 -1.229 -7.473 1 98.88 87 CYS B O 1
ATOM 2605 N N . LEU B 1 88 ? -8.289 -2.033 -6.75 1 98.88 88 LEU B N 1
ATOM 2606 C CA . LEU B 1 88 ? -8.781 -3.4 -6.617 1 98.88 88 LEU B CA 1
ATOM 2607 C C . LEU B 1 88 ? -9.898 -3.479 -5.582 1 98.88 88 LEU B C 1
ATOM 2609 O O . LEU B 1 88 ? -10.898 -4.164 -5.797 1 98.88 88 LEU B O 1
ATOM 2613 N N . THR B 1 89 ? -9.703 -2.781 -4.488 1 98.5 89 THR B N 1
ATOM 2614 C CA . THR B 1 89 ? -10.727 -2.775 -3.451 1 98.5 89 THR B CA 1
ATOM 2615 C C . THR B 1 89 ? -12.031 -2.178 -3.98 1 98.5 89 THR B C 1
ATOM 2617 O O . THR B 1 89 ? -13.109 -2.711 -3.729 1 98.5 89 THR B O 1
ATOM 2620 N N . TYR B 1 90 ? -11.938 -1.117 -4.719 1 98.69 90 TYR B N 1
ATOM 2621 C CA . TYR B 1 90 ? -13.141 -0.499 -5.273 1 98.69 90 TYR B CA 1
ATOM 2622 C C . TYR B 1 90 ? -13.812 -1.419 -6.285 1 98.69 90 TYR B C 1
ATOM 2624 O O . TYR B 1 90 ? -15.031 -1.579 -6.277 1 98.69 90 TYR B O 1
ATOM 2632 N N . LEU B 1 91 ? -13.016 -2.014 -7.176 1 98.81 91 LEU B N 1
ATOM 2633 C CA . LEU B 1 91 ? -13.562 -2.957 -8.148 1 98.81 91 LEU B CA 1
ATOM 2634 C C . LEU B 1 91 ? -14.297 -4.094 -7.449 1 98.81 91 LEU B C 1
ATOM 2636 O O . LEU B 1 91 ? -15.391 -4.48 -7.871 1 98.81 91 LEU B O 1
ATOM 2640 N N . ALA B 1 92 ? -13.656 -4.59 -6.414 1 98.62 92 ALA B N 1
ATOM 2641 C CA . ALA B 1 92 ? -14.266 -5.691 -5.68 1 98.62 92 ALA B CA 1
ATOM 2642 C C . ALA B 1 92 ? -15.633 -5.289 -5.125 1 98.62 92 ALA B C 1
ATOM 2644 O O . ALA B 1 92 ? -16.594 -6.062 -5.195 1 98.62 92 ALA B O 1
ATOM 2645 N N . THR B 1 93 ? -15.688 -4.102 -4.59 1 97.31 93 THR B N 1
ATOM 2646 C CA . THR B 1 93 ? -16.938 -3.594 -4.031 1 97.31 93 THR B CA 1
ATOM 2647 C C . THR B 1 93 ? -17.984 -3.418 -5.125 1 97.31 93 THR B C 1
ATOM 2649 O O . THR B 1 93 ? -19.125 -3.846 -4.969 1 97.31 93 THR B O 1
ATOM 2652 N N . ALA B 1 94 ? -17.625 -2.887 -6.219 1 97.56 94 ALA B N 1
ATOM 2653 C CA . ALA B 1 94 ? -18.562 -2.523 -7.285 1 97.56 94 ALA B CA 1
ATOM 2654 C C . ALA B 1 94 ? -19.031 -3.76 -8.039 1 97.56 94 ALA B C 1
ATOM 2656 O O . ALA B 1 94 ? -20.156 -3.781 -8.57 1 97.56 94 ALA B O 1
ATOM 2657 N N . LEU B 1 95 ? -18.203 -4.84 -8.039 1 98.19 95 LEU B N 1
ATOM 2658 C CA . LEU B 1 95 ? -18.5 -5.941 -8.953 1 98.19 95 LEU B CA 1
ATOM 2659 C C . LEU B 1 95 ? -18.844 -7.211 -8.18 1 98.19 95 LEU B C 1
ATOM 2661 O O . LEU B 1 95 ? -18.953 -8.289 -8.766 1 98.19 95 LEU B O 1
ATOM 2665 N N . GLY B 1 96 ? -18.906 -7.152 -6.871 1 97.44 96 GLY B N 1
ATOM 2666 C CA . GLY B 1 96 ? -19.453 -8.258 -6.094 1 97.44 96 GLY B CA 1
ATOM 2667 C C . GLY B 1 96 ? -18.391 -9.234 -5.629 1 97.44 96 GLY B C 1
ATOM 2668 O O . GLY B 1 96 ? -18.625 -10.438 -5.551 1 97.44 96 GLY B O 1
ATOM 2669 N N . TYR B 1 97 ? -17.188 -8.758 -5.359 1 98.25 97 TYR B N 1
ATOM 2670 C CA . TYR B 1 97 ? -16.078 -9.594 -4.895 1 98.25 97 TYR B CA 1
ATOM 2671 C C . TYR B 1 97 ? -15.758 -9.312 -3.434 1 98.25 97 TYR B C 1
ATOM 2673 O O . TYR B 1 97 ? -14.664 -9.633 -2.959 1 98.25 97 TYR B O 1
ATOM 2681 N N . GLN B 1 98 ? -16.641 -8.68 -2.693 1 95.94 98 GLN B N 1
ATOM 2682 C CA . GLN B 1 98 ? -16.375 -8.25 -1.327 1 95.94 98 GLN B CA 1
ATOM 2683 C C . GLN B 1 98 ? -16.375 -9.43 -0.362 1 95.94 98 GLN B C 1
ATOM 2685 O O . GLN B 1 98 ? -17.188 -10.344 -0.504 1 95.94 98 GLN B O 1
ATOM 2690 N N . PRO B 1 99 ? -15.484 -9.414 0.625 1 95.88 99 PRO B N 1
ATOM 2691 C CA . PRO B 1 99 ? -15.523 -10.414 1.692 1 95.88 99 PRO B CA 1
ATOM 2692 C C . PRO B 1 99 ? -16.781 -10.328 2.543 1 95.88 99 PRO B C 1
ATOM 2694 O O . PRO B 1 99 ? -17.469 -9.297 2.541 1 95.88 99 PRO B O 1
ATOM 2697 N N . ALA B 1 100 ? -17.016 -11.375 3.322 1 95.25 100 ALA B N 1
ATOM 2698 C CA . ALA B 1 100 ? -18.266 -11.492 4.059 1 95.25 100 ALA B CA 1
ATOM 2699 C C . ALA B 1 100 ? -18.141 -10.891 5.457 1 95.25 100 ALA B C 1
ATOM 2701 O O . ALA B 1 100 ? -19.141 -10.648 6.129 1 95.25 100 ALA B O 1
ATOM 2702 N N . SER B 1 101 ? -16.938 -10.727 5.926 1 95.94 101 SER B N 1
ATOM 2703 C CA . SER B 1 101 ? -16.719 -10.234 7.281 1 95.94 101 SER B CA 1
ATOM 2704 C C . SER B 1 101 ? -15.562 -9.242 7.34 1 95.94 101 SER B C 1
ATOM 2706 O O . SER B 1 101 ? -14.734 -9.203 6.43 1 95.94 101 SER B O 1
ATOM 2708 N N . ALA B 1 102 ? -15.539 -8.484 8.422 1 95.69 102 ALA B N 1
ATOM 2709 C CA . ALA B 1 102 ? -14.453 -7.535 8.633 1 95.69 102 ALA B CA 1
ATOM 2710 C C . ALA B 1 102 ? -13.117 -8.258 8.781 1 95.69 102 ALA B C 1
ATOM 2712 O O . ALA B 1 102 ? -12.086 -7.758 8.336 1 95.69 102 ALA B O 1
ATOM 2713 N N . ALA B 1 103 ? -13.148 -9.406 9.414 1 97 103 ALA B N 1
ATOM 2714 C CA . ALA B 1 103 ? -11.93 -10.195 9.586 1 97 103 ALA B CA 1
ATOM 2715 C C . ALA B 1 103 ? -11.398 -10.68 8.242 1 97 103 ALA B C 1
ATOM 2717 O O . ALA B 1 103 ? -10.195 -10.609 7.977 1 97 103 ALA B O 1
ATOM 2718 N N . GLU B 1 104 ? -12.289 -11.164 7.422 1 97.5 104 GLU B N 1
ATOM 2719 C CA . GLU B 1 104 ? -11.891 -11.586 6.086 1 97.5 104 GLU B CA 1
ATOM 2720 C C . GLU B 1 104 ? -11.352 -10.414 5.27 1 97.5 104 GLU B C 1
ATOM 2722 O O . GLU B 1 104 ? -10.359 -10.547 4.559 1 97.5 104 GLU B O 1
ATOM 2727 N N . GLN B 1 105 ? -12.031 -9.281 5.41 1 97.88 105 GLN B N 1
ATOM 2728 C CA . GLN B 1 105 ? -11.578 -8.086 4.707 1 97.88 105 GLN B CA 1
ATOM 2729 C C . GLN B 1 105 ? -10.172 -7.691 5.145 1 97.88 105 GLN B C 1
ATOM 2731 O O . GLN B 1 105 ? -9.352 -7.289 4.316 1 97.88 105 GLN B O 1
ATOM 2736 N N . ALA B 1 106 ? -9.883 -7.816 6.406 1 98.25 106 ALA B N 1
ATOM 2737 C CA . ALA B 1 106 ? -8.547 -7.492 6.906 1 98.25 106 ALA B CA 1
ATOM 2738 C C . ALA B 1 106 ? -7.488 -8.383 6.266 1 98.25 106 ALA B C 1
ATOM 2740 O O . ALA B 1 106 ? -6.418 -7.906 5.875 1 98.25 106 ALA B O 1
ATOM 2741 N N . ARG B 1 107 ? -7.793 -9.625 6.145 1 98.25 107 ARG B N 1
ATOM 2742 C CA . ARG B 1 107 ? -6.863 -10.547 5.5 1 98.25 107 ARG B CA 1
ATOM 2743 C C . ARG B 1 107 ? -6.699 -10.219 4.02 1 98.25 107 ARG B C 1
ATOM 2745 O O . ARG B 1 107 ? -5.586 -10.25 3.49 1 98.25 107 ARG B O 1
ATOM 2752 N N . VAL B 1 108 ? -7.82 -9.898 3.387 1 98.75 108 VAL B N 1
ATOM 2753 C CA . VAL B 1 108 ? -7.785 -9.516 1.98 1 98.75 108 VAL B CA 1
ATOM 2754 C C . VAL B 1 108 ? -6.848 -8.32 1.796 1 98.75 108 VAL B C 1
ATOM 2756 O O . VAL B 1 108 ? -5.977 -8.336 0.923 1 98.75 108 VAL B O 1
ATOM 2759 N N . ASP B 1 109 ? -7.016 -7.34 2.664 1 98.69 109 ASP B N 1
ATOM 2760 C CA . ASP B 1 109 ? -6.215 -6.125 2.564 1 98.69 109 ASP B CA 1
ATOM 2761 C C . ASP B 1 109 ? -4.734 -6.418 2.801 1 98.69 109 ASP B C 1
ATOM 2763 O O . ASP B 1 109 ? -3.875 -5.938 2.061 1 98.69 109 ASP B O 1
ATOM 2767 N N . GLN B 1 110 ? -4.434 -7.203 3.76 1 98.81 110 GLN B N 1
ATOM 2768 C CA . GLN B 1 110 ? -3.047 -7.547 4.055 1 98.81 110 GLN B CA 1
ATOM 2769 C C . GLN B 1 110 ? -2.402 -8.289 2.887 1 98.81 110 GLN B C 1
ATOM 2771 O O . GLN B 1 110 ? -1.293 -7.949 2.467 1 98.81 110 GLN B O 1
ATOM 2776 N N . ILE B 1 111 ? -3.107 -9.297 2.41 1 98.81 111 ILE B N 1
ATOM 2777 C CA . ILE B 1 111 ? -2.555 -10.133 1.349 1 98.81 111 ILE B CA 1
ATOM 2778 C C . ILE B 1 111 ? -2.318 -9.281 0.098 1 98.81 111 ILE B C 1
ATOM 2780 O O . ILE B 1 111 ? -1.262 -9.375 -0.531 1 98.81 111 ILE B O 1
ATOM 2784 N N . THR B 1 112 ? -3.307 -8.43 -0.215 1 98.88 112 THR B N 1
ATOM 2785 C CA . THR B 1 112 ? -3.197 -7.559 -1.376 1 98.88 112 THR B CA 1
ATOM 2786 C C . THR B 1 112 ? -1.993 -6.629 -1.242 1 98.88 112 THR B C 1
ATOM 2788 O O . THR B 1 112 ? -1.166 -6.543 -2.152 1 98.88 112 THR B O 1
ATOM 2791 N N . GLN B 1 113 ? -1.857 -6.047 -0.104 1 98.69 113 GLN B N 1
ATOM 2792 C CA . GLN B 1 113 ? -0.778 -5.09 0.112 1 98.69 113 GLN B CA 1
ATOM 2793 C C . GLN B 1 113 ? 0.575 -5.789 0.178 1 98.69 113 GLN B C 1
ATOM 2795 O O . GLN B 1 113 ? 1.583 -5.25 -0.286 1 98.69 113 GLN B O 1
ATOM 2800 N N . ASN B 1 114 ? 0.625 -6.953 0.789 1 98.75 114 ASN B N 1
ATOM 2801 C CA . ASN B 1 114 ? 1.862 -7.723 0.79 1 98.75 114 ASN B CA 1
ATOM 2802 C C . ASN B 1 114 ? 2.301 -8.078 -0.628 1 98.75 114 ASN B C 1
ATOM 2804 O O . ASN B 1 114 ? 3.492 -8.047 -0.942 1 98.75 114 ASN B O 1
ATOM 2808 N N . CYS B 1 115 ? 1.346 -8.414 -1.449 1 98.75 115 CYS B N 1
ATOM 2809 C CA . CYS B 1 115 ? 1.672 -8.719 -2.838 1 98.75 115 CYS B CA 1
ATOM 2810 C C . CYS B 1 115 ? 2.205 -7.488 -3.557 1 98.75 115 CYS B C 1
ATOM 2812 O O . CYS B 1 115 ? 3.127 -7.586 -4.371 1 98.75 115 CYS B O 1
ATOM 2814 N N . VAL B 1 116 ? 1.615 -6.348 -3.258 1 98.19 116 VAL B N 1
ATOM 2815 C CA . VAL B 1 116 ? 2.1 -5.098 -3.834 1 98.19 116 VAL B CA 1
ATOM 2816 C C . VAL B 1 116 ? 3.541 -4.852 -3.398 1 98.19 116 VAL B C 1
ATOM 2818 O O . VAL B 1 116 ? 4.395 -4.504 -4.219 1 98.19 116 VAL B O 1
ATOM 2821 N N . ASP B 1 117 ? 3.824 -5.074 -2.117 1 97.44 117 ASP B N 1
ATOM 2822 C CA . ASP B 1 117 ? 5.18 -4.922 -1.6 1 97.44 117 ASP B CA 1
ATOM 2823 C C . ASP B 1 117 ? 6.137 -5.914 -2.264 1 97.44 117 ASP B C 1
ATOM 2825 O O . ASP B 1 117 ? 7.281 -5.57 -2.57 1 97.44 117 ASP B O 1
ATOM 2829 N N . TYR B 1 118 ? 5.699 -7.141 -2.43 1 98.25 118 TYR B N 1
ATOM 2830 C CA . TYR B 1 118 ? 6.5 -8.188 -3.059 1 98.25 118 TYR B CA 1
ATOM 2831 C C . TYR B 1 118 ? 6.922 -7.777 -4.465 1 98.25 118 TYR B C 1
ATOM 2833 O O . TYR B 1 118 ? 8.109 -7.848 -4.805 1 98.25 118 TYR B O 1
ATOM 2841 N N . ILE B 1 119 ? 5.961 -7.312 -5.223 1 97.19 119 ILE B N 1
ATOM 2842 C CA . ILE B 1 119 ? 6.242 -6.867 -6.582 1 97.19 119 ILE B CA 1
ATOM 2843 C C . ILE B 1 119 ? 7.18 -5.66 -6.547 1 97.19 119 ILE B C 1
ATOM 2845 O O . ILE B 1 119 ? 8.102 -5.559 -7.359 1 97.19 119 ILE B O 1
ATOM 2849 N N . GLY B 1 120 ? 6.902 -4.777 -5.609 1 95.06 120 GLY B N 1
ATOM 2850 C CA . GLY B 1 120 ? 7.758 -3.611 -5.457 1 95.06 120 GLY B CA 1
ATOM 2851 C C . GLY B 1 120 ? 9.203 -3.965 -5.16 1 95.06 120 GLY B C 1
ATOM 2852 O O . GLY B 1 120 ? 10.125 -3.396 -5.75 1 95.06 120 GLY B O 1
ATOM 2853 N N . GLU B 1 121 ? 9.422 -4.875 -4.242 1 94.56 121 GLU B N 1
ATOM 2854 C CA . GLU B 1 121 ? 10.773 -5.32 -3.904 1 94.56 121 GLU B CA 1
ATOM 2855 C C . GLU B 1 121 ? 11.453 -5.988 -5.098 1 94.56 121 GLU B C 1
ATOM 2857 O O . GLU B 1 121 ? 12.625 -5.727 -5.379 1 94.56 121 GLU B O 1
ATOM 2862 N N . GLY B 1 122 ? 10.742 -6.859 -5.742 1 95.62 122 GLY B N 1
ATOM 2863 C CA . GLY B 1 122 ? 11.281 -7.5 -6.93 1 95.62 122 GLY B CA 1
ATOM 2864 C C . GLY B 1 122 ? 11.68 -6.516 -8.008 1 95.62 122 GLY B C 1
ATOM 2865 O O . GLY B 1 122 ? 12.781 -6.598 -8.555 1 95.62 122 GLY B O 1
ATOM 2866 N N . ARG B 1 123 ? 10.766 -5.559 -8.297 1 94.62 123 ARG B N 1
ATOM 2867 C CA . ARG B 1 123 ? 11.07 -4.523 -9.273 1 94.62 123 ARG B CA 1
ATOM 2868 C C . ARG B 1 123 ? 12.312 -3.734 -8.867 1 94.62 123 ARG B C 1
ATOM 2870 O O . ARG B 1 123 ? 13.133 -3.377 -9.719 1 94.62 123 ARG B O 1
ATOM 2877 N N . GLY B 1 124 ? 12.414 -3.438 -7.59 1 92.81 124 GLY B N 1
ATOM 2878 C CA . GLY B 1 124 ? 13.57 -2.715 -7.086 1 92.81 124 GLY B CA 1
ATOM 2879 C C . GLY B 1 124 ? 14.891 -3.42 -7.363 1 92.81 124 GLY B C 1
ATOM 2880 O O . GLY B 1 124 ? 15.906 -2.771 -7.598 1 92.81 124 GLY B O 1
ATOM 2881 N N . SER B 1 125 ? 14.883 -4.723 -7.344 1 94.12 125 SER B N 1
ATOM 2882 C CA . SER B 1 125 ? 16.109 -5.48 -7.598 1 94.12 125 SER B CA 1
ATOM 2883 C C . SER B 1 125 ? 16.547 -5.348 -9.055 1 94.12 125 SER B C 1
ATOM 2885 O O . SER B 1 125 ? 17.719 -5.535 -9.367 1 94.12 125 SER B O 1
ATOM 2887 N N . PHE B 1 126 ? 15.586 -4.996 -9.969 1 94.94 126 PHE B N 1
ATOM 2888 C CA . PHE B 1 126 ? 15.906 -4.781 -11.375 1 94.94 126 PHE B CA 1
ATOM 2889 C C . PHE B 1 126 ? 16.344 -3.342 -11.617 1 94.94 126 PHE B C 1
ATOM 2891 O O . PHE B 1 126 ? 16.859 -3.016 -12.688 1 94.94 126 PHE B O 1
ATOM 2898 N N . HIS B 1 127 ? 16.094 -2.463 -10.641 1 92.44 127 HIS B N 1
ATOM 2899 C CA . HIS B 1 127 ? 16.438 -1.048 -10.719 1 92.44 127 HIS B CA 1
ATOM 2900 C C . HIS B 1 127 ? 17.156 -0.588 -9.461 1 92.44 127 HIS B C 1
ATOM 2902 O O . HIS B 1 127 ? 16.734 0.367 -8.805 1 92.44 127 HIS B O 1
ATOM 2908 N N . PRO B 1 128 ? 18.359 -1.135 -9.172 1 89.5 128 PRO B N 1
ATOM 2909 C CA . PRO B 1 128 ? 18.984 -0.969 -7.855 1 89.5 128 PRO B CA 1
ATOM 2910 C C . PRO B 1 128 ? 19.703 0.372 -7.707 1 89.5 128 PRO B C 1
ATOM 2912 O O . PRO B 1 128 ? 19.969 0.811 -6.586 1 89.5 128 PRO B O 1
ATOM 2915 N N . VAL B 1 129 ? 20.078 1.001 -8.797 1 85.62 129 VAL B N 1
ATOM 2916 C CA . VAL B 1 129 ? 20.844 2.242 -8.734 1 85.62 129 VAL B CA 1
ATOM 2917 C C . VAL B 1 129 ? 19.891 3.436 -8.758 1 85.62 129 VAL B C 1
ATOM 2919 O O . VAL B 1 129 ? 19.938 4.289 -7.867 1 85.62 129 VAL B O 1
ATOM 2922 N N . ASN B 1 130 ? 19.109 3.482 -9.758 1 82.38 130 ASN B N 1
ATOM 2923 C CA . ASN B 1 130 ? 18.094 4.52 -9.953 1 82.38 130 ASN B CA 1
ATOM 2924 C C . ASN B 1 130 ? 16.75 3.926 -10.375 1 82.38 130 ASN B C 1
ATOM 2926 O O . ASN B 1 130 ? 16.609 3.453 -11.5 1 82.38 130 ASN B O 1
ATOM 2930 N N . ASN B 1 131 ? 15.844 4.059 -9.469 1 79.75 131 ASN B N 1
ATOM 2931 C CA . ASN B 1 131 ? 14.555 3.404 -9.688 1 79.75 131 ASN B CA 1
ATOM 2932 C C . ASN B 1 131 ? 13.766 4.082 -10.805 1 79.75 131 ASN B C 1
ATOM 2934 O O . ASN B 1 131 ? 12.75 3.553 -11.25 1 79.75 131 ASN B O 1
ATOM 2938 N N . LYS B 1 132 ? 14.281 5.203 -11.297 1 79.44 132 LYS B N 1
ATOM 2939 C CA . LYS B 1 132 ? 13.578 5.922 -12.359 1 79.44 132 LYS B CA 1
ATOM 2940 C C . LYS B 1 132 ? 14.203 5.629 -13.719 1 79.44 132 LYS B C 1
ATOM 2942 O O . LYS B 1 132 ? 13.633 5.98 -14.758 1 79.44 132 LYS B O 1
ATOM 2947 N N . GLU B 1 133 ? 15.266 4.938 -13.672 1 81.81 133 GLU B N 1
ATOM 2948 C CA . GLU B 1 133 ? 15.961 4.621 -14.914 1 81.81 133 GLU B CA 1
ATOM 2949 C C . GLU B 1 133 ? 15.664 3.195 -15.367 1 81.81 133 GLU B C 1
ATOM 2951 O O . GLU B 1 133 ? 15.18 2.377 -14.578 1 81.81 133 GLU B O 1
ATOM 2956 N N . SER B 1 134 ? 15.977 2.98 -16.594 1 84.31 134 SER B N 1
ATOM 2957 C CA . SER B 1 134 ? 15.672 1.679 -17.172 1 84.31 134 SER B CA 1
ATOM 2958 C C . SER B 1 134 ? 16.641 0.609 -16.688 1 84.31 134 SER B C 1
ATOM 2960 O O . SER B 1 134 ? 17.766 0.919 -16.281 1 84.31 134 SER B O 1
ATOM 2962 N N . TYR B 1 135 ? 16.156 -0.658 -16.734 1 86.94 135 TYR B N 1
ATOM 2963 C CA . TYR B 1 135 ? 17 -1.819 -16.469 1 86.94 135 TYR B CA 1
ATOM 2964 C C . TYR B 1 135 ? 18.25 -1.787 -17.328 1 86.94 135 TYR B C 1
ATOM 2966 O O . TYR B 1 135 ? 19.359 -2.018 -16.828 1 86.94 135 TYR B O 1
ATOM 2974 N N . SER B 1 136 ? 18.094 -1.423 -18.531 1 88.5 136 SER B N 1
ATOM 2975 C CA . SER B 1 136 ? 19.188 -1.471 -19.5 1 88.5 136 SER B CA 1
ATOM 2976 C C . SER B 1 136 ? 20.297 -0.481 -19.125 1 88.5 136 SER B C 1
ATOM 2978 O O . SER B 1 136 ? 21.469 -0.742 -19.375 1 88.5 136 SER B O 1
ATOM 2980 N N . SER B 1 137 ? 19.984 0.597 -18.469 1 91.44 137 SER B N 1
ATOM 2981 C CA . SER B 1 137 ? 20.953 1.634 -18.141 1 91.44 137 SER B CA 1
ATOM 2982 C C . SER B 1 137 ? 21.75 1.264 -16.891 1 91.44 137 SER B C 1
ATOM 2984 O O . SER B 1 137 ? 22.75 1.905 -16.578 1 91.44 137 SER B O 1
ATOM 2986 N N . GLN B 1 138 ? 21.344 0.188 -16.266 1 93.56 138 GLN B N 1
ATOM 2987 C CA . GLN B 1 138 ? 22.016 -0.286 -15.055 1 93.56 138 GLN B CA 1
ATOM 2988 C C . GLN B 1 138 ? 22.047 -1.812 -15.016 1 93.56 138 GLN B C 1
ATOM 2990 O O . GLN B 1 138 ? 21.844 -2.414 -13.961 1 93.56 138 GLN B O 1
ATOM 2995 N N . LYS B 1 139 ? 22.328 -2.408 -16.078 1 94.75 139 LYS B N 1
ATOM 2996 C CA . LYS B 1 139 ? 22.156 -3.838 -16.297 1 94.75 139 LYS B CA 1
ATOM 2997 C C . LYS B 1 139 ? 23.062 -4.656 -15.398 1 94.75 139 LYS B C 1
ATOM 2999 O O . LYS B 1 139 ? 22.625 -5.645 -14.797 1 94.75 139 LYS B O 1
ATOM 3004 N N . GLU B 1 140 ? 24.297 -4.32 -15.273 1 95.88 140 GLU B N 1
ATOM 3005 C CA . GLU B 1 140 ? 25.234 -5.098 -14.469 1 95.88 140 GLU B CA 1
ATOM 3006 C C . GLU B 1 140 ? 24.812 -5.141 -13 1 95.88 140 GLU B C 1
ATOM 3008 O O . GLU B 1 140 ? 24.75 -6.215 -12.398 1 95.88 140 GLU B O 1
ATOM 3013 N N . GLN B 1 141 ? 24.484 -3.998 -12.445 1 94.88 141 GLN B N 1
ATOM 3014 C CA . GLN B 1 141 ? 24.031 -3.924 -11.055 1 94.88 141 GLN B CA 1
ATOM 3015 C C . GLN B 1 141 ? 22.672 -4.605 -10.883 1 94.88 141 GLN B C 1
ATOM 3017 O O . GLN B 1 141 ? 22.422 -5.266 -9.875 1 94.88 141 GLN B O 1
ATOM 3022 N N . ALA B 1 142 ? 21.875 -4.461 -11.898 1 95.5 142 ALA B N 1
ATOM 3023 C CA . ALA B 1 142 ? 20.531 -5.043 -11.859 1 95.5 142 ALA B CA 1
ATOM 3024 C C . ALA B 1 142 ? 20.594 -6.566 -11.891 1 95.5 142 ALA B C 1
ATOM 3026 O O . ALA B 1 142 ? 19.891 -7.242 -11.141 1 95.5 142 ALA B O 1
ATOM 3027 N N . ASP B 1 143 ? 21.438 -7.105 -12.766 1 96.62 143 ASP B N 1
ATOM 3028 C CA . ASP B 1 143 ? 21.578 -8.555 -12.852 1 96.62 143 ASP B CA 1
ATOM 3029 C C . ASP B 1 143 ? 22.078 -9.141 -11.531 1 96.62 143 ASP B C 1
ATOM 3031 O O . ASP B 1 143 ? 21.562 -10.156 -11.07 1 96.62 143 ASP B O 1
ATOM 3035 N N . LYS B 1 144 ? 23.016 -8.469 -10.984 1 96.81 144 LYS B N 1
ATOM 3036 C CA . LYS B 1 144 ? 23.547 -8.938 -9.711 1 96.81 144 LYS B CA 1
ATOM 3037 C C . LYS B 1 144 ? 22.5 -8.867 -8.609 1 96.81 144 LYS B C 1
ATOM 3039 O O . LYS B 1 144 ? 22.297 -9.828 -7.871 1 96.81 144 LYS B O 1
ATOM 3044 N N . ALA B 1 145 ? 21.797 -7.809 -8.469 1 95.62 145 ALA B N 1
ATOM 3045 C CA . ALA B 1 145 ? 20.828 -7.578 -7.402 1 95.62 145 ALA B CA 1
ATOM 3046 C C . ALA B 1 145 ? 19.625 -8.508 -7.555 1 95.62 145 ALA B C 1
ATOM 3048 O O . ALA B 1 145 ? 19.125 -9.062 -6.566 1 95.62 145 ALA B O 1
ATOM 3049 N N . SER B 1 146 ? 19.172 -8.602 -8.781 1 96.94 146 SER B N 1
ATOM 3050 C CA . SER B 1 146 ? 18 -9.453 -9.008 1 96.94 146 SER B CA 1
ATOM 3051 C C . SER B 1 146 ? 18.328 -10.922 -8.773 1 96.94 146 SER B C 1
ATOM 3053 O O . SER B 1 146 ? 17.5 -11.688 -8.289 1 96.94 146 SER B O 1
ATOM 3055 N N . LEU B 1 147 ? 19.531 -11.32 -9.148 1 97.62 147 LEU B N 1
ATOM 3056 C CA . LEU B 1 147 ? 19.953 -12.688 -8.867 1 97.62 147 LEU B CA 1
ATOM 3057 C C . LEU B 1 147 ? 20.016 -12.945 -7.367 1 97.62 147 LEU B C 1
ATOM 3059 O O . LEU B 1 147 ? 19.531 -13.977 -6.891 1 97.62 147 LEU B O 1
ATOM 3063 N N . GLU B 1 148 ? 20.625 -12.031 -6.656 1 96.56 148 GLU B N 1
ATOM 3064 C CA . GLU B 1 148 ? 20.703 -12.164 -5.207 1 96.56 148 GLU B CA 1
ATOM 3065 C C . GLU B 1 148 ? 19.312 -12.211 -4.574 1 96.56 148 GLU B C 1
ATOM 3067 O O . GLU B 1 148 ? 19.062 -13.031 -3.686 1 96.56 148 GLU B O 1
ATOM 3072 N N . TRP B 1 149 ? 18.469 -11.328 -4.988 1 96.38 149 TRP B N 1
ATOM 3073 C CA . TRP B 1 149 ? 17.094 -11.297 -4.496 1 96.38 149 TRP B CA 1
ATOM 3074 C C . TRP B 1 149 ? 16.406 -12.633 -4.75 1 96.38 149 TRP B C 1
ATOM 3076 O O . TRP B 1 149 ? 15.734 -13.164 -3.863 1 96.38 149 TRP B O 1
ATOM 3086 N N . SER B 1 150 ? 16.578 -13.219 -5.945 1 97.25 150 SER B N 1
ATOM 3087 C CA . SER B 1 150 ? 15.906 -14.453 -6.359 1 97.25 150 SER B CA 1
ATOM 3088 C C . SER B 1 150 ? 16.406 -15.648 -5.559 1 97.25 150 SER B C 1
ATOM 3090 O O . SER B 1 150 ? 15.727 -16.672 -5.469 1 97.25 150 SER B O 1
ATOM 3092 N N . LYS B 1 151 ? 17.531 -15.461 -4.883 1 96.69 151 LYS B N 1
ATOM 3093 C CA . LYS B 1 151 ? 18.141 -16.578 -4.148 1 96.69 151 LYS B CA 1
ATOM 3094 C C . LYS B 1 151 ? 17.828 -16.484 -2.658 1 96.69 151 LYS B C 1
ATOM 3096 O O . LYS B 1 151 ? 18 -17.453 -1.92 1 96.69 151 LYS B O 1
ATOM 3101 N N . SER B 1 152 ? 17.297 -15.359 -2.225 1 95.38 152 SER B N 1
ATOM 3102 C CA . SER B 1 152 ? 17.172 -15.18 -0.783 1 95.38 152 SER B CA 1
ATOM 3103 C C . SER B 1 152 ? 15.805 -14.602 -0.421 1 95.38 152 SER B C 1
ATOM 3105 O O . SER B 1 152 ? 14.844 -15.352 -0.23 1 95.38 152 SER B O 1
ATOM 3107 N N . ARG B 1 153 ? 15.68 -13.258 -0.54 1 96 153 ARG B N 1
ATOM 3108 C CA . ARG B 1 153 ? 14.492 -12.539 -0.083 1 96 153 ARG B CA 1
ATOM 3109 C C . ARG B 1 153 ? 13.234 -13.055 -0.774 1 96 153 ARG B C 1
ATOM 3111 O O . ARG B 1 153 ? 12.18 -13.18 -0.148 1 96 153 ARG B O 1
ATOM 3118 N N . MET B 1 154 ? 13.312 -13.383 -2.068 1 97.88 154 MET B N 1
ATOM 3119 C CA . MET B 1 154 ? 12.172 -13.906 -2.82 1 97.88 154 MET B CA 1
ATOM 3120 C C . MET B 1 154 ? 11.633 -15.18 -2.182 1 97.88 154 MET B C 1
ATOM 3122 O O . MET B 1 154 ? 10.422 -15.367 -2.1 1 97.88 154 MET B O 1
ATOM 3126 N N . HIS B 1 155 ? 12.492 -15.992 -1.658 1 97.94 155 HIS B N 1
ATOM 3127 C CA . HIS B 1 155 ? 12.07 -17.266 -1.093 1 97.94 155 HIS B CA 1
ATOM 3128 C C . HIS B 1 155 ? 11.391 -17.078 0.255 1 97.94 155 HIS B C 1
ATOM 3130 O O . HIS B 1 155 ? 10.484 -17.844 0.61 1 97.94 155 HIS B O 1
ATOM 3136 N N . ILE B 1 156 ? 11.797 -16.094 1.009 1 97.62 156 ILE B N 1
ATOM 3137 C CA . ILE B 1 156 ? 11.094 -15.781 2.246 1 97.62 156 ILE B CA 1
ATOM 3138 C C . ILE B 1 156 ? 9.672 -15.336 1.932 1 97.62 156 ILE B C 1
ATOM 3140 O O . ILE B 1 156 ? 8.719 -15.797 2.568 1 97.62 156 ILE B O 1
ATOM 3144 N N . TRP B 1 157 ? 9.523 -14.492 0.923 1 98.5 157 TRP B N 1
ATOM 3145 C CA . TRP B 1 157 ? 8.203 -14.055 0.474 1 98.5 157 TRP B CA 1
ATOM 3146 C C . TRP B 1 157 ? 7.355 -15.25 0.04 1 98.5 157 TRP B C 1
ATOM 3148 O O . TRP B 1 157 ? 6.191 -15.367 0.427 1 98.5 157 TRP B O 1
ATOM 3158 N N . LEU B 1 158 ? 7.953 -16.094 -0.771 1 98.62 158 LEU B N 1
ATOM 3159 C CA . LEU B 1 158 ? 7.203 -17.234 -1.299 1 98.62 158 LEU B CA 1
ATOM 3160 C C . LEU B 1 158 ? 6.766 -18.172 -0.173 1 98.62 158 LEU B C 1
ATOM 3162 O O . LEU B 1 158 ? 5.641 -18.672 -0.188 1 98.62 158 LEU B O 1
ATOM 3166 N N . GLN B 1 159 ? 7.621 -18.344 0.789 1 98.38 159 GLN B N 1
ATOM 3167 C CA . GLN B 1 159 ? 7.238 -19.188 1.92 1 98.38 159 GLN B CA 1
ATOM 3168 C C . GLN B 1 159 ? 6.133 -18.531 2.74 1 98.38 159 GLN B C 1
ATOM 3170 O O . GLN B 1 159 ? 5.23 -19.219 3.23 1 98.38 159 GLN B O 1
ATOM 3175 N N . HIS B 1 160 ? 6.203 -17.25 2.928 1 98.44 160 HIS B N 1
ATOM 3176 C CA . HIS B 1 160 ? 5.121 -16.531 3.58 1 98.44 160 HIS B CA 1
ATOM 3177 C C . HIS B 1 160 ? 3.793 -16.766 2.869 1 98.44 160 HIS B C 1
ATOM 3179 O O . HIS B 1 160 ? 2.793 -17.109 3.504 1 98.44 160 HIS B O 1
ATOM 3185 N N . LEU B 1 161 ? 3.805 -16.578 1.562 1 98.31 161 LEU B N 1
ATOM 3186 C CA . LEU B 1 161 ? 2.586 -16.719 0.769 1 98.31 161 LEU B CA 1
ATOM 3187 C C . LEU B 1 161 ? 2.109 -18.172 0.742 1 98.31 161 LEU B C 1
ATOM 3189 O O . LEU B 1 161 ? 0.904 -18.422 0.707 1 98.31 161 LEU B O 1
ATOM 3193 N N . GLU B 1 162 ? 3.035 -19.078 0.762 1 98.19 162 GLU B N 1
ATOM 3194 C CA . GLU B 1 162 ? 2.701 -20.5 0.867 1 98.19 162 GLU B CA 1
ATOM 3195 C C . GLU B 1 162 ? 1.915 -20.797 2.143 1 98.19 162 GLU B C 1
ATOM 3197 O O . GLU B 1 162 ? 0.918 -21.516 2.113 1 98.19 162 GLU B O 1
ATOM 3202 N N . LYS B 1 163 ? 2.359 -20.203 3.254 1 97 163 LYS B N 1
ATOM 3203 C CA . LYS B 1 163 ? 1.645 -20.359 4.516 1 97 163 LYS B CA 1
ATOM 3204 C C . LYS B 1 163 ? 0.233 -19.797 4.426 1 97 163 LYS B C 1
ATOM 3206 O O . LYS B 1 163 ? -0.718 -20.391 4.938 1 97 163 LYS B O 1
ATOM 3211 N N . VAL B 1 164 ? 0.114 -18.688 3.779 1 97.25 164 VAL B N 1
ATOM 3212 C CA . VAL B 1 164 ? -1.183 -18.031 3.643 1 97.25 164 VAL B CA 1
ATOM 3213 C C . VAL B 1 164 ? -2.137 -18.938 2.859 1 97.25 164 VAL B C 1
ATOM 3215 O O . VAL B 1 164 ? -3.277 -19.156 3.277 1 97.25 164 VAL B O 1
ATOM 3218 N N . VAL B 1 165 ? -1.695 -19.469 1.755 1 97.25 165 VAL B N 1
ATOM 3219 C CA . VAL B 1 165 ? -2.531 -20.312 0.906 1 97.25 165 VAL B CA 1
ATOM 3220 C C . VAL B 1 165 ? -2.9 -21.594 1.651 1 97.25 165 VAL B C 1
ATOM 3222 O O . VAL B 1 165 ? -4.035 -22.078 1.558 1 97.25 165 VAL B O 1
ATOM 3225 N N . LYS B 1 166 ? -1.979 -22.125 2.383 1 95.25 166 LYS B N 1
ATOM 3226 C CA . LYS B 1 166 ? -2.232 -23.359 3.125 1 95.25 166 LYS B CA 1
ATOM 3227 C C . LYS B 1 166 ? -3.268 -23.125 4.223 1 95.25 166 LYS B C 1
ATOM 3229 O O . LYS B 1 166 ? -4.078 -24.016 4.508 1 95.25 166 LYS B O 1
ATOM 3234 N N . ARG B 1 167 ? -3.258 -21.984 4.785 1 93.56 167 ARG B N 1
ATOM 3235 C CA . ARG B 1 167 ? -4.215 -21.656 5.836 1 93.56 167 ARG B CA 1
ATOM 3236 C C . ARG B 1 167 ? -5.641 -21.641 5.297 1 93.56 167 ARG B C 1
ATOM 3238 O O . ARG B 1 167 ? -6.582 -21.984 6.012 1 93.56 167 ARG B O 1
ATOM 3245 N N . SER B 1 168 ? -5.82 -21.188 4.129 1 91.19 168 SER B N 1
ATOM 3246 C CA . SER B 1 168 ? -7.148 -21.094 3.527 1 91.19 168 SER B CA 1
ATOM 3247 C C . SER B 1 168 ? -7.605 -22.453 2.996 1 91.19 168 SER B C 1
ATOM 3249 O O . SER B 1 168 ? -8.805 -22.688 2.814 1 91.19 168 SER B O 1
ATOM 3251 N N . GLY B 1 169 ? -6.695 -23.344 2.742 1 88.81 169 GLY B N 1
ATOM 3252 C CA . GLY B 1 169 ? -6.957 -24.578 2.027 1 88.81 169 GLY B CA 1
ATOM 3253 C C . GLY B 1 169 ? -6.57 -24.516 0.562 1 88.81 169 GLY B C 1
ATOM 3254 O O . GLY B 1 169 ? -6.598 -23.438 -0.047 1 88.81 169 GLY B O 1
ATOM 3255 N N . LEU B 1 170 ? -6.18 -25.641 0.026 1 85.19 170 LEU B N 1
ATOM 3256 C CA . LEU B 1 170 ? -5.66 -25.688 -1.337 1 85.19 170 LEU B CA 1
ATOM 3257 C C . LEU B 1 170 ? -6.762 -25.406 -2.35 1 85.19 170 LEU B C 1
ATOM 3259 O O . LEU B 1 170 ? -7.895 -25.859 -2.191 1 85.19 170 LEU B O 1
ATOM 3263 N N . GLU B 1 171 ? -6.426 -24.594 -3.297 1 92.12 171 GLU B N 1
ATOM 3264 C CA . GLU B 1 171 ? -7.324 -24.25 -4.395 1 92.12 171 GLU B CA 1
ATOM 3265 C C . GLU B 1 171 ? -8.609 -23.609 -3.883 1 92.12 171 GLU B C 1
ATOM 3267 O O . GLU B 1 171 ? -9.711 -24.031 -4.25 1 92.12 171 GLU B O 1
ATOM 3272 N N . ARG B 1 172 ? -8.422 -22.688 -2.98 1 95.88 172 ARG B N 1
ATOM 3273 C CA . ARG B 1 172 ? -9.484 -21.906 -2.352 1 95.88 172 ARG B CA 1
ATOM 3274 C C . ARG B 1 172 ? -9.125 -20.422 -2.311 1 95.88 172 ARG B C 1
ATOM 3276 O O . ARG B 1 172 ? -7.957 -20.062 -2.447 1 95.88 172 ARG B O 1
ATOM 3283 N N . PRO B 1 173 ? -10.18 -19.609 -2.104 1 98.12 173 PRO B N 1
ATOM 3284 C CA . PRO B 1 173 ? -9.867 -18.188 -1.938 1 98.12 173 PRO B CA 1
ATOM 3285 C C . PRO B 1 173 ? -8.852 -17.922 -0.826 1 98.12 173 PRO B C 1
ATOM 3287 O O . PRO B 1 173 ? -8.984 -18.469 0.276 1 98.12 173 PRO B O 1
ATOM 3290 N N . VAL B 1 174 ? -7.879 -17.109 -1.052 1 98.06 174 VAL B N 1
ATOM 3291 C CA . VAL B 1 174 ? -6.656 -17.031 -0.257 1 98.06 174 VAL B CA 1
ATOM 3292 C C . VAL B 1 174 ? -6.953 -16.391 1.094 1 98.06 174 VAL B C 1
ATOM 3294 O O . VAL B 1 174 ? -6.277 -16.672 2.086 1 98.06 174 VAL B O 1
ATOM 3297 N N . ALA B 1 175 ? -8.008 -15.602 1.144 1 96.25 175 ALA B N 1
ATOM 3298 C CA . ALA B 1 175 ? -8.328 -14.938 2.406 1 96.25 175 ALA B CA 1
ATOM 3299 C C . ALA B 1 175 ? -9.219 -15.812 3.277 1 96.25 175 ALA B C 1
ATOM 3301 O O . ALA B 1 175 ? -9.586 -15.43 4.391 1 96.25 175 ALA B O 1
ATOM 3302 N N . GLY B 1 176 ? -9.672 -17 2.859 1 93.12 176 GLY B N 1
ATOM 3303 C CA . GLY B 1 176 ? -10.391 -18 3.641 1 93.12 176 GLY B CA 1
ATOM 3304 C C . GLY B 1 176 ? -11.898 -17.938 3.449 1 93.12 176 GLY B C 1
ATOM 3305 O O . GLY B 1 176 ? -12.641 -18.688 4.07 1 93.12 176 GLY B O 1
ATOM 3306 N N . GLY B 1 177 ? -12.453 -17.062 2.664 1 92.62 177 GLY B N 1
ATOM 3307 C CA . GLY B 1 177 ? -13.883 -16.953 2.434 1 92.62 177 GLY B CA 1
ATOM 3308 C C . GLY B 1 177 ? -14.391 -17.891 1.36 1 92.62 177 GLY B C 1
ATOM 3309 O O . GLY B 1 177 ? -13.633 -18.734 0.858 1 92.62 177 GLY B O 1
ATOM 3310 N N . ALA B 1 178 ? -15.672 -17.781 1.104 1 94.44 178 ALA B N 1
ATOM 3311 C CA . ALA B 1 178 ? -16.359 -18.688 0.185 1 94.44 178 ALA B CA 1
ATOM 3312 C C . ALA B 1 178 ? -16.109 -18.281 -1.266 1 94.44 178 ALA B C 1
ATOM 3314 O O . ALA B 1 178 ? -16.266 -19.094 -2.178 1 94.44 178 ALA B O 1
ATOM 3315 N N . SER B 1 179 ? -15.742 -17.062 -1.41 1 96.19 179 SER B N 1
ATOM 3316 C CA . SER B 1 179 ? -15.578 -16.531 -2.764 1 96.19 179 SER B CA 1
ATOM 3317 C C . SER B 1 179 ? -14.258 -15.797 -2.914 1 96.19 179 SER B C 1
ATOM 3319 O O . SER B 1 179 ? -13.711 -15.289 -1.936 1 96.19 179 SER B O 1
ATOM 3321 N N . VAL B 1 180 ? -13.781 -15.758 -4.168 1 98 180 VAL B N 1
ATOM 3322 C CA . VAL B 1 180 ? -12.555 -15.023 -4.438 1 98 180 VAL B CA 1
ATOM 3323 C C . VAL B 1 180 ? -12.766 -13.531 -4.168 1 98 180 VAL B C 1
ATOM 3325 O O . VAL B 1 180 ? -13.891 -13.031 -4.266 1 98 180 VAL B O 1
ATOM 3328 N N . SER B 1 181 ? -11.727 -12.93 -3.766 1 98.56 181 SER B N 1
ATOM 3329 C CA . SER B 1 181 ? -11.656 -11.492 -3.531 1 98.56 181 SER B CA 1
ATOM 3330 C C . SER B 1 181 ? -10.578 -10.852 -4.395 1 98.56 181 SER B C 1
ATOM 3332 O O . SER B 1 181 ? -9.93 -11.523 -5.203 1 98.56 181 SER B O 1
ATOM 3334 N N . CYS B 1 182 ? -10.398 -9.531 -4.219 1 98.75 182 CYS B N 1
ATOM 3335 C CA . CYS B 1 182 ? -9.375 -8.859 -5.012 1 98.75 182 CYS B CA 1
ATOM 3336 C C . CYS B 1 182 ? -7.984 -9.383 -4.664 1 98.75 182 CYS B C 1
ATOM 3338 O O . CYS B 1 182 ? -7.078 -9.359 -5.5 1 98.75 182 CYS B O 1
ATOM 3340 N N . ALA B 1 183 ? -7.805 -9.93 -3.457 1 98.88 183 ALA B N 1
ATOM 3341 C CA . ALA B 1 183 ? -6.516 -10.484 -3.051 1 98.88 183 ALA B CA 1
ATOM 3342 C C . ALA B 1 183 ? -6.109 -11.648 -3.953 1 98.88 183 ALA B C 1
ATOM 3344 O O . ALA B 1 183 ? -4.922 -11.867 -4.195 1 98.88 183 ALA B O 1
ATOM 3345 N N . ASP B 1 184 ? -7.051 -12.383 -4.414 1 98.88 184 ASP B N 1
ATOM 3346 C CA . ASP B 1 184 ? -6.758 -13.547 -5.242 1 98.88 184 ASP B CA 1
ATOM 3347 C C . ASP B 1 184 ? -6.176 -13.133 -6.59 1 98.88 184 ASP B C 1
ATOM 3349 O O . ASP B 1 184 ? -5.254 -13.766 -7.102 1 98.88 184 ASP B O 1
ATOM 3353 N N . PHE B 1 185 ? -6.664 -12.055 -7.121 1 98.88 185 PHE B N 1
ATOM 3354 C CA . PHE B 1 185 ? -6.172 -11.578 -8.406 1 98.88 185 PHE B CA 1
ATOM 3355 C C . PHE B 1 185 ? -4.785 -10.961 -8.266 1 98.88 185 PHE B C 1
ATOM 3357 O O . PHE B 1 185 ? -3.928 -11.148 -9.133 1 98.88 185 PHE B O 1
ATOM 3364 N N . MET B 1 186 ? -4.602 -10.273 -7.176 1 98.88 186 MET B N 1
ATOM 3365 C CA . MET B 1 186 ? -3.289 -9.68 -6.934 1 98.88 186 MET B CA 1
ATOM 3366 C C . MET B 1 186 ? -2.242 -10.758 -6.688 1 98.88 186 MET B C 1
ATOM 3368 O O . MET B 1 186 ? -1.123 -10.68 -7.199 1 98.88 186 MET B O 1
ATOM 3372 N N . LEU B 1 187 ? -2.615 -11.758 -5.887 1 98.75 187 LEU B N 1
ATOM 3373 C CA . LEU B 1 187 ? -1.681 -12.844 -5.617 1 98.75 187 LEU B CA 1
ATOM 3374 C C . LEU B 1 187 ? -1.38 -13.625 -6.891 1 98.75 187 LEU B C 1
ATOM 3376 O O . LEU B 1 187 ? -0.224 -13.953 -7.164 1 98.75 187 LEU B O 1
ATOM 3380 N N . PHE B 1 188 ? -2.398 -13.906 -7.688 1 98.81 188 PHE B N 1
ATOM 3381 C CA . PHE B 1 188 ? -2.162 -14.586 -8.961 1 98.81 188 PHE B CA 1
ATOM 3382 C C . PHE B 1 188 ? -1.165 -13.805 -9.805 1 98.81 188 PHE B C 1
ATOM 3384 O O . PHE B 1 188 ? -0.221 -14.383 -10.352 1 98.81 188 PHE B O 1
ATOM 3391 N N . HIS B 1 189 ? -1.375 -12.508 -9.906 1 98.69 189 HIS B N 1
ATOM 3392 C CA . HIS B 1 189 ? -0.487 -11.664 -10.695 1 98.69 189 HIS B CA 1
ATOM 3393 C C . HIS B 1 189 ? 0.948 -11.742 -10.18 1 98.69 189 HIS B C 1
ATOM 3395 O O . HIS B 1 189 ? 1.889 -11.852 -10.977 1 98.69 189 HIS B O 1
ATOM 3401 N N . ALA B 1 190 ? 1.111 -11.68 -8.898 1 98.5 190 ALA B N 1
ATOM 3402 C CA . ALA B 1 190 ? 2.439 -11.734 -8.289 1 98.5 190 ALA B CA 1
ATOM 3403 C C . ALA B 1 190 ? 3.141 -13.047 -8.617 1 98.5 190 ALA B C 1
ATOM 3405 O O . ALA B 1 190 ? 4.328 -13.055 -8.945 1 98.5 190 ALA B O 1
ATOM 3406 N N . LEU B 1 191 ? 2.4 -14.117 -8.5 1 98.44 191 LEU B N 1
ATOM 3407 C CA . LEU B 1 191 ? 2.977 -15.43 -8.773 1 98.44 191 LEU B CA 1
ATOM 3408 C C . LEU B 1 191 ? 3.299 -15.586 -10.258 1 98.44 191 LEU B C 1
ATOM 3410 O O . LEU B 1 191 ? 4.348 -16.141 -10.609 1 98.44 191 LEU B O 1
ATOM 3414 N N . ASP B 1 192 ? 2.375 -15.102 -11.062 1 98.12 192 ASP B N 1
ATOM 3415 C CA . ASP B 1 192 ? 2.6 -15.141 -12.508 1 98.12 192 ASP B CA 1
ATOM 3416 C C . ASP B 1 192 ? 3.836 -14.328 -12.891 1 98.12 192 ASP B C 1
ATOM 3418 O O . ASP B 1 192 ? 4.633 -14.758 -13.727 1 98.12 192 ASP B O 1
ATOM 3422 N N . ALA B 1 193 ? 4.023 -13.188 -12.32 1 97.81 193 ALA B N 1
ATOM 3423 C CA . ALA B 1 193 ? 5.207 -12.359 -12.539 1 97.81 193 ALA B CA 1
ATOM 3424 C C . ALA B 1 193 ? 6.473 -13.086 -12.094 1 97.81 193 ALA B C 1
ATOM 3426 O O . ALA B 1 193 ? 7.504 -13.008 -12.766 1 97.81 193 ALA B O 1
ATOM 3427 N N . THR B 1 194 ? 6.391 -13.766 -10.977 1 98.12 194 THR B N 1
ATOM 3428 C CA . THR B 1 194 ? 7.527 -14.492 -10.422 1 98.12 194 THR B CA 1
ATOM 3429 C C . THR B 1 194 ? 7.98 -15.594 -11.375 1 98.12 194 THR B C 1
ATOM 3431 O O . THR B 1 194 ? 9.164 -15.711 -11.68 1 98.12 194 THR B O 1
ATOM 3434 N N . GLU B 1 195 ? 7.035 -16.344 -11.797 1 97.75 195 GLU B N 1
ATOM 3435 C CA . GLU B 1 195 ? 7.348 -17.422 -12.734 1 97.75 195 GLU B CA 1
ATOM 3436 C C . GLU B 1 195 ? 7.941 -16.875 -14.031 1 97.75 195 GLU B C 1
ATOM 3438 O O . GLU B 1 195 ? 8.938 -17.391 -14.531 1 97.75 195 GLU B O 1
ATOM 3443 N N . ALA B 1 196 ? 7.352 -15.828 -14.523 1 96.69 196 ALA B N 1
ATOM 3444 C CA . ALA B 1 196 ? 7.781 -15.25 -15.797 1 96.69 196 ALA B CA 1
ATOM 3445 C C . ALA B 1 196 ? 9.195 -14.703 -15.695 1 96.69 196 ALA B C 1
ATOM 3447 O O . ALA B 1 196 ? 9.984 -14.82 -16.641 1 96.69 196 ALA B O 1
ATOM 3448 N N . GLN B 1 197 ? 9.531 -14.102 -14.594 1 96.12 197 GLN B N 1
ATOM 3449 C CA . GLN B 1 197 ? 10.773 -13.352 -14.5 1 96.12 197 GLN B CA 1
ATOM 3450 C C . GLN B 1 197 ? 11.906 -14.227 -13.961 1 96.12 197 GLN B C 1
ATOM 3452 O O . GLN B 1 197 ? 13.062 -14.078 -14.367 1 96.12 197 GLN B O 1
ATOM 3457 N N . PHE B 1 198 ? 11.586 -15.18 -13.109 1 97.31 198 PHE B N 1
ATOM 3458 C CA . PHE B 1 198 ? 12.664 -15.781 -12.336 1 97.31 198 PHE B CA 1
ATOM 3459 C C . PHE B 1 198 ? 12.781 -17.266 -12.641 1 97.31 198 PHE B C 1
ATOM 3461 O O . PHE B 1 198 ? 13.469 -18 -11.922 1 97.31 198 PHE B O 1
ATOM 3468 N N . ASN B 1 199 ? 12.125 -17.719 -13.688 1 96.81 199 ASN B N 1
ATOM 3469 C CA . ASN B 1 199 ? 12.188 -19.141 -14.008 1 96.81 199 ASN B CA 1
ATOM 3470 C C . ASN B 1 199 ? 13.047 -19.391 -15.25 1 96.81 199 ASN B C 1
ATOM 3472 O O . ASN B 1 199 ? 12.719 -20.266 -16.062 1 96.81 199 ASN B O 1
ATOM 3476 N N . THR B 1 200 ? 14.117 -18.688 -15.422 1 96.38 200 THR B N 1
ATOM 3477 C CA . THR B 1 200 ? 15.117 -18.906 -16.469 1 96.38 200 THR B CA 1
ATOM 3478 C C . THR B 1 200 ? 16.359 -19.562 -15.891 1 96.38 200 THR B C 1
ATOM 3480 O O . THR B 1 200 ? 16.516 -19.672 -14.672 1 96.38 200 THR B O 1
ATOM 3483 N N . GLU B 1 201 ? 17.312 -19.922 -16.828 1 97.44 201 GLU B N 1
ATOM 3484 C CA . GLU B 1 201 ? 18.562 -20.516 -16.391 1 97.44 201 GLU B CA 1
ATOM 3485 C C . GLU B 1 201 ? 19.406 -19.516 -15.617 1 97.44 201 GLU B C 1
ATOM 3487 O O . GLU B 1 201 ? 20.125 -19.891 -14.68 1 97.44 201 GLU B O 1
ATOM 3492 N N . PHE B 1 202 ? 19.328 -18.281 -15.969 1 96.5 202 PHE B N 1
ATOM 3493 C CA . PHE B 1 202 ? 20.094 -17.234 -15.289 1 96.5 202 PHE B CA 1
ATOM 3494 C C . PHE B 1 202 ? 19.734 -17.188 -13.805 1 96.5 202 PHE B C 1
ATOM 3496 O O . PHE B 1 202 ? 20.625 -17.016 -12.961 1 96.5 202 PHE B O 1
ATOM 3503 N N . TYR B 1 203 ? 18.484 -17.453 -13.523 1 97.38 203 TYR B N 1
ATOM 3504 C CA . TYR B 1 203 ? 18.031 -17.375 -12.141 1 97.38 203 TYR B CA 1
ATOM 3505 C C . TYR B 1 203 ? 17.938 -18.766 -11.516 1 97.38 203 TYR B C 1
ATOM 3507 O O . TYR B 1 203 ? 17.312 -18.938 -10.469 1 97.38 203 TYR B O 1
ATOM 3515 N N . GLY B 1 204 ? 18.438 -19.812 -12.219 1 97.5 204 GLY B N 1
ATOM 3516 C CA . GLY B 1 204 ? 18.422 -21.172 -11.711 1 97.5 204 GLY B CA 1
ATOM 3517 C C . GLY B 1 204 ? 17.031 -21.766 -11.656 1 97.5 204 GLY B C 1
ATOM 3518 O O . GLY B 1 204 ? 16.719 -22.578 -10.773 1 97.5 204 GLY B O 1
ATOM 3519 N N . LYS B 1 205 ? 16.172 -21.328 -12.516 1 98.06 205 LYS B N 1
ATOM 3520 C CA . LYS B 1 205 ? 14.781 -21.781 -12.492 1 98.06 205 LYS B CA 1
ATOM 3521 C C . LYS B 1 205 ? 14.188 -21.656 -11.086 1 98.06 205 LYS B C 1
ATOM 3523 O O . LYS B 1 205 ? 13.617 -22.609 -10.562 1 98.06 205 LYS B O 1
ATOM 3528 N N . ALA B 1 206 ? 14.273 -20.484 -10.5 1 97.75 206 ALA B N 1
ATOM 3529 C CA . ALA B 1 206 ? 14.016 -20.25 -9.078 1 97.75 206 ALA B CA 1
ATOM 3530 C C . ALA B 1 206 ? 12.57 -20.578 -8.727 1 97.75 206 ALA B C 1
ATOM 3532 O O . ALA B 1 206 ? 12.289 -21.078 -7.629 1 97.75 206 ALA B O 1
ATOM 3533 N N . TRP B 1 207 ? 11.617 -20.266 -9.617 1 97.81 207 TRP B N 1
ATOM 3534 C CA . TRP B 1 207 ? 10.227 -20.594 -9.359 1 97.81 207 TRP B CA 1
ATOM 3535 C C . TRP B 1 207 ? 10.023 -22.109 -9.289 1 97.81 207 TRP B C 1
ATOM 3537 O O . TRP B 1 207 ? 9.445 -22.625 -8.328 1 97.81 207 TRP B O 1
ATOM 3547 N N . ASP B 1 208 ? 10.562 -22.781 -10.273 1 98 208 ASP B N 1
ATOM 3548 C CA . ASP B 1 208 ? 10.453 -24.234 -10.289 1 98 208 ASP B CA 1
ATOM 3549 C C . ASP B 1 208 ? 11.164 -24.859 -9.094 1 98 208 ASP B C 1
ATOM 3551 O O . ASP B 1 208 ? 10.695 -25.844 -8.531 1 98 208 ASP B O 1
ATOM 3555 N N . ALA B 1 209 ? 12.227 -24.266 -8.664 1 97.38 209 ALA B N 1
ATOM 3556 C CA . ALA B 1 209 ? 13.062 -24.812 -7.594 1 97.38 209 ALA B CA 1
ATOM 3557 C C . ALA B 1 209 ? 12.453 -24.516 -6.223 1 97.38 209 ALA B C 1
ATOM 3559 O O . ALA B 1 209 ? 12.82 -25.156 -5.23 1 97.38 209 ALA B O 1
ATOM 3560 N N . ALA B 1 210 ? 11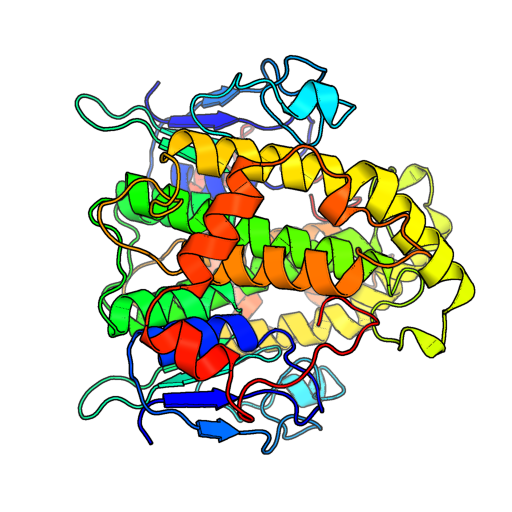.602 -23.516 -6.148 1 97.44 210 ALA B N 1
ATOM 3561 C CA . ALA B 1 210 ? 11.016 -23.141 -4.863 1 97.44 210 ALA B CA 1
ATOM 3562 C C . ALA B 1 210 ? 10.109 -24.25 -4.332 1 97.44 210 ALA B C 1
ATOM 3564 O O . ALA B 1 210 ? 9.328 -24.828 -5.082 1 97.44 210 ALA B O 1
ATOM 3565 N N . SER B 1 211 ? 10.211 -24.641 -3.035 1 96.88 211 SER B N 1
ATOM 3566 C CA . SER B 1 211 ? 9.367 -25.625 -2.385 1 96.88 211 SER B CA 1
ATOM 3567 C C . SER B 1 211 ? 8.062 -25.016 -1.892 1 96.88 211 SER B C 1
ATOM 3569 O O . SER B 1 211 ? 7.828 -24.938 -0.684 1 96.88 211 SER B O 1
ATOM 3571 N N . VAL B 1 212 ? 7.227 -24.656 -2.826 1 97.75 212 VAL B N 1
ATOM 3572 C CA . VAL B 1 212 ? 5.957 -24 -2.52 1 97.75 212 VAL B CA 1
ATOM 3573 C C . VAL B 1 212 ? 4.836 -24.656 -3.328 1 97.75 212 VAL B C 1
ATOM 3575 O O . VAL B 1 212 ? 4.148 -23.984 -4.102 1 97.75 212 VAL B O 1
ATOM 3578 N N . PRO B 1 213 ? 4.551 -25.953 -3.096 1 97.69 213 PRO B N 1
ATOM 3579 C CA . PRO B 1 213 ? 3.553 -26.672 -3.895 1 97.69 213 PRO B CA 1
ATOM 3580 C C . PRO B 1 213 ? 2.15 -26.094 -3.752 1 97.69 213 PRO B C 1
ATOM 3582 O O . PRO B 1 213 ? 1.361 -26.125 -4.699 1 97.69 213 PRO B O 1
ATOM 3585 N N . GLY B 1 214 ? 1.809 -25.578 -2.594 1 97.69 214 GLY B N 1
ATOM 3586 C CA . GLY B 1 214 ? 0.512 -24.953 -2.408 1 97.69 214 GLY B CA 1
ATOM 3587 C C . GLY B 1 214 ? 0.305 -23.75 -3.301 1 97.69 214 GLY B C 1
ATOM 3588 O O . GLY B 1 214 ? -0.768 -23.562 -3.883 1 97.69 214 GLY B O 1
ATOM 3589 N N . LEU B 1 215 ? 1.347 -22.922 -3.418 1 98.12 215 LEU B N 1
ATOM 3590 C CA . LEU B 1 215 ? 1.271 -21.75 -4.273 1 98.12 215 LEU B CA 1
ATOM 3591 C C . LEU B 1 215 ? 1.12 -22.141 -5.738 1 98.12 215 LEU B C 1
ATOM 3593 O O . LEU B 1 215 ? 0.379 -21.5 -6.488 1 98.12 215 LEU B O 1
ATOM 3597 N N . LYS B 1 216 ? 1.909 -23.156 -6.09 1 98.25 216 LYS B N 1
ATOM 3598 C CA . LYS B 1 216 ? 1.851 -23.609 -7.477 1 98.25 216 LYS B CA 1
ATOM 3599 C C . LYS B 1 216 ? 0.465 -24.156 -7.82 1 98.25 216 LYS B C 1
ATOM 3601 O O . LYS B 1 216 ? -0.089 -23.828 -8.875 1 98.25 216 LYS B O 1
ATOM 3606 N N . ALA B 1 217 ? -0.12 -24.906 -6.93 1 98.38 217 ALA B N 1
ATOM 3607 C CA . ALA B 1 217 ? -1.481 -25.406 -7.121 1 98.38 217 ALA B CA 1
ATOM 3608 C C . ALA B 1 217 ? -2.484 -24.25 -7.137 1 98.38 217 ALA B C 1
ATOM 3610 O O . ALA B 1 217 ? -3.42 -24.25 -7.941 1 98.38 217 ALA B O 1
ATOM 3611 N N . TYR B 1 218 ? -2.309 -23.297 -6.242 1 98.31 218 TYR B N 1
ATOM 3612 C CA . TYR B 1 218 ? -3.174 -22.141 -6.152 1 98.31 218 TYR B CA 1
ATOM 3613 C C . TYR B 1 218 ? -3.148 -21.328 -7.453 1 98.31 218 TYR B C 1
ATOM 3615 O O . TYR B 1 218 ? -4.195 -20.906 -7.949 1 98.31 218 TYR B O 1
ATOM 3623 N N . LYS B 1 219 ? -1.965 -21.109 -7.949 1 98.62 219 LYS B N 1
ATOM 3624 C CA . LYS B 1 219 ? -1.818 -20.359 -9.195 1 98.62 219 LYS B CA 1
ATOM 3625 C C . LYS B 1 219 ? -2.562 -21.047 -10.336 1 98.62 219 LYS B C 1
ATOM 3627 O O . LYS B 1 219 ? -3.268 -20.391 -11.109 1 98.62 219 LYS B O 1
ATOM 3632 N N . ALA B 1 220 ? -2.357 -22.312 -10.461 1 98.25 220 ALA B N 1
ATOM 3633 C CA . ALA B 1 220 ? -3.039 -23.078 -11.5 1 98.25 220 ALA B CA 1
ATOM 3634 C C . ALA B 1 220 ? -4.555 -23.016 -11.328 1 98.25 220 ALA B C 1
ATOM 3636 O O . ALA B 1 220 ? -5.293 -22.891 -12.305 1 98.25 220 ALA B O 1
ATOM 3637 N N . TRP B 1 221 ? -4.988 -23.125 -10.109 1 98.44 221 TRP B N 1
ATOM 3638 C CA . TRP B 1 221 ? -6.41 -23.047 -9.797 1 98.44 221 TRP B CA 1
ATOM 3639 C C . TRP B 1 221 ? -7 -21.703 -10.211 1 98.44 221 TRP B C 1
ATOM 3641 O O . TRP B 1 221 ? -8.047 -21.656 -10.859 1 98.44 221 TRP B O 1
ATOM 3651 N N . MET B 1 222 ? -6.398 -20.625 -9.875 1 98.5 222 MET B N 1
ATOM 3652 C CA . MET B 1 222 ? -6.863 -19.297 -10.266 1 98.5 222 MET B CA 1
ATOM 3653 C C . MET B 1 222 ? -6.891 -19.156 -11.781 1 98.5 222 MET B C 1
ATOM 3655 O O . MET B 1 222 ? -7.84 -18.594 -12.344 1 98.5 222 MET B O 1
ATOM 3659 N N . ALA B 1 223 ? -5.895 -19.672 -12.453 1 98.31 223 ALA B N 1
ATOM 3660 C CA . ALA B 1 223 ? -5.781 -19.547 -13.906 1 98.31 223 ALA B CA 1
ATOM 3661 C C . ALA B 1 223 ? -6.891 -20.328 -14.609 1 98.31 223 ALA B C 1
ATOM 3663 O O . ALA B 1 223 ? -7.191 -20.078 -15.773 1 98.31 223 ALA B O 1
ATOM 3664 N N . SER B 1 224 ? -7.457 -21.266 -13.93 1 98.06 224 SER B N 1
ATOM 3665 C CA . SER B 1 224 ? -8.438 -22.156 -14.547 1 98.06 224 SER B CA 1
ATOM 3666 C C . SER B 1 224 ? -9.836 -21.547 -14.5 1 98.06 224 SER B C 1
ATOM 3668 O O . SER B 1 224 ? -10.773 -22.109 -15.078 1 98.06 224 SER B O 1
ATOM 3670 N N . ARG B 1 225 ? -10.008 -20.422 -13.781 1 98.06 225 ARG B N 1
ATOM 3671 C CA . ARG B 1 225 ? -11.312 -19.766 -13.82 1 98.06 225 ARG B CA 1
ATOM 3672 C C . ARG B 1 225 ? -11.719 -19.438 -15.25 1 98.06 225 ARG B C 1
ATOM 3674 O O . ARG B 1 225 ? -10.938 -18.859 -16.016 1 98.06 225 ARG B O 1
ATOM 3681 N N . PRO B 1 226 ? -12.906 -19.766 -15.609 1 97.69 226 PRO B N 1
ATOM 3682 C CA . PRO B 1 226 ? -13.266 -19.797 -17.031 1 97.69 226 PRO B CA 1
ATOM 3683 C C . PRO B 1 226 ? -12.992 -18.469 -17.734 1 97.69 226 PRO B C 1
ATOM 3685 O O . PRO B 1 226 ? -12.336 -18.438 -18.781 1 97.69 226 PRO B O 1
ATOM 3688 N N . LYS B 1 227 ? -13.438 -17.375 -17.219 1 98.06 227 LYS B N 1
ATOM 3689 C CA . LYS B 1 227 ? -13.258 -16.094 -17.891 1 98.06 227 LYS B CA 1
ATOM 3690 C C . LYS B 1 227 ? -11.797 -15.648 -17.859 1 98.06 227 LYS B C 1
ATOM 3692 O O . LYS B 1 227 ? -11.312 -15.008 -18.797 1 98.06 227 LYS B O 1
ATOM 3697 N N . LEU B 1 228 ? -11.094 -15.961 -16.797 1 98.06 228 LEU B N 1
ATOM 3698 C CA . LEU B 1 228 ? -9.672 -15.648 -16.719 1 98.06 228 LEU B CA 1
ATOM 3699 C C . LEU B 1 228 ? -8.875 -16.484 -17.703 1 98.06 228 LEU B C 1
ATOM 3701 O O . LEU B 1 228 ? -7.949 -15.992 -18.359 1 98.06 228 LEU B O 1
ATOM 3705 N N . GLN B 1 229 ? -9.219 -17.734 -17.766 1 98 229 GLN B N 1
ATOM 3706 C CA . GLN B 1 229 ? -8.547 -18.625 -18.703 1 98 229 GLN B CA 1
ATOM 3707 C C . GLN B 1 229 ? -8.648 -18.109 -20.125 1 98 229 GLN B C 1
ATOM 3709 O O . GLN B 1 229 ? -7.668 -18.125 -20.875 1 98 229 GLN B O 1
ATOM 3714 N N . ALA B 1 230 ? -9.828 -17.641 -20.5 1 98.06 230 ALA B N 1
ATOM 3715 C CA . ALA B 1 230 ? -10.055 -17.078 -21.828 1 98.06 230 ALA B CA 1
ATOM 3716 C C . ALA B 1 230 ? -9.195 -15.844 -22.047 1 98.06 230 ALA B C 1
ATOM 3718 O O . ALA B 1 230 ? -8.578 -15.688 -23.109 1 98.06 230 ALA B O 1
ATOM 3719 N N . TYR B 1 231 ? -9.18 -14.945 -21.062 1 98.5 231 TYR B N 1
ATOM 3720 C CA . TYR B 1 231 ? -8.375 -13.734 -21.156 1 98.5 231 TYR B CA 1
ATOM 3721 C C . TYR B 1 231 ? -6.895 -14.07 -21.266 1 98.5 231 TYR B C 1
ATOM 3723 O O . TYR B 1 231 ? -6.188 -13.492 -22.094 1 98.5 231 TYR B O 1
ATOM 3731 N N . LEU B 1 232 ? -6.43 -15.062 -20.469 1 98.19 232 LEU B N 1
ATOM 3732 C CA . LEU B 1 232 ? -5.02 -15.422 -20.422 1 98.19 232 LEU B CA 1
ATOM 3733 C C . LEU B 1 232 ? -4.566 -16.016 -21.75 1 98.19 232 LEU B C 1
ATOM 3735 O O . LEU B 1 232 ? -3.385 -15.93 -22.094 1 98.19 232 LEU B O 1
ATOM 3739 N N . ALA B 1 233 ? -5.465 -16.516 -22.516 1 97.38 233 ALA B N 1
ATOM 3740 C CA . ALA B 1 233 ? -5.156 -17.125 -23.812 1 97.38 233 ALA B CA 1
ATOM 3741 C C . ALA B 1 233 ? -5.348 -16.125 -24.953 1 97.38 233 ALA B C 1
ATOM 3743 O O . ALA B 1 233 ? -5.047 -16.422 -26.109 1 97.38 233 ALA B O 1
ATOM 3744 N N . SER B 1 234 ? -5.801 -14.945 -24.625 1 97.12 234 SER B N 1
ATOM 3745 C CA . SER B 1 234 ? -6.168 -13.977 -25.656 1 97.12 234 SER B CA 1
ATOM 3746 C C . SER B 1 234 ? -5.008 -13.039 -25.984 1 97.12 234 SER B C 1
ATOM 3748 O O . SER B 1 234 ? -4.055 -12.945 -25.203 1 97.12 234 SER B O 1
ATOM 3750 N N . ASP B 1 235 ? -5.172 -12.234 -27.094 1 94.62 235 ASP B N 1
ATOM 3751 C CA . ASP B 1 235 ? -4.18 -11.242 -27.516 1 94.62 235 ASP B CA 1
ATOM 3752 C C . ASP B 1 235 ? -4.32 -9.953 -26.703 1 94.62 235 ASP B C 1
ATOM 3754 O O . ASP B 1 235 ? -3.482 -9.055 -26.812 1 94.62 235 ASP B O 1
ATOM 3758 N N . ARG B 1 236 ? -5.324 -9.953 -25.859 1 94.88 236 ARG B N 1
ATOM 3759 C CA . ARG B 1 236 ? -5.52 -8.773 -25.016 1 94.88 236 ARG B CA 1
ATOM 3760 C C . ARG B 1 236 ? -4.543 -8.766 -23.844 1 94.88 236 ARG B C 1
ATOM 3762 O O . ARG B 1 236 ? -4.324 -7.73 -23.219 1 94.88 236 ARG B O 1
ATOM 3769 N N . ARG B 1 237 ? -4.105 -9.953 -23.531 1 96.75 237 ARG B N 1
ATOM 3770 C CA . ARG B 1 237 ? -3.102 -10.062 -22.469 1 96.75 237 ARG B CA 1
ATOM 3771 C C . ARG B 1 237 ? -1.72 -9.688 -23 1 96.75 237 ARG B C 1
ATOM 3773 O O . ARG B 1 237 ? -1.117 -10.438 -23.766 1 96.75 237 ARG B O 1
ATOM 3780 N N . LYS B 1 238 ? -1.19 -8.555 -22.594 1 95.75 238 LYS B N 1
ATOM 3781 C CA . LYS B 1 238 ? 0.126 -8.109 -23.031 1 95.75 238 LYS B CA 1
ATOM 3782 C C . LYS B 1 238 ? 1.229 -8.984 -22.453 1 95.75 238 LYS B C 1
ATOM 3784 O O . LYS B 1 238 ? 1.052 -9.602 -21.391 1 95.75 238 LYS B O 1
ATOM 3789 N N . PRO B 1 239 ? 2.354 -9.023 -23.109 1 95.06 239 PRO B N 1
ATOM 3790 C CA . PRO B 1 239 ? 3.467 -9.82 -22.594 1 95.06 239 PRO B CA 1
ATOM 3791 C C . PRO B 1 239 ? 4.176 -9.156 -21.422 1 95.06 239 PRO B C 1
ATOM 3793 O O . PRO B 1 239 ? 3.986 -7.965 -21.172 1 95.06 239 PRO B O 1
ATOM 3796 N N . TRP B 1 240 ? 4.918 -9.984 -20.703 1 94.75 240 TRP B N 1
ATOM 3797 C CA . TRP B 1 240 ? 5.805 -9.445 -19.672 1 94.75 240 TRP B CA 1
ATOM 3798 C C . TRP B 1 240 ? 6.961 -8.68 -20.312 1 94.75 240 TRP B C 1
ATOM 3800 O O . TRP B 1 240 ? 7.484 -9.086 -21.359 1 94.75 240 TRP B O 1
ATOM 3810 N N . ALA B 1 241 ? 7.398 -7.59 -19.625 1 88.88 241 ALA B N 1
ATOM 3811 C CA . ALA B 1 241 ? 8.555 -6.832 -20.094 1 88.88 241 ALA B CA 1
ATOM 3812 C C . ALA B 1 241 ? 9.828 -7.66 -20.016 1 88.88 241 ALA B C 1
ATOM 3814 O O . ALA B 1 241 ? 10.75 -7.477 -20.812 1 88.88 241 ALA B O 1
ATOM 3815 N N . GLY B 1 242 ? 9.938 -8.523 -19 1 86.31 242 GLY B N 1
ATOM 3816 C CA . GLY B 1 242 ? 11.086 -9.414 -18.875 1 86.31 242 GLY B CA 1
ATOM 3817 C C . GLY B 1 242 ? 12.211 -8.812 -18.062 1 86.31 242 GLY B C 1
ATOM 3818 O O . GLY B 1 242 ? 13.234 -9.461 -17.828 1 86.31 242 GLY B O 1
ATOM 3819 N N . ASP B 1 243 ? 11.977 -7.52 -17.625 1 84.75 243 ASP B N 1
ATOM 3820 C CA . ASP B 1 243 ? 13.102 -6.871 -16.953 1 84.75 243 ASP B CA 1
ATOM 3821 C C . ASP B 1 243 ? 12.641 -6.137 -15.703 1 84.75 243 ASP B C 1
ATOM 3823 O O . ASP B 1 243 ? 13.359 -5.281 -15.18 1 84.75 243 ASP B O 1
ATOM 3827 N N . SER B 1 244 ? 11.523 -6.438 -15.086 1 85.31 244 SER B N 1
ATOM 3828 C CA . SER B 1 244 ? 11.102 -5.602 -13.969 1 85.31 244 SER B CA 1
ATOM 3829 C C . SER B 1 244 ? 9.883 -6.199 -13.273 1 85.31 244 SER B C 1
ATOM 3831 O O . SER B 1 244 ? 9.195 -5.512 -12.508 1 85.31 244 SER B O 1
ATOM 3833 N N . MET B 1 245 ? 9.555 -7.375 -13.547 1 88.5 245 MET B N 1
ATOM 3834 C CA . MET B 1 245 ? 8.359 -8.039 -13.031 1 88.5 245 MET B CA 1
ATOM 3835 C C . MET B 1 245 ? 7.094 -7.344 -13.531 1 88.5 245 MET B C 1
ATOM 3837 O O . MET B 1 245 ? 6.039 -7.438 -12.906 1 88.5 245 MET B O 1
ATOM 3841 N N . MET B 1 246 ? 7.246 -6.523 -14.555 1 86.19 246 MET B N 1
ATOM 3842 C CA . MET B 1 246 ? 6.121 -5.805 -15.148 1 86.19 246 MET B CA 1
ATOM 3843 C C . MET B 1 246 ? 5.762 -6.375 -16.516 1 86.19 246 MET B C 1
ATOM 3845 O O . MET B 1 246 ? 6.613 -6.965 -17.188 1 86.19 246 MET B O 1
#